Protein AF-A0A497QVV8-F1 (afdb_monomer)

pLDDT: mean 73.93, std 13.98, range [34.16, 93.94]

Mean predicted aligned error: 14.65 Å

Foldseek 3Di:
DPPPQNVLLVVLLVVLLVLCPDPVNCCLLFVVLLVVLLCVLQVVLVVCLPAAQEQEEEELQPAWDWAADPNDTDTDGLSVVLVVVLCVVQVVAPRYDYHYDHDPCVQQPDQWHKYADNCQNVCLLVLNHEIEIEHNDDQQAPSNLSSVVSVVSSVVSSQVVNVRRDPDDPVDRRDHDYHYDDDDDDDDDFLFDPVLLQVLQQLLQLLLVLLLSLLVSCLRSNVQVCLQVVNNLVSLVVDPALLSNLVSSLVSLLVSSVSNSVSNQVSNAVSLVVSCVVNVDDSVRHSSCPRHHDDPVVCPDPLNVLSVVLSSLSSSLLSLQQLLCCLAPNNHSVRRPSSVVSSVLSCLQNVVCVVPVRDDDPSLLPRLNSLSSVLSSCVSRVVDDVVNVVSVVVSVVSSVVSSVSSSVSSVPDDSPDD

Sequence (418 aa):
MMTKKRKQFRAILRKDLKLVFTWKTIILTIVVPFIMMFAIVGIPTLFVSGSNTVITVCNADEGGTVTHVNGSVYFINVGQNVLYNMQYYANQEDNIKIEVVSTRAKALNASNGIYFPTNFTTATFAGESVFEYHKTASDVSLQGYNFDTMLNLIQEVVFSTYLFFRNITEDNIPQVEPIQYIPPATEPSTIWSQETMKLAMPFAYALFILLSLIGNMGRTIGFSKEKEDGTFETMLSITKNRSNLVYSKLIVGTIASTLTILSYFAGSAIAGAISKAVLGQTADDYGATGFLSLPFRDLLSYKGVVLLIGLGLALVLTMLALMTVDTLFTKTVAERIGVPVILMFGLLFMLPVMINPGQSNFILVINPYYWIYHVSMSIADLTFTWIDGLYLVLSLVLLALMVLAARKAIEREKVLFT

Radius of gyration: 29.08 Å; Cα contacts (8 Å, |Δi|>4): 602; chains: 1; bounding box: 71×42×101 Å

Structure (mmCIF, N/CA/C/O backbone):
data_AF-A0A497QVV8-F1
#
_entry.id   AF-A0A497QVV8-F1
#
loop_
_atom_site.group_PDB
_atom_site.id
_atom_site.type_symbol
_atom_site.label_atom_id
_atom_site.label_alt_id
_atom_site.label_comp_id
_atom_site.label_asym_id
_atom_site.label_entity_id
_atom_site.label_seq_id
_atom_site.pdbx_PDB_ins_code
_atom_site.Cartn_x
_atom_site.Cartn_y
_atom_site.Cartn_z
_atom_site.occupancy
_atom_site.B_iso_or_equiv
_atom_site.auth_seq_id
_atom_site.auth_comp_id
_atom_site.auth_asym_id
_atom_site.auth_atom_id
_atom_site.pdbx_PDB_model_num
ATOM 1 N N . MET A 1 1 ? -39.322 13.246 20.136 1.00 47.78 1 MET A N 1
ATOM 2 C CA . MET A 1 1 ? -38.880 12.715 21.450 1.00 47.78 1 MET A CA 1
ATOM 3 C C . MET A 1 1 ? -37.713 11.738 21.237 1.00 47.78 1 MET A C 1
ATOM 5 O O . MET A 1 1 ? -37.926 10.622 20.787 1.00 47.78 1 MET A O 1
ATOM 9 N N . MET A 1 2 ? -36.455 12.149 21.442 1.00 47.03 2 MET A N 1
ATOM 10 C CA . MET A 1 2 ? -35.298 11.249 21.250 1.00 47.03 2 MET A CA 1
ATOM 11 C C . MET A 1 2 ? -35.225 10.256 22.426 1.00 47.03 2 MET A C 1
ATOM 13 O O . MET A 1 2 ? -34.978 10.672 23.559 1.00 47.03 2 MET A O 1
ATOM 17 N N . THR A 1 3 ? -35.453 8.963 22.175 1.00 63.75 3 THR A N 1
ATOM 18 C CA . THR A 1 3 ? -35.400 7.879 23.180 1.00 63.75 3 THR A CA 1
ATOM 19 C C . THR A 1 3 ? -34.105 7.936 24.002 1.00 63.75 3 THR A C 1
ATOM 21 O O . THR A 1 3 ? -33.032 8.083 23.412 1.00 63.75 3 THR A O 1
ATOM 24 N N . LYS A 1 4 ? -34.170 7.775 25.336 1.00 67.38 4 LYS A N 1
ATOM 25 C CA . LYS A 1 4 ? -33.020 7.877 26.273 1.00 67.38 4 LYS A CA 1
ATOM 26 C C . LYS A 1 4 ? -31.757 7.121 25.800 1.00 67.38 4 LYS A C 1
ATOM 28 O O . LYS A 1 4 ? -30.656 7.642 25.946 1.00 67.38 4 LYS A O 1
ATOM 33 N N . LYS A 1 5 ? -31.916 5.965 25.133 1.00 67.19 5 LYS A N 1
ATOM 34 C CA . LYS A 1 5 ? -30.821 5.179 24.521 1.00 67.19 5 LYS A CA 1
ATOM 35 C C . LYS A 1 5 ? -30.009 5.960 23.466 1.00 67.19 5 LYS A C 1
ATOM 37 O O . LYS A 1 5 ? -28.784 5.897 23.480 1.00 67.19 5 LYS A O 1
ATOM 42 N N . ARG A 1 6 ? -30.667 6.739 22.593 1.00 70.88 6 ARG A N 1
ATOM 43 C CA . ARG A 1 6 ? -30.006 7.574 21.564 1.00 70.88 6 ARG A CA 1
ATOM 44 C C . ARG A 1 6 ? -29.223 8.735 22.177 1.00 70.88 6 ARG A C 1
ATOM 46 O O . ARG A 1 6 ? -28.126 9.030 21.716 1.00 70.88 6 ARG A O 1
ATOM 53 N N . LYS A 1 7 ? -29.762 9.377 23.223 1.00 77.00 7 LYS A N 1
ATOM 54 C CA . LYS A 1 7 ? -29.064 10.472 23.925 1.00 77.00 7 LYS A CA 1
ATOM 55 C C . LYS A 1 7 ? -27.769 9.981 24.578 1.00 77.00 7 LYS A C 1
ATOM 57 O O . LYS A 1 7 ? -26.749 10.650 24.470 1.00 77.00 7 LYS A O 1
ATOM 62 N N . GLN A 1 8 ? -27.808 8.797 25.186 1.00 79.50 8 GLN A N 1
ATOM 63 C CA . GLN A 1 8 ? -26.644 8.180 25.814 1.00 79.50 8 GLN A CA 1
ATOM 64 C C . GLN A 1 8 ? -25.561 7.788 24.803 1.00 79.50 8 GLN A C 1
ATOM 66 O O . GLN A 1 8 ? -24.407 8.160 24.984 1.00 79.50 8 GLN A O 1
ATOM 71 N N . PHE A 1 9 ? -25.929 7.101 23.717 1.00 80.50 9 PHE A N 1
ATOM 72 C CA . PHE A 1 9 ? -24.978 6.764 22.653 1.00 80.50 9 PHE A CA 1
ATOM 73 C C . PHE A 1 9 ? -24.312 8.016 22.069 1.00 80.50 9 PHE A C 1
ATOM 75 O O . PHE A 1 9 ? -23.095 8.061 21.941 1.00 80.50 9 PHE A O 1
ATOM 82 N N . ARG A 1 10 ? -25.088 9.076 21.804 1.00 83.31 10 ARG A N 1
ATOM 83 C CA . ARG A 1 10 ? -24.552 10.345 21.293 1.00 83.31 10 ARG A CA 1
ATOM 84 C C . ARG A 1 10 ? -23.561 11.003 22.259 1.00 83.31 10 ARG A C 1
ATOM 86 O O . ARG A 1 10 ? -22.598 11.606 21.801 1.00 83.31 10 ARG A O 1
ATOM 93 N N . ALA A 1 11 ? -23.791 10.913 23.570 1.00 82.94 11 ALA A N 1
ATOM 94 C CA . ALA A 1 11 ? -22.881 11.467 24.571 1.00 82.94 11 ALA A CA 1
ATOM 95 C C . ALA A 1 11 ? -21.544 10.706 24.617 1.00 82.94 11 ALA A C 1
ATOM 97 O O . ALA A 1 11 ? -20.492 11.342 24.605 1.00 82.94 11 ALA A O 1
ATOM 98 N N . ILE A 1 12 ? -21.594 9.368 24.591 1.00 83.25 12 ILE A N 1
ATOM 99 C CA . ILE A 1 12 ? -20.405 8.500 24.532 1.00 83.25 12 ILE A CA 1
ATOM 100 C C . ILE A 1 12 ? -19.631 8.769 23.235 1.00 83.25 12 ILE A C 1
ATOM 102 O O . ILE A 1 12 ? -18.448 9.091 23.281 1.00 83.25 12 ILE A O 1
ATOM 106 N N . LEU A 1 13 ? -20.326 8.774 22.093 1.00 83.56 13 LEU A N 1
ATOM 107 C CA . LEU A 1 13 ? -19.720 9.046 20.791 1.00 83.56 13 LEU A CA 1
ATOM 108 C C . LEU A 1 13 ? -19.067 10.430 20.737 1.00 83.56 13 LEU A C 1
ATOM 110 O O . LEU A 1 13 ? -17.975 10.575 20.204 1.00 83.56 13 LEU A O 1
ATOM 114 N N . ARG A 1 14 ? -19.695 11.460 21.318 1.00 86.19 14 ARG A N 1
ATOM 115 C CA . ARG A 1 14 ? -19.114 12.810 21.376 1.00 86.19 14 ARG A CA 1
ATOM 116 C C . ARG A 1 14 ? -17.846 12.853 22.233 1.00 86.19 14 ARG A C 1
ATOM 118 O O . ARG A 1 14 ? -16.911 13.564 21.870 1.00 86.19 14 ARG A O 1
ATOM 125 N N . LYS A 1 15 ? -17.814 12.122 23.353 1.00 85.25 15 LYS A N 1
ATOM 126 C CA . LYS A 1 15 ? -16.623 11.991 24.205 1.00 85.25 15 LYS A CA 1
ATOM 127 C C . LYS A 1 15 ? -15.487 11.314 23.436 1.00 85.25 15 LYS A C 1
ATOM 129 O O . LYS A 1 15 ? -14.391 11.864 23.386 1.00 85.25 15 LYS A O 1
ATOM 134 N N . ASP A 1 16 ? -15.770 10.184 22.793 1.00 81.62 16 ASP A N 1
ATOM 135 C CA . ASP A 1 16 ? -14.766 9.428 22.042 1.00 81.62 16 ASP A CA 1
ATOM 136 C C . ASP A 1 16 ? -14.275 10.184 20.795 1.00 81.62 16 ASP A C 1
ATOM 138 O O . ASP A 1 16 ? -13.076 10.224 20.534 1.00 81.62 16 ASP A O 1
ATOM 142 N N . LEU A 1 17 ? -15.159 10.879 20.071 1.00 83.81 17 LEU A N 1
ATOM 143 C CA . LEU A 1 17 ? -14.763 11.751 18.958 1.00 83.81 17 LEU A CA 1
ATOM 144 C C . LEU A 1 17 ? -13.853 12.889 19.422 1.00 83.81 17 LEU A C 1
ATOM 146 O O . LEU A 1 17 ? -12.874 13.201 18.752 1.00 83.81 17 LEU A O 1
ATOM 150 N N . LYS A 1 18 ? -14.128 13.492 20.587 1.00 85.38 18 LYS A N 1
ATOM 151 C CA . LYS A 1 18 ? -13.262 14.542 21.138 1.00 85.38 18 LYS A CA 1
ATOM 152 C C . LYS A 1 18 ? -11.839 14.026 21.386 1.00 85.38 18 LYS A C 1
ATOM 154 O O . LYS A 1 18 ? -10.903 14.797 21.209 1.00 85.38 18 LYS A O 1
ATOM 159 N N . LEU A 1 19 ? -11.668 12.746 21.741 1.00 80.12 19 LEU A N 1
ATOM 160 C CA . LEU A 1 19 ? -10.350 12.124 21.930 1.00 80.12 19 LEU A CA 1
ATOM 161 C C . LEU A 1 19 ? -9.558 11.996 20.619 1.00 80.12 19 LEU A C 1
ATOM 163 O O . LEU A 1 19 ? -8.339 12.182 20.646 1.00 80.12 19 LEU A O 1
ATOM 167 N N . VAL A 1 20 ? -10.228 11.756 19.483 1.00 79.50 20 VAL A N 1
ATOM 168 C CA . VAL A 1 20 ? -9.591 11.728 18.146 1.00 79.50 20 VAL A CA 1
ATOM 169 C C . VAL A 1 20 ? -8.965 13.073 17.810 1.00 79.50 20 VAL A C 1
ATOM 171 O O . VAL A 1 20 ? -7.839 13.129 17.331 1.00 79.50 20 VAL A O 1
ATOM 174 N N . PHE A 1 21 ? -9.669 14.159 18.126 1.00 81.06 21 PHE A N 1
ATOM 175 C CA . PHE A 1 21 ? -9.230 15.523 17.832 1.00 81.06 21 PHE A CA 1
ATOM 176 C C . PHE A 1 21 ? -8.371 16.153 18.942 1.00 81.06 21 PHE A C 1
ATOM 178 O O . PHE A 1 21 ? -8.158 17.364 18.947 1.00 81.06 21 PHE A O 1
ATOM 185 N N . THR A 1 22 ? -7.865 15.368 19.900 1.00 83.69 22 THR A N 1
ATOM 186 C CA . THR A 1 22 ? -6.839 15.876 20.824 1.00 83.69 22 THR A CA 1
ATOM 187 C C . THR A 1 22 ? -5.497 15.985 20.113 1.00 83.69 22 THR A C 1
ATOM 189 O O . THR A 1 22 ? -5.173 15.160 19.265 1.00 83.69 22 THR A O 1
ATOM 192 N N . TRP A 1 23 ? -4.677 16.966 20.499 1.00 80.12 23 TRP A N 1
ATOM 193 C CA . TRP A 1 23 ? -3.372 17.211 19.873 1.00 80.12 23 TRP A CA 1
ATOM 194 C C . TRP A 1 23 ? -2.482 15.961 19.823 1.00 80.12 23 TRP A C 1
ATOM 196 O O . TRP A 1 23 ? -1.911 15.645 18.785 1.00 80.12 23 TRP A O 1
ATOM 206 N N . LYS A 1 24 ? -2.438 15.188 20.920 1.00 80.94 24 LYS A N 1
ATOM 207 C CA . LYS A 1 24 ? -1.679 13.927 20.993 1.00 80.94 24 LYS A CA 1
ATOM 208 C C . LYS A 1 24 ? -2.152 12.909 19.952 1.00 80.94 24 LYS A C 1
ATOM 210 O O . LYS A 1 24 ? -1.329 12.273 19.301 1.00 80.94 24 LYS A O 1
ATOM 215 N N . THR A 1 25 ? -3.464 12.765 19.784 1.00 78.56 25 THR A N 1
ATOM 216 C CA . THR A 1 25 ? -4.039 11.833 18.813 1.00 78.56 25 THR A CA 1
ATOM 217 C C . THR A 1 25 ? -3.880 12.344 17.386 1.00 78.56 25 THR A C 1
ATOM 219 O O . THR A 1 25 ? -3.494 11.570 16.522 1.00 78.56 25 THR A O 1
ATOM 222 N N . ILE A 1 26 ? -4.078 13.637 17.126 1.00 82.00 26 ILE A N 1
ATOM 223 C CA . ILE A 1 26 ? -3.838 14.245 15.806 1.00 82.00 26 ILE A CA 1
ATOM 224 C C . ILE A 1 26 ? -2.384 14.038 15.371 1.00 82.00 26 ILE A C 1
ATOM 226 O O . ILE A 1 26 ? -2.141 13.633 14.238 1.00 82.00 26 ILE A O 1
ATOM 230 N N . ILE A 1 27 ? -1.414 14.233 16.272 1.00 84.00 27 ILE A N 1
ATOM 231 C CA . ILE A 1 27 ? -0.007 13.950 15.967 1.00 84.00 27 ILE A CA 1
ATOM 232 C C . ILE A 1 27 ? 0.162 12.491 15.537 1.00 84.00 27 ILE A C 1
ATOM 234 O O . ILE A 1 27 ? 0.757 12.222 14.501 1.00 84.00 27 ILE A O 1
ATOM 238 N N . LEU A 1 28 ? -0.389 11.546 16.295 1.00 80.75 28 LEU A N 1
ATOM 239 C CA . LEU A 1 28 ? -0.179 10.119 16.046 1.00 80.75 28 LEU A CA 1
ATOM 240 C C . LEU A 1 28 ? -0.952 9.599 14.818 1.00 80.75 28 LEU A C 1
ATOM 242 O O . LEU A 1 28 ? -0.491 8.681 14.151 1.00 80.75 28 LEU A O 1
ATOM 246 N N . THR A 1 29 ? -2.107 10.197 14.510 1.00 78.38 29 THR A N 1
ATOM 247 C CA . THR A 1 29 ? -3.000 9.784 13.411 1.00 78.38 29 THR A CA 1
ATOM 248 C C . THR A 1 29 ? -2.749 10.506 12.098 1.00 78.38 29 THR A C 1
ATOM 250 O O . THR A 1 29 ? -3.069 9.946 11.056 1.00 78.38 29 THR A O 1
ATOM 253 N N . ILE A 1 30 ? -2.209 11.727 12.138 1.00 83.94 30 ILE A N 1
ATOM 254 C CA . ILE A 1 30 ? -2.001 12.575 10.960 1.00 83.94 30 ILE A CA 1
ATOM 255 C C . ILE A 1 30 ? -0.527 12.937 10.798 1.00 83.94 30 ILE A C 1
ATOM 257 O O . ILE A 1 30 ? 0.015 12.741 9.722 1.00 83.94 30 ILE A O 1
ATOM 261 N N . VAL A 1 31 ? 0.157 13.436 11.826 1.00 84.50 31 VAL A N 1
ATOM 262 C CA . VAL A 1 31 ? 1.534 13.941 11.652 1.00 84.50 31 VAL A CA 1
ATOM 263 C C . VAL A 1 31 ? 2.550 12.806 11.490 1.00 84.50 31 VAL A C 1
ATOM 265 O O . VAL A 1 31 ? 3.359 12.839 10.572 1.00 84.50 31 VAL A O 1
ATOM 268 N N . VAL A 1 32 ? 2.505 11.782 12.345 1.00 85.06 32 VAL A N 1
ATOM 269 C CA . VAL A 1 32 ? 3.450 10.652 12.309 1.00 85.06 32 VAL A CA 1
ATOM 270 C C . VAL A 1 32 ? 3.353 9.850 11.006 1.00 85.06 32 VAL A C 1
ATOM 272 O O . VAL A 1 32 ? 4.398 9.642 10.396 1.00 85.06 32 VAL A O 1
ATOM 275 N N . PRO A 1 33 ? 2.164 9.431 10.524 1.00 82.69 33 PRO A N 1
ATOM 276 C CA . PRO A 1 33 ? 2.057 8.685 9.269 1.00 82.69 33 PRO A CA 1
ATOM 277 C C . PRO A 1 33 ? 2.538 9.512 8.074 1.00 82.69 33 PRO A C 1
ATOM 279 O O . PRO A 1 33 ? 3.252 8.995 7.217 1.00 82.69 33 PRO A O 1
ATOM 282 N N . PHE A 1 34 ? 2.215 10.810 8.068 1.00 83.50 34 PHE A N 1
ATOM 283 C CA . PHE A 1 34 ? 2.669 11.755 7.055 1.00 83.50 34 PHE A CA 1
ATOM 284 C C . PHE A 1 34 ? 4.196 11.868 7.032 1.00 83.50 34 PHE A C 1
ATOM 286 O O . PHE A 1 34 ? 4.807 11.660 5.988 1.00 83.50 34 PHE A O 1
ATOM 293 N N . ILE A 1 35 ? 4.819 12.158 8.183 1.00 82.75 35 ILE A N 1
ATOM 294 C CA . ILE A 1 35 ? 6.275 12.321 8.294 1.00 82.75 35 ILE A CA 1
ATOM 295 C C . ILE A 1 35 ? 6.991 11.007 8.008 1.00 82.75 35 ILE A C 1
ATOM 297 O O . ILE A 1 35 ? 8.014 11.029 7.340 1.00 82.75 35 ILE A O 1
ATOM 301 N N . MET A 1 36 ? 6.480 9.868 8.482 1.00 78.56 36 MET A N 1
ATOM 302 C CA . MET A 1 36 ? 7.085 8.570 8.189 1.00 78.56 36 MET A CA 1
ATOM 303 C C . MET A 1 36 ? 7.114 8.304 6.691 1.00 78.56 36 MET A C 1
ATOM 305 O O . MET A 1 36 ? 8.165 7.952 6.171 1.00 78.56 36 MET A O 1
ATOM 309 N N . MET A 1 37 ? 5.999 8.513 5.989 1.00 74.38 37 MET A N 1
ATOM 310 C CA . MET A 1 37 ? 5.975 8.317 4.541 1.00 74.38 37 MET A CA 1
ATOM 311 C C . MET A 1 37 ? 6.831 9.331 3.806 1.00 74.38 37 MET A C 1
ATOM 313 O O . MET A 1 37 ? 7.584 8.958 2.912 1.00 74.38 37 MET A O 1
ATOM 317 N N . PHE A 1 38 ? 6.791 10.588 4.235 1.00 70.12 38 PHE A N 1
ATOM 318 C CA . PHE A 1 38 ? 7.676 11.613 3.713 1.00 70.12 38 PHE A CA 1
ATOM 319 C C . PHE A 1 38 ? 9.157 11.258 3.906 1.00 70.12 38 PHE A C 1
ATOM 321 O O . PHE A 1 38 ? 9.953 11.428 2.994 1.00 70.12 38 PHE A O 1
ATOM 328 N N . ALA A 1 39 ? 9.534 10.732 5.069 1.00 72.12 39 ALA A N 1
ATOM 329 C CA . ALA A 1 39 ? 10.905 10.353 5.375 1.00 72.12 39 ALA A CA 1
ATOM 330 C C . ALA A 1 39 ? 11.339 9.107 4.594 1.00 72.12 39 ALA A C 1
ATOM 332 O O . ALA A 1 39 ? 12.424 9.084 4.032 1.00 72.12 39 ALA A O 1
ATOM 333 N N . ILE A 1 40 ? 10.489 8.084 4.534 1.00 66.69 40 ILE A N 1
ATOM 334 C CA . ILE A 1 40 ? 10.783 6.816 3.859 1.00 66.69 40 ILE A CA 1
ATOM 335 C C . ILE A 1 40 ? 10.887 7.003 2.343 1.00 66.69 40 ILE A C 1
ATOM 337 O O . ILE A 1 40 ? 11.743 6.389 1.718 1.00 66.69 40 ILE A O 1
ATOM 341 N N . VAL A 1 41 ? 10.032 7.842 1.756 1.00 61.97 41 VAL A N 1
ATOM 342 C CA . VAL A 1 41 ? 9.983 8.059 0.304 1.00 61.97 41 VAL A CA 1
ATOM 343 C C . VAL A 1 41 ? 10.849 9.249 -0.107 1.00 61.97 41 VAL A C 1
ATOM 345 O O . VAL A 1 41 ? 11.701 9.130 -0.981 1.00 61.97 41 VAL A O 1
ATOM 348 N N . GLY A 1 42 ? 10.667 10.392 0.552 1.00 58.69 42 GLY A N 1
ATOM 349 C CA . GLY A 1 42 ? 11.291 11.661 0.182 1.00 58.69 42 GLY A CA 1
ATOM 350 C C . GLY A 1 42 ? 12.781 11.750 0.511 1.00 58.69 42 GLY A C 1
ATOM 351 O O . GLY A 1 42 ? 13.538 12.338 -0.258 1.00 58.69 42 GLY A O 1
ATOM 352 N N . ILE A 1 43 ? 13.250 11.160 1.617 1.00 63.16 43 ILE A N 1
ATOM 353 C CA . ILE A 1 43 ? 14.673 11.265 1.985 1.00 63.16 43 ILE A CA 1
ATOM 354 C C . ILE A 1 43 ? 15.562 10.477 1.012 1.00 63.16 43 ILE A C 1
ATOM 356 O O . ILE A 1 43 ? 16.508 11.071 0.498 1.00 63.16 43 ILE A O 1
ATOM 360 N N . PRO A 1 44 ? 15.283 9.200 0.678 1.00 56.81 44 PRO A N 1
ATOM 361 C CA . PRO A 1 44 ? 16.075 8.486 -0.320 1.00 56.81 44 PRO A CA 1
ATOM 362 C C . PRO A 1 44 ? 16.095 9.186 -1.679 1.00 56.81 44 PRO A C 1
ATOM 3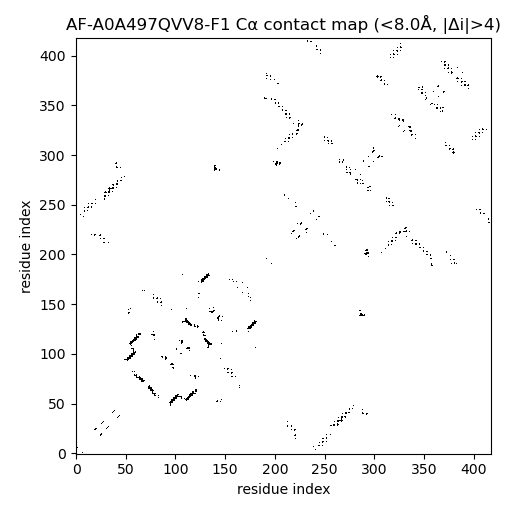64 O O . PRO A 1 44 ? 17.156 9.267 -2.286 1.00 56.81 44 PRO A O 1
ATOM 367 N N . THR A 1 45 ? 14.982 9.777 -2.132 1.00 54.59 45 THR A N 1
ATOM 368 C CA . THR A 1 45 ? 14.961 10.530 -3.401 1.00 54.59 45 THR A CA 1
ATOM 369 C C . THR A 1 45 ? 15.892 11.743 -3.406 1.00 54.59 45 THR A C 1
ATOM 371 O O . THR A 1 45 ? 16.451 12.069 -4.448 1.00 54.59 45 THR A O 1
ATOM 374 N N . LEU A 1 46 ? 16.131 12.368 -2.247 1.00 55.38 46 LEU A N 1
ATOM 375 C CA . LEU A 1 46 ? 17.101 13.462 -2.116 1.00 55.38 46 LEU A CA 1
ATOM 376 C C . LEU A 1 46 ? 18.560 12.980 -2.186 1.00 55.38 46 LEU A C 1
ATOM 378 O O . LEU A 1 46 ? 19.438 13.788 -2.471 1.00 55.38 46 LEU A O 1
ATOM 382 N N . PHE A 1 47 ? 18.819 11.692 -1.932 1.00 51.56 47 PHE A N 1
ATOM 383 C CA . PHE A 1 47 ? 20.155 11.082 -1.977 1.00 51.56 47 PHE A CA 1
ATOM 384 C C . PHE A 1 47 ? 20.428 10.271 -3.258 1.00 51.56 47 PHE A C 1
ATOM 386 O O . PHE A 1 47 ? 21.586 10.033 -3.589 1.00 51.56 47 PHE A O 1
ATOM 393 N N . VAL A 1 48 ? 19.387 9.847 -3.986 1.00 48.94 48 VAL A N 1
ATOM 394 C CA . VAL A 1 48 ? 19.493 9.130 -5.277 1.00 48.94 48 VAL A CA 1
ATOM 395 C C . VAL A 1 48 ? 19.772 10.080 -6.448 1.00 48.94 48 VAL A C 1
ATOM 397 O O . VAL A 1 48 ? 20.237 9.630 -7.490 1.00 48.94 48 VAL A O 1
ATOM 400 N N . SER A 1 49 ? 19.616 11.394 -6.262 1.00 45.16 49 SER A N 1
ATOM 401 C CA . SER A 1 49 ? 19.995 12.446 -7.225 1.00 45.16 49 SER A CA 1
ATOM 402 C C . SER A 1 49 ? 21.481 12.456 -7.641 1.00 45.16 49 SER A C 1
ATOM 404 O O . SER A 1 49 ? 21.893 13.342 -8.381 1.00 45.16 49 SER A O 1
ATOM 406 N N . GLY A 1 50 ? 22.288 11.483 -7.196 1.00 46.69 50 GLY A N 1
ATOM 407 C CA . GLY A 1 50 ? 23.690 11.310 -7.576 1.00 46.69 50 GLY A CA 1
ATOM 408 C C . GLY A 1 50 ? 24.070 9.949 -8.179 1.00 46.69 50 GLY A C 1
ATOM 409 O O . GLY A 1 50 ? 25.267 9.702 -8.314 1.00 46.69 50 GLY A O 1
ATOM 410 N N . SER A 1 51 ? 23.135 9.040 -8.503 1.00 50.41 51 SER A N 1
ATOM 411 C CA . SER A 1 51 ? 23.484 7.762 -9.156 1.00 50.41 51 SER A CA 1
ATOM 412 C C . SER A 1 51 ? 23.152 7.753 -10.653 1.00 50.41 51 SER A C 1
ATOM 414 O O . SER A 1 51 ? 21.994 7.780 -11.064 1.00 50.41 51 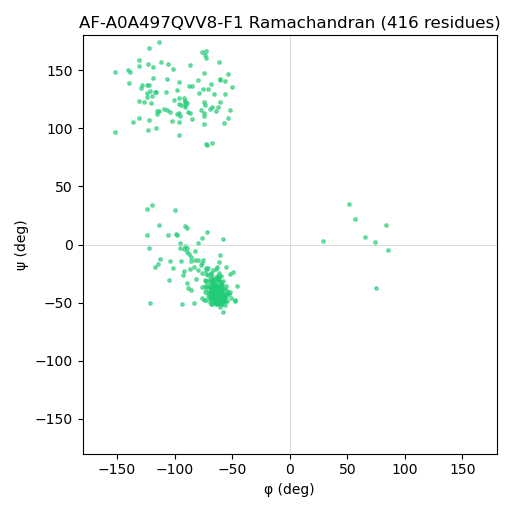SER A O 1
ATOM 416 N N . ASN A 1 52 ? 24.191 7.684 -11.489 1.00 61.88 52 ASN A N 1
ATOM 417 C CA . ASN A 1 52 ? 24.036 7.656 -12.943 1.00 61.88 52 ASN A CA 1
ATOM 418 C C . ASN A 1 52 ? 23.443 6.312 -13.400 1.00 61.88 52 ASN A C 1
ATOM 420 O O . ASN A 1 52 ? 23.905 5.240 -13.002 1.00 61.88 52 ASN A O 1
ATOM 424 N N . THR A 1 53 ? 22.450 6.363 -14.283 1.00 70.00 53 THR A N 1
ATOM 425 C CA . THR A 1 53 ? 21.934 5.210 -15.022 1.00 70.00 53 THR A CA 1
ATOM 426 C C . THR A 1 53 ? 22.935 4.845 -16.105 1.00 70.00 53 THR A C 1
ATOM 428 O O . THR A 1 53 ? 23.099 5.587 -17.069 1.00 70.00 53 THR A O 1
ATOM 431 N N . VAL A 1 54 ? 23.611 3.707 -15.957 1.00 79.38 54 VAL A N 1
ATOM 432 C CA . VAL A 1 54 ? 24.520 3.194 -16.988 1.00 79.38 54 VAL A CA 1
ATOM 433 C C . VAL A 1 54 ? 23.744 2.272 -17.921 1.00 79.38 54 VAL A C 1
ATOM 435 O O . VAL A 1 54 ? 23.154 1.291 -17.467 1.00 79.38 54 VAL A O 1
ATOM 438 N N . ILE A 1 55 ? 23.749 2.594 -19.212 1.00 84.94 55 ILE A N 1
ATOM 439 C CA . ILE A 1 55 ? 23.150 1.789 -20.279 1.00 84.94 55 ILE A CA 1
ATOM 440 C C . ILE A 1 55 ? 24.286 1.288 -21.161 1.00 84.94 55 ILE A C 1
ATOM 442 O O . ILE A 1 55 ? 25.000 2.075 -21.786 1.00 84.94 55 ILE A O 1
ATOM 446 N N . THR A 1 56 ? 24.477 -0.026 -21.182 1.00 87.38 56 THR A N 1
ATOM 447 C CA . THR A 1 56 ? 25.549 -0.675 -21.931 1.00 87.38 56 THR A CA 1
ATOM 448 C C . THR A 1 56 ? 25.058 -1.035 -23.329 1.00 87.38 56 THR A C 1
ATOM 450 O O . THR A 1 56 ? 24.138 -1.832 -23.488 1.00 87.38 56 THR A O 1
ATOM 453 N N . VAL A 1 57 ? 25.680 -0.475 -24.361 1.00 91.81 57 VAL A N 1
ATOM 454 C CA . VAL A 1 57 ? 25.258 -0.644 -25.755 1.00 91.81 57 VAL A CA 1
ATOM 455 C C . VAL A 1 57 ? 26.343 -1.361 -26.546 1.00 91.81 57 VAL A C 1
ATOM 457 O O . VAL A 1 57 ? 27.511 -0.981 -26.509 1.00 91.81 57 VAL A O 1
ATOM 460 N N . CYS A 1 58 ? 25.963 -2.390 -27.296 1.00 92.38 58 CYS A N 1
ATOM 461 C CA . CYS A 1 58 ? 26.812 -2.999 -28.312 1.00 92.38 58 CYS A CA 1
ATOM 462 C C . CYS A 1 58 ? 26.176 -2.781 -29.682 1.00 92.38 58 CYS A C 1
ATOM 464 O O . CYS A 1 58 ? 25.100 -3.306 -29.959 1.00 92.38 58 CYS A O 1
ATOM 466 N N . ASN A 1 59 ? 26.849 -2.007 -30.532 1.00 91.06 59 ASN A N 1
ATOM 467 C CA . ASN A 1 59 ? 26.458 -1.831 -31.921 1.00 91.06 59 ASN A CA 1
ATOM 468 C C . ASN A 1 59 ? 27.370 -2.677 -32.817 1.00 91.06 59 ASN A C 1
ATOM 470 O O . ASN A 1 59 ? 28.538 -2.331 -32.984 1.00 91.06 59 ASN A O 1
ATOM 474 N N . ALA A 1 60 ? 26.848 -3.779 -33.358 1.00 88.12 60 ALA A N 1
ATOM 475 C CA . ALA A 1 60 ? 27.559 -4.601 -34.336 1.00 88.12 60 ALA A CA 1
ATOM 476 C C . ALA A 1 60 ? 27.201 -4.237 -35.789 1.00 88.12 60 ALA A C 1
ATOM 478 O O . ALA A 1 60 ? 27.699 -4.880 -36.707 1.00 88.12 60 ALA A O 1
ATOM 479 N N . ASP A 1 61 ? 26.341 -3.237 -36.008 1.00 86.06 61 ASP A N 1
ATOM 480 C CA . ASP A 1 61 ? 25.903 -2.781 -37.329 1.00 86.06 61 ASP A CA 1
ATOM 481 C C . ASP A 1 61 ? 27.047 -2.038 -38.042 1.00 86.06 61 ASP A C 1
ATOM 483 O O . ASP A 1 61 ? 27.199 -0.817 -37.954 1.00 86.06 61 ASP A O 1
ATOM 487 N N . GLU A 1 62 ? 27.908 -2.800 -38.712 1.00 71.69 62 GLU A N 1
ATOM 488 C CA . GLU A 1 62 ? 29.051 -2.291 -39.482 1.00 71.69 62 GLU A CA 1
ATOM 489 C C . GLU A 1 62 ? 28.658 -1.891 -40.918 1.00 71.69 62 GLU A C 1
ATOM 491 O O . GLU A 1 62 ? 29.411 -1.200 -41.607 1.00 71.69 62 GLU A O 1
ATOM 496 N N . GLY A 1 63 ? 27.473 -2.304 -41.380 1.00 66.19 63 GLY A N 1
ATOM 497 C CA . GLY A 1 63 ? 26.966 -2.034 -42.724 1.00 66.19 63 GLY A CA 1
ATOM 498 C C . GLY A 1 63 ? 26.227 -0.700 -42.840 1.00 66.19 63 GLY A C 1
ATOM 499 O O . GLY A 1 63 ? 25.660 -0.192 -41.880 1.00 66.19 63 GLY A O 1
ATOM 500 N N . GLY A 1 64 ? 26.198 -0.125 -44.041 1.00 68.62 64 GLY A N 1
ATOM 501 C CA . GLY A 1 64 ? 25.320 0.999 -44.356 1.00 68.62 64 GLY A CA 1
ATOM 502 C C . GLY A 1 64 ? 24.745 0.869 -45.758 1.00 68.62 64 GLY A C 1
ATOM 503 O O . GLY A 1 64 ? 25.360 0.270 -46.643 1.00 68.62 64 GLY A O 1
ATOM 504 N N . THR A 1 65 ? 23.551 1.404 -45.965 1.00 69.31 65 THR A N 1
ATOM 505 C CA . THR A 1 65 ? 22.875 1.400 -47.265 1.00 69.31 65 THR A CA 1
ATOM 506 C C . THR A 1 65 ? 23.094 2.729 -47.966 1.00 69.31 65 THR A C 1
ATOM 508 O O . THR A 1 65 ? 22.923 3.802 -47.385 1.00 69.31 65 THR A O 1
ATOM 511 N N . VAL A 1 66 ? 23.453 2.658 -49.248 1.00 74.06 66 VAL A N 1
ATOM 512 C CA . VAL A 1 66 ? 23.527 3.831 -50.119 1.00 74.06 66 VAL A CA 1
ATOM 513 C C . VAL A 1 66 ? 22.145 4.071 -50.714 1.00 74.06 66 VAL A C 1
ATOM 515 O O . VAL A 1 66 ? 21.663 3.266 -51.510 1.00 74.06 66 VAL A O 1
ATOM 518 N N . THR A 1 67 ? 21.513 5.182 -50.343 1.00 67.31 67 THR A N 1
ATOM 519 C CA . THR A 1 67 ? 20.182 5.561 -50.832 1.00 67.31 67 THR A CA 1
ATOM 520 C C . THR A 1 67 ? 20.248 6.882 -51.585 1.00 67.31 67 THR A C 1
ATOM 522 O O . THR A 1 67 ? 21.006 7.780 -51.222 1.00 67.31 67 THR A O 1
ATOM 525 N N . HIS A 1 68 ? 19.455 7.001 -52.648 1.00 69.81 68 HIS A N 1
ATOM 526 C CA . HIS A 1 68 ? 19.379 8.205 -53.469 1.00 69.81 68 HIS A CA 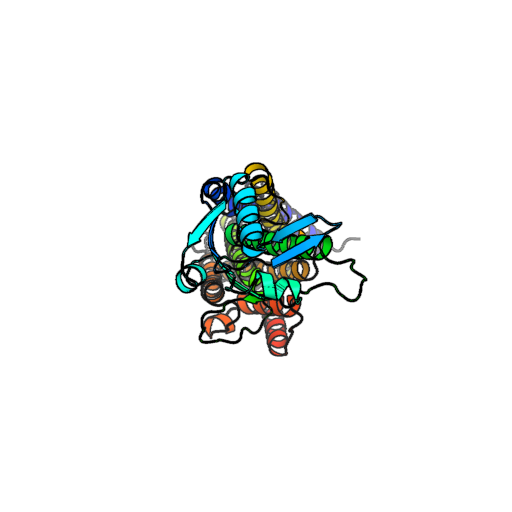1
ATOM 527 C C . HIS A 1 68 ? 18.060 8.925 -53.178 1.00 69.81 68 HIS A C 1
ATOM 529 O O . HIS A 1 68 ? 16.994 8.382 -53.458 1.00 69.81 68 HIS A O 1
ATOM 535 N N . VAL A 1 69 ? 18.126 10.140 -52.633 1.00 63.88 69 VAL A N 1
ATOM 536 C CA . VAL A 1 69 ? 16.948 10.983 -52.362 1.00 63.88 69 VAL A CA 1
ATOM 537 C C . VAL A 1 69 ? 17.099 12.275 -53.143 1.00 63.88 69 VAL A C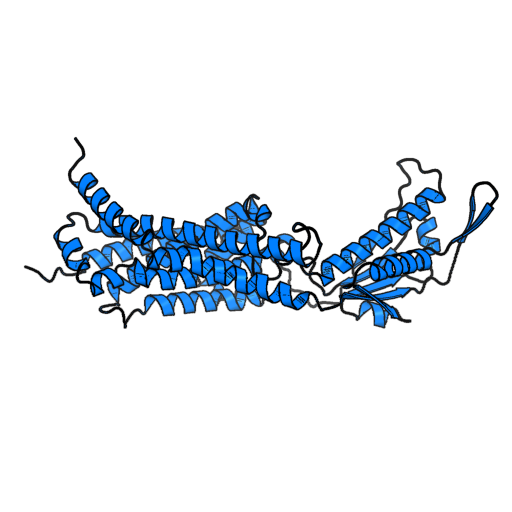 1
ATOM 539 O O . VAL A 1 69 ? 18.091 12.982 -52.984 1.00 63.88 69 VAL A O 1
ATOM 542 N N . ASN A 1 70 ? 16.130 12.582 -54.009 1.00 64.06 70 ASN A N 1
ATOM 543 C CA . ASN A 1 70 ? 16.113 13.800 -54.830 1.00 64.06 70 ASN A CA 1
ATOM 544 C C . ASN A 1 70 ? 17.416 14.051 -55.623 1.00 64.06 70 ASN A C 1
ATOM 546 O O . ASN A 1 70 ? 17.830 15.192 -55.806 1.00 64.06 70 ASN A O 1
ATOM 550 N N . GLY A 1 71 ? 18.076 12.983 -56.088 1.00 66.00 71 GLY A N 1
ATOM 551 C CA . GLY A 1 71 ? 19.328 13.059 -56.854 1.00 66.00 71 GLY A CA 1
ATOM 552 C C . GLY A 1 71 ? 20.610 13.144 -56.014 1.00 66.00 71 GLY A C 1
ATOM 553 O O . GLY A 1 71 ? 21.697 13.069 -56.581 1.00 66.00 71 GLY A O 1
ATOM 554 N N . SER A 1 72 ? 20.503 13.234 -54.685 1.00 70.56 72 SER A N 1
ATOM 555 C CA . SER A 1 72 ? 21.639 13.212 -53.757 1.00 70.56 72 SER A CA 1
ATOM 556 C C . SER A 1 72 ? 21.872 11.812 -53.191 1.00 70.56 72 SER A C 1
ATOM 558 O O . SER A 1 72 ? 20.922 11.102 -52.854 1.00 70.56 72 SER A O 1
ATOM 560 N N . VAL A 1 73 ? 23.144 11.424 -53.075 1.00 74.12 73 VAL A N 1
ATOM 561 C CA . VAL A 1 73 ? 23.573 10.128 -52.531 1.00 74.12 73 VAL A CA 1
ATOM 562 C C . VAL A 1 73 ? 23.801 10.253 -51.026 1.00 74.12 73 VAL A C 1
ATOM 564 O O . VAL A 1 73 ? 24.618 11.061 -50.592 1.00 74.12 73 VAL A O 1
ATOM 567 N N . TYR A 1 74 ? 23.119 9.423 -50.241 1.00 73.12 74 TYR A N 1
ATOM 568 C CA . TYR A 1 74 ? 23.285 9.327 -48.792 1.00 73.12 74 TYR A CA 1
ATOM 569 C C . TYR A 1 74 ? 23.778 7.933 -48.414 1.00 73.12 74 TYR A C 1
ATOM 571 O O . TYR A 1 74 ? 23.210 6.932 -48.850 1.00 73.12 74 TYR A O 1
ATOM 579 N N . PHE A 1 75 ? 24.816 7.865 -47.582 1.00 78.50 75 PHE A N 1
ATOM 580 C CA . PHE A 1 75 ? 25.213 6.638 -46.897 1.00 78.50 75 PHE A CA 1
ATOM 581 C C . PHE A 1 75 ? 24.591 6.642 -45.502 1.00 78.50 75 PHE A C 1
ATOM 583 O O . PHE A 1 75 ? 24.832 7.570 -44.729 1.00 78.50 75 PHE A O 1
ATOM 590 N N . ILE A 1 76 ? 23.770 5.640 -45.195 1.00 77.94 76 ILE A N 1
ATOM 591 C CA . ILE A 1 76 ? 23.005 5.583 -43.946 1.00 77.94 76 ILE A CA 1
ATOM 592 C C . ILE A 1 76 ? 23.406 4.333 -43.181 1.00 77.94 76 ILE A C 1
ATOM 594 O O . ILE A 1 76 ? 23.327 3.232 -43.719 1.00 77.94 76 ILE A O 1
ATOM 598 N N . ASN A 1 77 ? 23.778 4.513 -41.917 1.00 86.19 77 ASN A N 1
ATOM 599 C CA . ASN A 1 77 ? 23.902 3.439 -40.941 1.00 86.19 77 ASN A CA 1
ATOM 600 C C . ASN A 1 77 ? 22.974 3.773 -39.764 1.00 86.19 77 ASN A C 1
ATOM 602 O O . ASN A 1 77 ? 23.214 4.711 -39.001 1.00 86.19 77 ASN A O 1
ATOM 606 N N . VAL A 1 78 ? 21.874 3.032 -39.668 1.00 84.00 78 VAL A N 1
ATOM 607 C CA . VAL A 1 78 ? 20.818 3.226 -38.671 1.00 84.00 78 VAL A CA 1
ATOM 608 C C . VAL A 1 78 ? 21.345 2.930 -37.271 1.00 84.00 78 VAL A C 1
ATOM 610 O O . VAL A 1 78 ? 21.095 3.727 -36.370 1.00 84.00 78 VAL A O 1
ATOM 613 N N . GLY A 1 79 ? 22.124 1.859 -37.075 1.00 85.75 79 GLY A N 1
ATOM 614 C CA . GLY A 1 79 ? 22.698 1.528 -35.768 1.00 85.75 79 GLY A CA 1
ATOM 615 C C . GLY A 1 79 ? 23.608 2.633 -35.218 1.00 85.75 79 GLY A C 1
ATOM 616 O O . GLY A 1 79 ? 23.542 2.970 -34.036 1.00 85.75 79 GLY A O 1
ATOM 617 N N . GLN A 1 80 ? 24.414 3.263 -36.078 1.00 87.56 80 GLN A N 1
ATOM 618 C CA . GLN A 1 80 ? 25.263 4.402 -35.711 1.00 87.56 80 GLN A CA 1
ATOM 619 C C . GLN A 1 80 ? 24.446 5.663 -35.414 1.00 87.56 80 GLN A C 1
ATOM 621 O O . GLN A 1 80 ? 24.728 6.348 -34.433 1.00 87.56 80 GLN A O 1
ATOM 626 N N . ASN A 1 81 ? 23.407 5.951 -36.203 1.00 85.75 81 ASN A N 1
ATOM 627 C CA . ASN A 1 81 ? 22.518 7.092 -35.959 1.00 85.75 81 ASN A CA 1
ATOM 628 C C . ASN A 1 81 ? 21.757 6.957 -34.632 1.00 85.75 81 ASN A C 1
ATOM 630 O O . ASN A 1 81 ? 21.595 7.934 -33.899 1.00 85.75 81 ASN A O 1
ATOM 634 N N . VAL A 1 82 ? 21.306 5.743 -34.312 1.00 88.25 82 VAL A N 1
ATOM 635 C CA . VAL A 1 82 ? 20.661 5.417 -33.039 1.00 88.25 82 VAL A CA 1
ATOM 636 C C . VAL A 1 82 ? 21.637 5.621 -31.880 1.00 88.25 82 VAL A C 1
ATOM 638 O O . VAL A 1 82 ? 21.329 6.357 -30.944 1.00 88.25 82 VAL A O 1
ATOM 641 N N . LEU A 1 83 ? 22.839 5.038 -31.962 1.00 90.38 83 LEU A N 1
ATOM 642 C CA . LEU A 1 83 ? 23.862 5.185 -30.925 1.00 90.38 83 LEU A CA 1
ATOM 643 C C . LEU A 1 83 ? 24.242 6.656 -30.700 1.00 90.38 83 LEU A C 1
ATOM 645 O O . LEU A 1 83 ? 24.365 7.093 -29.555 1.00 90.38 83 LEU A O 1
ATOM 649 N N . TYR A 1 84 ? 24.388 7.424 -31.780 1.00 87.44 84 TYR A N 1
ATOM 650 C CA . TYR A 1 84 ? 24.679 8.852 -31.717 1.00 87.44 84 TYR A CA 1
ATOM 651 C C . TYR A 1 84 ? 23.569 9.634 -31.003 1.00 87.44 84 TYR A C 1
ATOM 653 O O . TYR A 1 84 ? 23.868 10.425 -30.111 1.00 87.44 84 TYR A O 1
ATOM 661 N N . ASN A 1 85 ? 22.295 9.387 -31.329 1.00 86.25 85 ASN A N 1
ATOM 662 C CA . ASN A 1 85 ? 21.171 10.052 -30.661 1.00 86.25 85 ASN A CA 1
ATOM 663 C C . ASN A 1 85 ? 21.072 9.688 -29.177 1.00 86.25 85 ASN A C 1
ATOM 665 O O . ASN A 1 85 ? 20.857 10.569 -28.347 1.00 86.25 85 ASN A O 1
ATOM 669 N N . MET A 1 86 ? 21.302 8.421 -28.823 1.00 88.00 86 MET A N 1
ATOM 670 C CA . MET A 1 86 ? 21.349 7.997 -27.421 1.00 88.00 86 MET A CA 1
ATOM 671 C C . MET A 1 86 ? 22.458 8.719 -26.645 1.00 88.00 86 MET A C 1
ATOM 673 O O . MET A 1 86 ? 22.235 9.187 -25.531 1.00 88.00 86 MET A O 1
ATOM 677 N N . GLN A 1 87 ? 23.655 8.839 -27.230 1.00 89.81 87 GLN A N 1
ATOM 678 C CA . GLN A 1 87 ? 24.769 9.573 -26.624 1.00 89.81 87 GLN A CA 1
ATOM 679 C C . GLN A 1 87 ? 24.487 11.075 -26.535 1.00 89.81 87 GLN A C 1
ATOM 681 O O . GLN A 1 87 ? 24.811 11.697 -25.526 1.00 89.81 87 GLN A O 1
ATOM 686 N N . TYR A 1 88 ? 23.878 11.661 -27.566 1.00 85.50 88 TYR A N 1
ATOM 687 C CA . TYR A 1 88 ? 23.498 13.070 -27.583 1.00 85.50 88 TYR A CA 1
ATOM 688 C C . TYR A 1 88 ? 22.491 13.392 -26.476 1.00 85.50 88 TYR A C 1
ATOM 690 O O . TYR A 1 88 ? 22.711 14.339 -25.726 1.00 85.50 88 TYR A O 1
ATOM 698 N N . TYR A 1 89 ? 21.449 12.571 -26.324 1.00 83.12 89 TYR A N 1
ATOM 699 C CA . TYR A 1 89 ? 20.472 12.708 -25.245 1.00 83.12 89 TYR A CA 1
ATOM 700 C C . TYR A 1 89 ? 21.123 12.522 -23.869 1.00 83.12 89 TYR A C 1
ATOM 702 O O . TYR A 1 89 ? 20.955 13.357 -22.987 1.00 83.12 89 TYR A O 1
ATOM 710 N N . ALA A 1 90 ? 21.938 11.476 -23.694 1.00 84.88 90 ALA A N 1
ATOM 711 C CA . ALA A 1 90 ? 22.627 11.227 -22.429 1.00 84.88 90 ALA A CA 1
ATOM 712 C C . ALA A 1 90 ? 23.601 12.351 -22.033 1.00 84.88 90 ALA A C 1
ATOM 714 O O . ALA A 1 90 ? 23.814 12.577 -20.853 1.00 84.88 90 ALA A O 1
ATOM 715 N N . ASN A 1 91 ? 24.171 13.087 -22.991 1.00 82.19 91 ASN A N 1
ATOM 716 C CA . ASN A 1 91 ? 25.018 14.247 -22.699 1.00 82.19 91 ASN A CA 1
ATOM 717 C C . ASN A 1 91 ? 24.226 15.490 -22.250 1.00 82.19 91 ASN A C 1
ATOM 719 O O . ASN A 1 91 ? 24.839 16.447 -21.781 1.00 82.19 91 ASN A O 1
ATOM 723 N N . GLN A 1 92 ? 22.900 15.508 -22.428 1.00 77.12 92 GLN A N 1
ATOM 724 C CA . GLN A 1 92 ? 22.015 16.573 -21.937 1.00 77.12 92 GLN A CA 1
ATOM 725 C C . GLN A 1 92 ? 21.390 16.250 -20.574 1.00 77.12 92 GLN A C 1
ATOM 727 O O . GLN A 1 92 ? 20.867 17.151 -19.924 1.00 77.12 92 GLN A O 1
ATOM 732 N N . GLU A 1 93 ? 21.471 14.993 -20.136 1.00 71.44 93 GLU A N 1
ATOM 733 C CA . GLU A 1 93 ? 20.897 14.497 -18.886 1.00 71.44 93 GLU A CA 1
ATOM 734 C C . GLU A 1 93 ? 22.014 14.047 -17.932 1.00 71.44 93 GLU A C 1
ATOM 736 O O . GLU A 1 93 ? 22.678 13.035 -18.155 1.00 71.44 93 GLU A O 1
ATOM 741 N N . ASP A 1 94 ? 22.203 14.762 -16.820 1.00 64.06 94 ASP A N 1
ATOM 742 C CA . ASP A 1 94 ? 23.305 14.517 -15.869 1.00 64.06 94 ASP A CA 1
ATOM 743 C C . ASP A 1 94 ? 23.278 13.116 -15.216 1.00 64.06 94 ASP A C 1
ATOM 745 O O . ASP A 1 94 ? 24.263 12.667 -14.626 1.00 64.06 94 ASP A O 1
ATOM 749 N N . ASN A 1 95 ? 22.152 12.407 -15.311 1.00 70.25 95 ASN A N 1
ATOM 750 C CA . ASN A 1 95 ? 21.892 11.129 -14.655 1.00 70.25 95 ASN A CA 1
ATOM 751 C C . ASN A 1 95 ? 21.933 9.916 -15.605 1.00 70.25 95 ASN A C 1
ATOM 753 O O . ASN A 1 95 ? 21.597 8.814 -15.162 1.00 70.25 95 ASN A O 1
ATOM 757 N N . ILE A 1 96 ? 22.349 10.063 -16.870 1.00 78.81 96 ILE A N 1
ATOM 758 C CA . ILE A 1 96 ? 22.456 8.954 -17.835 1.00 78.81 96 ILE A CA 1
ATOM 759 C C . ILE A 1 96 ? 23.884 8.842 -18.376 1.00 78.81 96 ILE A C 1
ATOM 761 O O . ILE A 1 96 ? 24.528 9.821 -18.729 1.00 78.81 96 ILE A O 1
ATOM 765 N N . LYS A 1 97 ? 24.394 7.613 -18.480 1.00 84.69 97 LYS A N 1
ATOM 766 C CA . LYS A 1 97 ? 25.685 7.311 -19.098 1.00 84.69 97 LYS A CA 1
ATOM 767 C C . LYS A 1 97 ? 25.542 6.165 -20.092 1.00 84.69 97 LYS A C 1
ATOM 769 O O . LYS A 1 97 ? 25.156 5.062 -19.715 1.00 84.69 97 LYS A O 1
ATOM 774 N N . ILE A 1 98 ? 25.929 6.407 -21.342 1.00 89.56 98 ILE A N 1
ATOM 775 C CA . ILE A 1 98 ? 26.033 5.358 -22.361 1.00 89.56 98 ILE A CA 1
ATOM 776 C C . ILE A 1 98 ? 27.440 4.756 -22.321 1.00 89.56 98 ILE A C 1
ATOM 778 O O . ILE A 1 98 ? 28.433 5.463 -22.490 1.00 89.56 98 ILE A O 1
ATOM 782 N N . GLU A 1 99 ? 27.532 3.446 -22.106 1.00 90.62 99 GLU A N 1
ATOM 783 C CA . GLU A 1 99 ? 28.785 2.693 -22.167 1.00 90.62 99 GLU A CA 1
ATOM 784 C C . GLU A 1 99 ? 28.792 1.792 -23.400 1.00 90.62 99 GLU A C 1
ATOM 786 O O . GLU A 1 99 ? 27.979 0.878 -23.515 1.00 90.62 99 GLU A O 1
ATOM 791 N N . VAL A 1 100 ? 29.718 2.029 -24.329 1.00 90.75 100 VAL A N 1
ATOM 792 C CA . VAL A 1 100 ? 29.805 1.244 -25.566 1.00 90.75 100 VAL A CA 1
ATOM 793 C C . VAL A 1 100 ? 30.752 0.063 -25.376 1.00 90.75 100 VAL A C 1
ATOM 795 O O . VAL A 1 100 ? 31.908 0.241 -24.995 1.00 90.75 100 VAL A O 1
ATOM 798 N N . VAL A 1 101 ? 30.276 -1.148 -25.671 1.00 91.38 101 VAL A N 1
ATOM 799 C CA . VAL A 1 101 ? 31.049 -2.394 -25.559 1.00 91.38 101 VAL A CA 1
ATOM 800 C C . VAL A 1 101 ? 31.111 -3.146 -26.885 1.00 91.38 101 VAL A C 1
ATOM 802 O O . VAL A 1 101 ? 30.238 -3.035 -27.740 1.00 91.38 101 VAL A O 1
ATOM 805 N N . SER A 1 102 ? 32.148 -3.967 -27.044 1.00 87.44 102 SER A N 1
ATOM 806 C CA . SER A 1 102 ? 32.468 -4.636 -28.311 1.00 87.44 102 SER A CA 1
ATOM 807 C C . SER A 1 102 ? 31.799 -5.997 -28.531 1.00 87.44 102 SER A C 1
ATOM 809 O O . SER A 1 102 ? 32.014 -6.613 -29.568 1.00 87.44 102 SER A O 1
ATOM 811 N N . THR A 1 103 ? 31.028 -6.520 -27.572 1.00 88.00 103 THR A N 1
ATOM 812 C CA . THR A 1 103 ? 30.455 -7.874 -27.686 1.00 88.00 103 THR A CA 1
ATOM 813 C C . THR A 1 103 ? 29.020 -7.936 -27.180 1.00 88.00 103 THR A C 1
ATOM 815 O O . THR A 1 103 ? 28.751 -7.441 -26.081 1.00 88.00 103 THR A O 1
ATOM 818 N N . ARG A 1 104 ? 28.156 -8.670 -27.898 1.00 85.94 104 ARG A N 1
ATOM 819 C CA . ARG A 1 104 ? 26.770 -8.987 -27.501 1.00 85.94 104 ARG A CA 1
ATOM 820 C C . ARG A 1 104 ? 26.669 -9.478 -26.055 1.00 85.94 104 ARG A C 1
ATOM 822 O O . ARG A 1 104 ? 25.864 -8.966 -25.290 1.00 85.94 104 ARG A O 1
ATOM 829 N N . ALA A 1 105 ? 27.525 -10.423 -25.656 1.00 77.56 105 ALA A N 1
ATOM 830 C CA . ALA A 1 105 ? 27.502 -10.996 -24.308 1.00 77.56 105 ALA A CA 1
ATOM 831 C C . ALA A 1 105 ? 27.761 -9.955 -23.203 1.00 77.56 105 ALA A C 1
ATOM 833 O O . ALA A 1 105 ? 27.117 -10.002 -22.163 1.00 77.56 105 ALA A O 1
ATOM 834 N N . LYS A 1 106 ? 28.671 -8.995 -23.419 1.00 74.00 106 LYS A N 1
ATOM 835 C CA . LYS A 1 106 ? 28.919 -7.914 -22.448 1.00 74.00 106 LYS A CA 1
ATOM 836 C C . LYS A 1 106 ? 27.740 -6.949 -22.339 1.00 74.00 106 LYS A C 1
ATOM 838 O O . LYS A 1 106 ? 27.450 -6.512 -21.235 1.00 74.00 106 LYS A O 1
ATOM 843 N N . ALA A 1 107 ? 27.070 -6.644 -23.451 1.00 82.81 107 ALA A N 1
ATOM 844 C CA . ALA A 1 107 ? 25.884 -5.791 -23.430 1.00 82.81 107 ALA A CA 1
ATOM 845 C C . ALA A 1 107 ? 24.708 -6.486 -22.736 1.00 82.81 107 ALA A C 1
ATOM 847 O O . ALA A 1 107 ? 24.153 -5.940 -21.794 1.00 82.81 107 ALA A O 1
ATOM 848 N N . LEU A 1 108 ? 24.375 -7.718 -23.129 1.00 77.00 108 LEU A N 1
ATOM 849 C CA . LEU A 1 108 ? 23.199 -8.422 -22.603 1.00 77.00 108 LEU A CA 1
ATOM 850 C C . LEU A 1 108 ? 23.384 -8.994 -21.188 1.00 77.00 108 LEU A C 1
ATOM 852 O O . LEU A 1 108 ? 22.394 -9.303 -20.541 1.00 77.00 108 LEU A O 1
ATOM 856 N N . ASN A 1 109 ? 24.618 -9.112 -20.682 1.00 71.94 109 ASN A N 1
ATOM 857 C CA . ASN A 1 109 ? 24.875 -9.472 -19.278 1.00 71.94 109 ASN A CA 1
ATOM 858 C C . ASN A 1 109 ? 24.957 -8.251 -18.342 1.00 71.94 109 ASN A C 1
ATOM 860 O O . ASN A 1 109 ? 25.075 -8.429 -17.130 1.00 71.94 109 ASN A O 1
ATOM 864 N N . ALA A 1 110 ? 24.929 -7.023 -18.871 1.00 67.31 110 ALA A N 1
ATOM 865 C CA . ALA A 1 110 ? 24.838 -5.819 -18.052 1.00 67.31 110 ALA A CA 1
ATOM 866 C C . ALA A 1 110 ? 23.426 -5.662 -17.461 1.00 67.31 110 ALA A C 1
ATOM 868 O O . ALA A 1 110 ? 22.462 -6.240 -17.967 1.00 67.31 110 ALA A O 1
ATOM 869 N N . SER A 1 111 ? 23.293 -4.856 -16.401 1.00 64.75 111 SER A N 1
ATOM 870 C CA . SER A 1 111 ? 21.993 -4.578 -15.771 1.00 64.75 111 SER A CA 1
ATOM 871 C C . SER A 1 111 ? 20.991 -3.946 -16.742 1.00 64.75 111 SER A C 1
ATOM 873 O O . SER A 1 111 ? 19.814 -4.277 -16.712 1.00 64.75 111 SER A O 1
ATOM 875 N N . ASN A 1 112 ? 21.465 -3.067 -17.623 1.00 76.00 112 ASN A N 1
ATOM 876 C CA . ASN A 1 112 ? 20.668 -2.420 -18.659 1.00 76.00 112 ASN A CA 1
ATOM 877 C C . ASN A 1 112 ? 21.475 -2.451 -19.958 1.00 76.00 112 ASN A C 1
ATOM 879 O O . ASN A 1 112 ? 22.466 -1.733 -20.091 1.00 76.00 112 ASN A O 1
ATOM 883 N N . GLY A 1 113 ? 21.089 -3.329 -20.878 1.00 84.88 113 GLY A N 1
ATOM 884 C CA . GLY A 1 113 ? 21.867 -3.702 -22.052 1.00 84.88 113 GLY A CA 1
ATOM 885 C C . GLY A 1 113 ? 21.075 -3.600 -23.346 1.00 84.88 113 GLY A C 1
ATOM 886 O O . GLY A 1 113 ? 19.934 -4.051 -23.391 1.00 84.88 113 GLY A O 1
ATOM 887 N N . ILE A 1 114 ? 21.681 -3.068 -24.407 1.00 90.88 114 ILE A N 1
ATOM 888 C CA . ILE A 1 114 ? 21.087 -3.012 -25.753 1.00 90.88 114 ILE A CA 1
ATOM 889 C C . ILE A 1 114 ? 22.083 -3.571 -26.767 1.00 90.88 114 ILE A C 1
ATOM 891 O O . ILE A 1 114 ? 23.272 -3.241 -26.733 1.00 90.88 114 ILE A O 1
ATOM 895 N N . TYR A 1 115 ? 21.604 -4.421 -27.671 1.00 92.69 115 TYR A N 1
ATOM 896 C CA . TYR A 1 115 ? 22.392 -5.009 -28.745 1.00 92.69 115 TYR A CA 1
ATOM 897 C C . TYR A 1 115 ? 21.740 -4.779 -30.112 1.00 92.69 115 TYR A C 1
ATOM 899 O O . TYR A 1 115 ? 20.614 -5.217 -30.356 1.00 92.69 115 TYR A O 1
ATOM 907 N N . PHE A 1 116 ? 22.496 -4.151 -31.016 1.00 91.31 116 PHE A N 1
ATOM 908 C CA . PHE A 1 116 ? 22.148 -4.028 -32.431 1.00 91.31 116 PHE A CA 1
ATOM 909 C C . PHE A 1 116 ? 22.925 -5.068 -33.257 1.00 91.31 116 PHE A C 1
ATOM 911 O O . PHE A 1 116 ? 24.160 -5.095 -33.173 1.00 91.31 116 PHE A O 1
ATOM 918 N N . PRO A 1 117 ? 22.242 -5.924 -34.043 1.00 88.38 117 PRO A N 1
ATOM 919 C CA . PRO A 1 117 ? 22.886 -6.947 -34.866 1.00 88.38 117 PRO A CA 1
ATOM 920 C C . PRO A 1 117 ? 23.603 -6.367 -36.097 1.00 88.38 117 PRO A C 1
ATOM 922 O O . PRO A 1 117 ? 23.388 -5.224 -36.488 1.00 88.38 117 PRO A O 1
ATOM 925 N N . THR A 1 118 ? 24.441 -7.182 -36.746 1.00 87.38 118 THR A N 1
ATOM 926 C CA . THR A 1 118 ? 25.289 -6.785 -37.892 1.00 87.38 118 THR A CA 1
ATOM 927 C C . THR A 1 118 ? 24.537 -6.346 -39.147 1.00 87.38 118 THR A C 1
ATOM 929 O O . THR A 1 118 ? 25.117 -5.698 -40.012 1.00 87.38 118 THR A O 1
ATOM 932 N N . ASN A 1 119 ? 23.265 -6.712 -39.268 1.00 84.44 119 ASN A N 1
ATOM 933 C CA . ASN A 1 119 ? 22.396 -6.418 -40.405 1.00 84.44 119 ASN A CA 1
ATOM 934 C C . ASN A 1 119 ? 21.250 -5.458 -40.038 1.00 84.44 119 ASN A C 1
ATOM 936 O O . ASN A 1 119 ? 20.270 -5.374 -40.786 1.00 84.44 119 ASN A O 1
ATOM 940 N N . PHE A 1 120 ? 21.348 -4.751 -38.907 1.00 85.88 120 PHE A N 1
ATOM 941 C CA . PHE A 1 120 ? 20.273 -3.914 -38.373 1.00 85.88 120 PHE A CA 1
ATOM 942 C C . PHE A 1 120 ? 19.825 -2.832 -39.365 1.00 85.88 120 PHE A C 1
ATOM 944 O O . PHE A 1 120 ? 18.627 -2.686 -39.622 1.00 85.88 120 PHE A O 1
ATOM 951 N N . THR A 1 121 ? 20.768 -2.141 -40.011 1.00 84.50 121 THR A N 1
ATOM 952 C CA . THR A 1 121 ? 20.457 -1.158 -41.059 1.00 84.50 121 THR A CA 1
ATOM 953 C C . THR A 1 121 ? 19.701 -1.791 -42.228 1.00 84.50 121 THR A C 1
ATOM 955 O O . THR A 1 121 ? 18.645 -1.303 -42.628 1.00 84.50 121 THR A O 1
ATOM 958 N N . THR A 1 122 ? 20.193 -2.908 -42.767 1.00 81.25 122 THR A N 1
ATOM 959 C CA . THR A 1 122 ? 19.561 -3.578 -43.915 1.00 81.25 122 THR A CA 1
ATOM 960 C C . THR A 1 122 ? 18.177 -4.142 -43.589 1.00 81.25 122 THR A C 1
ATOM 962 O O . THR A 1 122 ? 17.262 -3.991 -44.396 1.00 81.25 122 THR A O 1
ATOM 965 N N . ALA A 1 123 ? 17.999 -4.721 -42.397 1.00 79.56 123 ALA A N 1
ATOM 966 C CA . ALA A 1 123 ? 16.713 -5.221 -41.916 1.00 79.56 123 ALA A CA 1
ATOM 967 C C . ALA A 1 123 ? 15.700 -4.079 -41.746 1.00 79.56 123 ALA A C 1
ATOM 969 O O . ALA A 1 123 ? 14.530 -4.217 -42.094 1.00 79.56 123 ALA A O 1
ATOM 970 N N . THR A 1 124 ? 16.170 -2.901 -41.327 1.00 77.88 124 THR A N 1
ATOM 971 C CA . THR A 1 124 ? 15.331 -1.704 -41.207 1.00 77.88 124 THR A CA 1
ATOM 972 C C . THR A 1 124 ? 14.748 -1.244 -42.535 1.00 77.88 124 THR A C 1
ATOM 974 O O . THR A 1 124 ? 13.554 -0.960 -42.624 1.00 77.88 124 THR A O 1
ATOM 977 N N . PHE A 1 125 ? 15.540 -1.241 -43.607 1.00 74.81 125 PHE A N 1
ATOM 978 C CA . PHE A 1 125 ? 15.028 -0.908 -44.941 1.00 74.81 125 PHE A CA 1
ATOM 979 C C . PHE A 1 125 ? 14.112 -1.987 -45.538 1.00 74.81 125 PHE A C 1
ATOM 981 O O . PHE A 1 125 ? 13.322 -1.678 -46.438 1.00 74.81 125 PHE A O 1
ATOM 988 N N . ALA A 1 126 ? 14.195 -3.223 -45.039 1.00 73.12 126 ALA A N 1
ATOM 989 C CA . ALA A 1 126 ? 13.274 -4.310 -45.364 1.00 73.12 126 ALA A CA 1
ATOM 990 C C . ALA A 1 126 ? 11.971 -4.269 -44.540 1.00 73.12 126 ALA A C 1
ATOM 992 O O . ALA A 1 126 ? 11.001 -4.906 -44.933 1.00 73.12 126 ALA A O 1
ATOM 993 N N . GLY A 1 127 ? 11.913 -3.471 -43.464 1.00 67.44 127 GLY A N 1
ATOM 994 C CA . GLY A 1 127 ? 10.769 -3.408 -42.547 1.00 67.44 127 GLY A CA 1
ATOM 995 C C . GLY A 1 127 ? 10.775 -4.493 -41.464 1.00 67.44 127 GLY A C 1
ATOM 996 O O . GLY A 1 127 ? 9.745 -4.727 -40.847 1.00 67.44 127 GLY A O 1
ATOM 997 N N . GLU A 1 128 ? 11.921 -5.135 -41.234 1.00 71.75 128 GLU A N 1
ATOM 998 C CA . GLU A 1 128 ? 12.101 -6.289 -40.340 1.00 71.75 128 GLU A CA 1
ATOM 999 C C . GLU A 1 128 ? 13.104 -5.971 -39.209 1.00 71.75 128 GLU A C 1
ATOM 1001 O O . GLU A 1 128 ? 13.907 -6.815 -38.809 1.00 71.75 128 GLU A O 1
ATOM 1006 N N . SER A 1 129 ? 13.146 -4.722 -38.724 1.00 70.12 129 SER A N 1
ATOM 1007 C CA . SER A 1 129 ? 14.098 -4.306 -37.683 1.00 70.12 129 SER A CA 1
ATOM 1008 C C . SER A 1 129 ? 13.885 -5.075 -36.384 1.00 70.12 129 SER A C 1
ATOM 1010 O O . SER A 1 129 ? 12.871 -4.901 -35.709 1.00 70.12 129 SER A O 1
ATOM 1012 N N . VAL A 1 130 ? 14.909 -5.819 -35.975 1.00 77.38 130 VAL A N 1
ATOM 1013 C CA . VAL A 1 130 ? 14.955 -6.501 -34.682 1.00 77.38 130 VAL A CA 1
ATOM 1014 C C . VAL A 1 130 ? 16.205 -6.066 -33.927 1.00 77.38 130 VAL A C 1
ATOM 1016 O O . VAL A 1 130 ? 17.312 -6.098 -34.468 1.00 77.38 130 VAL A O 1
ATOM 1019 N N . PHE A 1 131 ? 16.035 -5.678 -32.665 1.00 84.12 131 PHE A N 1
ATOM 1020 C CA . PHE A 1 131 ? 17.137 -5.475 -31.727 1.00 84.12 131 PHE A CA 1
ATOM 1021 C C . PHE A 1 131 ? 16.842 -6.194 -30.411 1.00 84.12 131 PHE A C 1
ATOM 1023 O O . PHE A 1 131 ? 15.684 -6.421 -30.054 1.00 84.12 131 PHE A O 1
ATOM 1030 N N . GLU A 1 132 ? 17.899 -6.559 -29.692 1.00 85.81 132 GLU A N 1
ATOM 1031 C CA . GLU A 1 132 ? 17.782 -7.280 -28.427 1.00 85.81 132 GLU A CA 1
ATOM 1032 C C . GLU A 1 132 ? 18.093 -6.354 -27.256 1.00 85.81 132 GLU A C 1
ATOM 1034 O O . GLU A 1 132 ? 19.018 -5.538 -27.321 1.00 85.81 132 GLU A O 1
ATOM 1039 N N . TYR A 1 133 ? 17.360 -6.509 -26.157 1.00 86.12 133 TYR A N 1
ATOM 1040 C CA . TYR A 1 133 ? 17.611 -5.737 -24.947 1.00 86.12 133 TYR A CA 1
ATOM 1041 C C . TYR A 1 133 ? 17.499 -6.588 -23.683 1.00 86.12 133 TYR A C 1
ATOM 1043 O O . TYR A 1 133 ? 16.705 -7.522 -23.612 1.00 86.12 133 TYR A O 1
ATOM 1051 N N . HIS A 1 134 ? 18.281 -6.250 -22.662 1.00 77.81 134 HIS A N 1
ATOM 1052 C CA . HIS A 1 134 ? 18.192 -6.833 -21.327 1.00 77.81 134 HIS A CA 1
ATOM 1053 C C . HIS A 1 134 ? 17.990 -5.717 -20.308 1.00 77.81 134 HIS A C 1
ATOM 1055 O O . HIS A 1 134 ? 18.756 -4.755 -20.270 1.00 77.81 134 HIS A O 1
ATOM 1061 N N . LYS A 1 135 ? 16.954 -5.848 -19.483 1.00 73.94 135 LYS A N 1
ATOM 1062 C CA . LYS A 1 135 ? 16.580 -4.863 -18.471 1.00 73.94 135 LYS 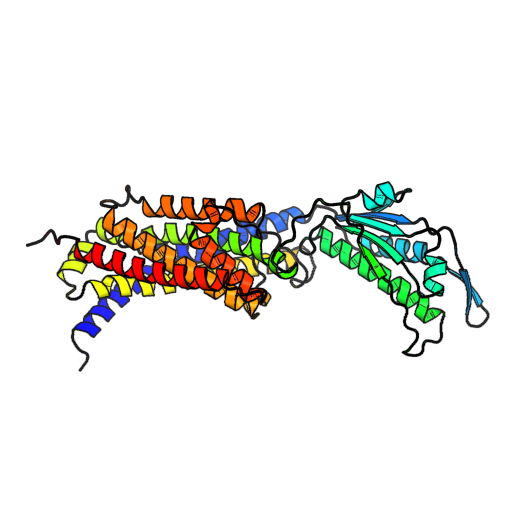A CA 1
ATOM 1063 C C . LYS A 1 135 ? 16.365 -5.584 -17.147 1.00 73.94 135 LYS A C 1
ATOM 1065 O O . LYS A 1 135 ? 15.391 -6.317 -16.995 1.00 73.94 135 LYS A O 1
ATOM 1070 N N . THR A 1 136 ? 17.279 -5.395 -16.199 1.00 60.00 136 THR A N 1
ATOM 1071 C CA . THR A 1 136 ? 17.108 -5.847 -14.808 1.00 60.00 136 THR A CA 1
ATOM 1072 C C . THR A 1 136 ? 16.484 -4.766 -13.938 1.00 60.00 136 THR A C 1
ATOM 1074 O O . THR A 1 136 ? 15.888 -5.070 -12.903 1.00 60.00 136 THR A O 1
ATOM 1077 N N . ALA A 1 137 ? 16.606 -3.503 -14.354 1.00 53.97 137 ALA A N 1
ATOM 1078 C CA . ALA A 1 137 ? 15.966 -2.390 -13.684 1.00 53.97 137 ALA A CA 1
ATOM 1079 C C . ALA A 1 137 ? 14.441 -2.506 -13.811 1.00 53.97 137 ALA A C 1
ATOM 1081 O O . ALA A 1 137 ? 13.896 -2.674 -14.897 1.00 53.97 137 ALA A O 1
ATOM 1082 N N . SER A 1 138 ? 13.740 -2.391 -12.686 1.00 47.72 138 SER A N 1
ATOM 1083 C CA . SER A 1 138 ? 12.278 -2.374 -12.684 1.00 47.72 138 SER A CA 1
ATOM 1084 C C . SER A 1 138 ? 11.753 -1.193 -13.503 1.00 47.72 138 SER A C 1
ATOM 1086 O O . SER A 1 138 ? 12.314 -0.100 -13.403 1.00 47.72 138 SER A O 1
ATOM 1088 N N . ASP A 1 139 ? 10.651 -1.375 -14.237 1.00 48.44 139 ASP A N 1
ATOM 1089 C CA . ASP A 1 139 ? 9.965 -0.311 -14.998 1.00 48.44 139 ASP A CA 1
ATOM 1090 C C . ASP A 1 139 ? 9.576 0.896 -14.135 1.00 48.44 139 ASP A C 1
ATOM 1092 O O . ASP A 1 139 ? 9.331 1.978 -14.646 1.00 48.44 139 ASP A O 1
ATOM 1096 N N . VAL A 1 140 ? 9.518 0.718 -12.813 1.00 42.31 140 VAL A N 1
ATOM 1097 C CA . VAL A 1 140 ? 9.197 1.785 -11.855 1.00 42.31 140 VAL A CA 1
ATOM 1098 C C . VAL A 1 140 ? 10.435 2.414 -11.208 1.00 42.31 140 VAL A C 1
ATOM 1100 O O . VAL A 1 140 ? 10.311 3.167 -10.249 1.00 42.31 140 VAL A O 1
ATOM 1103 N N . SER A 1 141 ? 11.642 2.081 -11.668 1.00 46.91 141 SER A N 1
ATOM 1104 C CA . SER A 1 141 ? 12.897 2.677 -11.193 1.00 46.91 141 SER A CA 1
ATOM 1105 C C . SER A 1 141 ? 13.415 3.721 -12.182 1.00 46.91 141 SER A C 1
ATOM 1107 O O . SER A 1 141 ? 13.220 3.565 -13.383 1.00 46.91 141 SER A O 1
ATOM 1109 N N . LEU A 1 142 ? 14.143 4.738 -11.699 1.00 54.53 142 LEU A N 1
ATOM 1110 C CA . LEU A 1 142 ? 14.787 5.747 -12.560 1.00 54.53 142 LEU A CA 1
ATOM 1111 C C . LEU A 1 142 ? 15.641 5.100 -13.660 1.00 54.53 142 LEU A C 1
ATOM 1113 O O . LEU A 1 142 ? 15.602 5.506 -14.816 1.00 54.53 142 LEU A O 1
ATOM 1117 N N . GLN A 1 143 ? 16.371 4.043 -13.307 1.00 59.84 143 GLN A N 1
ATOM 1118 C CA . GLN A 1 143 ? 17.176 3.303 -14.272 1.00 59.84 143 GLN A CA 1
ATOM 1119 C C . GLN A 1 143 ? 16.318 2.610 -15.335 1.00 59.84 143 GLN A C 1
ATOM 1121 O O . GLN A 1 143 ? 16.710 2.577 -16.495 1.00 59.84 143 GLN A O 1
ATOM 1126 N N . GLY A 1 144 ? 15.154 2.082 -14.949 1.00 57.38 144 GLY A N 1
ATOM 1127 C CA . GLY A 1 144 ? 14.221 1.444 -15.870 1.00 57.38 144 GLY A CA 1
ATOM 1128 C C . GLY A 1 144 ? 13.532 2.443 -16.796 1.00 57.38 144 GLY A C 1
ATOM 1129 O O . GLY A 1 144 ? 13.455 2.173 -17.987 1.00 57.38 144 GLY A O 1
ATOM 1130 N N . TYR A 1 145 ? 13.119 3.604 -16.281 1.00 60.84 145 TYR A N 1
ATOM 1131 C CA . TYR A 1 145 ? 12.536 4.685 -17.082 1.00 60.84 145 TYR A CA 1
ATOM 1132 C C . TYR A 1 145 ? 13.539 5.264 -18.082 1.00 60.84 145 TYR A C 1
ATOM 1134 O O . TYR A 1 145 ? 13.255 5.339 -19.270 1.00 60.84 145 TYR A O 1
ATOM 1142 N N . ASN A 1 146 ? 14.746 5.617 -17.629 1.00 72.06 146 ASN A N 1
ATOM 1143 C CA . ASN A 1 146 ? 15.801 6.119 -18.513 1.00 72.06 146 ASN A CA 1
ATOM 1144 C C . ASN A 1 146 ? 16.150 5.098 -19.604 1.00 72.06 146 ASN A C 1
ATOM 1146 O O . ASN A 1 146 ? 16.445 5.471 -20.737 1.00 72.06 146 ASN A O 1
ATOM 1150 N N . PHE A 1 147 ? 16.087 3.807 -19.272 1.00 77.50 147 PHE A N 1
ATOM 1151 C CA . PHE A 1 147 ? 16.236 2.741 -20.249 1.00 77.50 147 PHE A CA 1
ATOM 1152 C C . PHE A 1 147 ? 15.072 2.698 -21.249 1.00 77.50 147 PHE A C 1
ATOM 1154 O O . PHE A 1 147 ? 15.327 2.640 -22.447 1.00 77.50 147 PHE A O 1
ATOM 1161 N N . ASP A 1 148 ? 13.819 2.801 -20.801 1.00 74.75 148 ASP A N 1
ATOM 1162 C CA . ASP A 1 148 ? 12.643 2.833 -21.686 1.00 74.75 148 ASP A CA 1
ATOM 1163 C C . ASP A 1 148 ? 12.631 4.071 -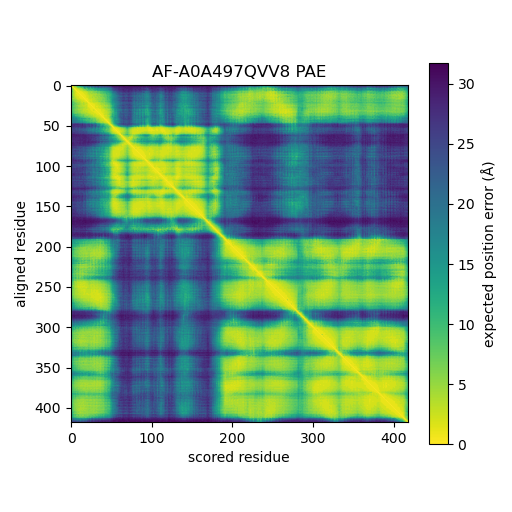22.593 1.00 74.75 148 ASP A C 1
ATOM 1165 O O . ASP A 1 148 ? 12.326 3.972 -23.779 1.00 74.75 148 ASP A O 1
ATOM 1169 N N . THR A 1 149 ? 13.048 5.228 -22.078 1.00 80.00 149 THR A N 1
ATOM 1170 C CA . THR A 1 149 ? 13.254 6.445 -22.873 1.00 80.00 149 THR A CA 1
ATOM 1171 C C . THR A 1 149 ? 14.278 6.207 -23.978 1.00 80.00 149 THR A C 1
ATOM 1173 O O . THR A 1 149 ? 14.048 6.599 -25.121 1.00 80.00 149 THR A O 1
ATOM 1176 N N . MET A 1 150 ? 15.372 5.495 -23.687 1.00 85.56 150 MET A N 1
ATOM 1177 C CA . MET A 1 150 ? 16.323 5.096 -24.727 1.00 85.56 150 MET A CA 1
ATOM 1178 C C . MET A 1 150 ? 15.706 4.140 -25.745 1.00 85.56 150 MET A C 1
ATOM 1180 O O . MET A 1 150 ? 15.964 4.301 -26.934 1.00 85.56 150 MET A O 1
ATOM 1184 N N . LEU A 1 151 ? 14.864 3.190 -25.326 1.00 83.94 151 LEU A N 1
ATOM 1185 C CA . LEU A 1 151 ? 14.140 2.320 -26.259 1.00 83.94 151 LEU A CA 1
ATOM 1186 C C . LEU A 1 151 ? 13.219 3.119 -27.193 1.00 83.94 151 LEU A C 1
ATOM 1188 O O . LEU A 1 151 ? 13.183 2.852 -28.395 1.00 83.94 151 LEU A O 1
ATOM 1192 N N . ASN A 1 152 ? 12.534 4.138 -26.674 1.00 80.50 152 ASN A N 1
ATOM 1193 C CA . ASN A 1 152 ? 11.687 5.023 -27.476 1.00 80.50 152 ASN A CA 1
ATOM 1194 C C . ASN A 1 152 ? 12.508 5.857 -28.472 1.00 80.50 152 ASN A C 1
ATOM 1196 O O . ASN A 1 152 ? 12.114 5.983 -29.630 1.00 80.50 152 ASN A O 1
ATOM 1200 N N . LEU A 1 153 ? 13.682 6.358 -28.069 1.00 84.12 153 LEU A N 1
ATOM 1201 C CA . LEU A 1 153 ? 14.597 7.063 -28.976 1.00 84.12 153 LEU A CA 1
ATOM 1202 C C . LEU A 1 153 ? 15.076 6.160 -30.122 1.00 84.12 153 LEU A C 1
ATOM 1204 O O . LEU A 1 153 ? 15.189 6.616 -31.258 1.00 84.12 153 LEU A O 1
ATOM 1208 N N . ILE A 1 154 ? 15.313 4.868 -29.859 1.00 85.75 154 ILE A N 1
ATOM 1209 C CA . ILE A 1 154 ? 15.631 3.893 -30.916 1.00 85.75 154 ILE A CA 1
ATOM 1210 C C . ILE A 1 154 ? 14.484 3.831 -31.931 1.00 85.75 154 ILE A C 1
ATOM 1212 O O . ILE A 1 154 ? 14.725 3.923 -33.136 1.00 85.75 154 ILE A O 1
ATOM 1216 N N . GLN A 1 155 ? 13.241 3.708 -31.457 1.00 80.88 155 GLN A N 1
ATOM 1217 C CA . GLN A 1 155 ? 12.062 3.650 -32.325 1.00 80.88 155 GLN A CA 1
ATOM 1218 C C . GLN A 1 155 ? 11.885 4.934 -33.141 1.00 80.88 155 GLN A C 1
ATOM 1220 O O . GLN A 1 155 ? 11.636 4.859 -34.343 1.00 80.88 155 GLN A O 1
ATOM 1225 N N . GLU A 1 156 ? 12.068 6.102 -32.527 1.00 80.81 156 GLU A N 1
ATOM 1226 C CA . GLU A 1 156 ? 11.962 7.398 -33.200 1.00 80.81 156 GLU A CA 1
ATOM 1227 C C . GLU A 1 156 ? 12.991 7.543 -34.330 1.00 80.81 156 GLU A C 1
ATOM 1229 O O . GLU A 1 156 ? 12.651 7.952 -35.444 1.00 80.81 156 GLU A O 1
ATOM 1234 N N . VAL A 1 157 ? 14.247 7.153 -34.090 1.00 82.12 157 VAL A N 1
ATOM 1235 C CA . VAL A 1 157 ? 15.308 7.209 -35.108 1.00 82.12 157 VAL A CA 1
ATOM 1236 C C . VAL A 1 157 ? 15.047 6.221 -36.244 1.00 82.12 157 VAL A C 1
ATOM 1238 O O . VAL A 1 157 ? 15.231 6.563 -37.414 1.00 82.12 157 VAL A O 1
ATOM 1241 N N . VAL A 1 158 ? 14.585 5.008 -35.935 1.00 80.31 158 VAL A N 1
ATOM 1242 C CA . VAL A 1 158 ? 14.238 4.012 -36.960 1.00 80.31 158 VAL A CA 1
ATOM 1243 C C . VAL A 1 158 ? 13.059 4.494 -37.811 1.00 80.31 158 VAL A C 1
ATOM 1245 O O . VAL A 1 158 ? 13.129 4.465 -39.042 1.00 80.31 158 VAL A O 1
ATOM 1248 N N . PHE A 1 159 ? 12.006 5.006 -37.172 1.00 76.25 159 PHE A N 1
ATOM 1249 C CA . PHE A 1 159 ? 10.804 5.491 -37.846 1.00 76.25 159 PHE A CA 1
ATOM 1250 C C . PHE A 1 159 ? 11.077 6.737 -38.699 1.00 76.25 159 PHE A C 1
ATOM 1252 O O . PHE A 1 159 ? 10.681 6.789 -39.864 1.00 76.25 159 PHE A O 1
ATOM 1259 N N . SER A 1 160 ? 11.811 7.716 -38.162 1.00 73.12 160 SER A N 1
ATOM 1260 C CA . SER A 1 160 ? 12.211 8.926 -38.898 1.00 73.12 160 SER A CA 1
ATOM 1261 C C . SER A 1 160 ? 13.115 8.608 -40.089 1.00 73.12 160 SER A C 1
ATOM 1263 O O . SER A 1 160 ? 12.920 9.169 -41.169 1.00 73.12 160 SER A O 1
ATOM 1265 N N . THR A 1 161 ? 14.047 7.660 -39.940 1.00 72.81 161 THR A N 1
ATOM 1266 C CA . THR A 1 161 ? 14.872 7.183 -41.057 1.00 72.81 161 THR A CA 1
ATOM 1267 C C . THR A 1 161 ? 13.988 6.570 -42.141 1.00 72.81 161 THR A C 1
ATOM 1269 O O . THR A 1 161 ? 14.106 6.923 -43.311 1.00 72.81 161 THR A O 1
ATOM 1272 N N . TYR A 1 162 ? 13.044 5.707 -41.776 1.00 68.75 162 TYR A N 1
ATOM 1273 C CA . TYR A 1 162 ? 12.156 5.078 -42.750 1.00 68.75 162 TYR A CA 1
ATOM 1274 C C . TYR A 1 162 ? 11.250 6.096 -43.480 1.00 68.75 162 TYR A C 1
ATOM 1276 O O . TYR A 1 162 ? 11.138 6.043 -44.708 1.00 68.75 162 TYR A O 1
ATOM 1284 N N . LEU A 1 163 ? 10.679 7.070 -42.756 1.00 68.75 163 LEU A N 1
ATOM 1285 C CA . LEU A 1 163 ? 9.875 8.175 -43.309 1.00 68.75 163 LEU A CA 1
ATOM 1286 C C . LEU A 1 163 ? 10.645 9.068 -44.283 1.00 68.75 163 LEU A C 1
ATOM 1288 O O . LEU A 1 163 ? 10.086 9.517 -45.279 1.00 68.75 163 LEU A O 1
ATOM 1292 N N . PHE A 1 164 ? 11.918 9.338 -44.007 1.00 67.44 164 PHE A N 1
ATOM 1293 C CA . PHE A 1 164 ? 12.738 10.187 -44.866 1.00 67.44 164 PHE A CA 1
ATOM 1294 C C . PHE A 1 164 ? 13.047 9.528 -46.224 1.00 67.44 164 PHE A C 1
ATOM 1296 O O . PHE A 1 164 ? 13.202 10.225 -47.227 1.00 67.44 164 PHE A O 1
ATOM 1303 N N . PHE A 1 165 ? 13.127 8.192 -46.276 1.00 63.94 165 PHE A N 1
ATOM 1304 C CA . PHE A 1 165 ? 13.587 7.456 -47.462 1.00 63.94 165 PHE A CA 1
ATOM 1305 C C . PHE A 1 165 ? 12.478 6.783 -48.285 1.00 63.94 165 PHE A C 1
ATOM 1307 O O . PHE A 1 165 ? 12.735 6.395 -49.427 1.00 63.94 165 PHE A O 1
ATOM 1314 N N . ARG A 1 166 ? 11.250 6.651 -47.768 1.00 60.22 166 ARG A N 1
ATOM 1315 C CA . ARG A 1 166 ? 10.110 6.097 -48.518 1.00 60.22 166 ARG A CA 1
ATOM 1316 C C . ARG A 1 166 ? 8.939 7.079 -48.550 1.00 60.22 166 ARG A C 1
ATOM 1318 O O . ARG A 1 166 ? 8.577 7.661 -47.540 1.00 60.22 166 ARG A O 1
ATOM 1325 N N . ASN A 1 167 ? 8.304 7.221 -49.714 1.00 50.97 167 ASN A N 1
ATOM 1326 C CA . ASN A 1 167 ? 7.022 7.918 -49.857 1.00 50.97 167 ASN A CA 1
ATOM 1327 C C . ASN A 1 167 ? 5.926 7.017 -49.246 1.00 50.97 167 ASN A C 1
ATOM 1329 O O . ASN A 1 167 ? 5.380 6.151 -49.932 1.00 50.97 167 ASN A O 1
ATOM 1333 N N . ILE A 1 168 ? 5.695 7.122 -47.935 1.00 54.34 168 ILE A N 1
ATOM 1334 C CA . ILE A 1 168 ? 4.829 6.190 -47.195 1.00 54.34 168 ILE A CA 1
ATOM 1335 C C . ILE A 1 168 ? 3.345 6.464 -47.477 1.00 54.34 168 ILE A C 1
ATOM 1337 O O . ILE A 1 168 ? 2.880 7.599 -47.415 1.00 54.34 168 ILE A O 1
ATOM 1341 N N . THR A 1 169 ? 2.604 5.388 -47.738 1.00 52.06 169 THR A N 1
ATOM 1342 C CA . THR A 1 169 ? 1.142 5.283 -47.585 1.00 52.06 169 THR A CA 1
ATOM 1343 C C . THR A 1 169 ? 0.848 4.429 -46.345 1.00 52.06 169 THR A C 1
ATOM 1345 O O . THR A 1 169 ? 1.700 3.638 -45.941 1.00 52.06 169 THR A O 1
ATOM 1348 N N . GLU A 1 170 ? -0.323 4.613 -45.727 1.00 47.81 170 GLU A N 1
ATOM 1349 C CA . GLU A 1 170 ? -0.728 4.071 -44.408 1.00 47.81 170 GLU A CA 1
ATOM 1350 C C . GLU A 1 170 ? -0.477 2.554 -44.225 1.00 47.81 170 GLU A C 1
ATOM 1352 O O . GLU A 1 170 ? -0.246 2.097 -43.109 1.00 47.81 170 GLU A O 1
ATOM 1357 N N . ASP A 1 171 ? -0.406 1.793 -45.322 1.00 49.31 171 ASP A N 1
ATOM 1358 C CA . ASP A 1 171 ? -0.246 0.333 -45.347 1.00 49.31 171 ASP A CA 1
ATOM 1359 C C . ASP A 1 171 ? 1.206 -0.188 -45.192 1.00 49.31 171 ASP A C 1
ATOM 1361 O O . ASP A 1 171 ? 1.409 -1.397 -45.112 1.00 49.31 171 ASP A O 1
ATOM 1365 N N . ASN A 1 172 ? 2.231 0.681 -45.165 1.00 54.00 172 ASN A N 1
ATOM 1366 C CA . ASN A 1 172 ? 3.659 0.292 -45.189 1.00 54.00 172 ASN A CA 1
ATOM 1367 C C . ASN A 1 172 ? 4.490 0.837 -44.007 1.00 54.00 172 ASN A C 1
ATOM 1369 O O . ASN A 1 172 ? 5.685 1.110 -44.149 1.00 54.00 172 ASN A O 1
ATOM 1373 N N . ILE A 1 173 ? 3.878 1.029 -42.838 1.00 56.12 173 ILE A N 1
ATOM 1374 C CA . ILE A 1 173 ? 4.585 1.475 -41.628 1.00 56.12 173 ILE A CA 1
ATOM 1375 C C . ILE A 1 173 ? 5.413 0.306 -41.052 1.00 56.12 173 ILE A C 1
ATOM 1377 O O . ILE A 1 173 ? 4.834 -0.736 -40.742 1.00 56.12 173 ILE A O 1
ATOM 1381 N N . PRO A 1 174 ? 6.744 0.438 -40.890 1.00 51.50 174 PRO A N 1
ATOM 1382 C CA . PRO A 1 174 ? 7.574 -0.626 -40.339 1.00 51.50 174 PRO A CA 1
ATOM 1383 C C . PRO A 1 174 ? 7.245 -0.826 -38.860 1.00 51.50 174 PRO A C 1
ATOM 1385 O O . PRO A 1 174 ? 7.099 0.139 -38.107 1.00 51.50 174 PRO A O 1
ATOM 1388 N N . GLN A 1 175 ? 7.172 -2.084 -38.439 1.00 55.16 175 GLN A N 1
ATOM 1389 C CA . GLN A 1 175 ? 7.107 -2.436 -37.028 1.00 55.16 175 GLN A CA 1
ATOM 1390 C C . GLN A 1 175 ? 8.527 -2.728 -36.549 1.00 55.16 175 GLN A C 1
ATOM 1392 O O . GLN A 1 175 ? 9.212 -3.590 -37.092 1.00 55.16 175 GLN A O 1
ATOM 1397 N N . VAL A 1 176 ? 8.994 -1.968 -35.560 1.00 56.59 176 VAL A N 1
ATOM 1398 C CA . VAL A 1 176 ? 10.230 -2.294 -34.846 1.00 56.59 176 VAL A CA 1
ATOM 1399 C C . VAL A 1 176 ? 9.836 -3.211 -33.705 1.00 56.59 176 VAL A C 1
ATOM 1401 O O . VAL A 1 176 ? 9.130 -2.773 -32.797 1.00 56.59 176 VAL A O 1
ATOM 1404 N N . GLU A 1 177 ? 10.277 -4.464 -33.748 1.00 61.38 177 GLU A N 1
ATOM 1405 C CA . GLU A 1 177 ? 9.999 -5.423 -32.682 1.00 61.38 177 GLU A CA 1
ATOM 1406 C C . GLU A 1 177 ? 11.185 -5.473 -31.706 1.00 61.38 177 GLU A C 1
ATOM 1408 O O . GLU A 1 177 ? 12.245 -6.019 -32.034 1.00 61.38 177 GLU A O 1
ATOM 1413 N N . PRO A 1 178 ? 11.056 -4.885 -30.501 1.00 66.75 178 PRO A N 1
ATOM 1414 C CA . PRO A 1 178 ? 12.063 -5.041 -29.466 1.00 66.75 178 PRO A CA 1
ATOM 1415 C C . PRO A 1 178 ? 11.968 -6.461 -28.889 1.00 66.75 178 PRO A C 1
ATOM 1417 O O . PRO A 1 178 ? 10.939 -6.844 -28.333 1.00 66.75 178 PRO A O 1
ATOM 1420 N N . ILE A 1 179 ? 13.042 -7.249 -28.981 1.00 72.12 179 ILE A N 1
ATOM 1421 C CA . ILE A 1 179 ? 13.079 -8.589 -28.381 1.00 72.12 179 ILE A CA 1
ATOM 1422 C C . ILE A 1 179 ? 13.743 -8.503 -27.010 1.00 72.12 179 ILE A C 1
ATOM 1424 O O . ILE A 1 179 ? 14.945 -8.247 -26.887 1.00 72.12 179 ILE A O 1
ATOM 1428 N N . GLN A 1 180 ? 12.957 -8.752 -25.962 1.00 68.00 180 GLN A N 1
ATOM 1429 C CA . GLN A 1 180 ? 13.493 -8.864 -24.613 1.00 68.00 180 GLN A CA 1
ATOM 1430 C C . GLN A 1 180 ? 14.323 -10.145 -24.496 1.00 68.00 180 GLN A C 1
ATOM 1432 O O . GLN A 1 180 ? 13.806 -11.258 -24.591 1.00 68.00 180 GLN A O 1
ATOM 1437 N N . TYR A 1 181 ? 15.616 -9.995 -24.235 1.00 52.03 181 TYR A N 1
ATOM 1438 C CA . TYR A 1 181 ? 16.466 -11.097 -23.823 1.00 52.03 181 TYR A CA 1
ATOM 1439 C C . TYR A 1 181 ? 16.148 -11.441 -22.367 1.00 52.03 181 TYR A C 1
ATOM 1441 O O . TYR A 1 181 ? 16.535 -10.731 -21.437 1.00 52.03 181 TYR A O 1
ATOM 1449 N N . ILE A 1 182 ? 15.420 -12.538 -22.177 1.00 55.06 182 ILE A N 1
ATOM 1450 C CA . ILE A 1 182 ? 15.164 -13.121 -20.864 1.00 55.06 182 ILE A CA 1
ATOM 1451 C C . ILE A 1 182 ? 16.225 -14.212 -20.663 1.00 55.06 182 ILE A C 1
ATOM 1453 O O . ILE A 1 182 ? 16.186 -15.220 -21.377 1.00 55.06 182 ILE A O 1
ATOM 1457 N N . PRO A 1 183 ? 17.200 -14.053 -19.745 1.00 43.94 183 PRO A N 1
ATOM 1458 C CA . PRO A 1 183 ? 18.074 -15.166 -19.390 1.00 43.94 183 PRO A CA 1
ATOM 1459 C C . PRO A 1 183 ? 17.198 -16.337 -18.920 1.00 43.94 183 PRO A C 1
ATOM 1461 O O . PRO A 1 183 ? 16.195 -16.089 -18.250 1.00 43.94 183 PRO A O 1
ATOM 1464 N N . PRO A 1 184 ? 17.523 -17.597 -19.263 1.00 34.91 184 PRO A N 1
ATOM 1465 C CA . PRO A 1 184 ? 16.669 -18.734 -18.943 1.00 34.91 184 PRO A CA 1
ATOM 1466 C C . PRO A 1 184 ? 16.434 -18.802 -17.430 1.00 34.91 184 PRO A C 1
ATOM 1468 O O . PRO A 1 184 ? 17.323 -19.169 -16.663 1.00 34.91 184 PRO A O 1
ATOM 1471 N N . ALA A 1 185 ? 15.234 -18.408 -17.009 1.00 40.44 185 ALA A N 1
ATOM 1472 C CA . ALA A 1 185 ? 14.791 -18.469 -15.632 1.00 40.44 185 ALA A CA 1
ATOM 1473 C C . ALA A 1 185 ? 13.984 -19.752 -15.445 1.00 40.44 185 ALA A C 1
ATOM 1475 O O . ALA A 1 185 ? 13.024 -20.020 -16.164 1.00 40.44 185 ALA A O 1
ATOM 1476 N N . THR A 1 186 ? 14.381 -20.544 -14.454 1.00 35.84 186 THR A N 1
ATOM 1477 C CA . THR A 1 186 ? 13.528 -21.547 -13.820 1.00 35.84 186 THR A CA 1
ATOM 1478 C C . THR A 1 186 ? 12.241 -20.866 -13.360 1.00 35.84 186 THR A C 1
ATOM 1480 O O . THR A 1 186 ? 12.277 -20.056 -12.432 1.00 35.84 186 THR A O 1
ATOM 1483 N N . GLU A 1 187 ? 11.130 -21.155 -14.036 1.00 34.16 187 GLU A N 1
ATOM 1484 C CA . GLU A 1 187 ? 9.809 -20.624 -13.701 1.00 34.16 187 GLU A CA 1
ATOM 1485 C C . GLU A 1 187 ? 9.450 -20.888 -12.232 1.00 34.16 187 GLU A C 1
ATOM 1487 O O . GLU A 1 187 ? 9.734 -21.951 -11.669 1.00 34.16 187 GLU A O 1
ATOM 1492 N N . PRO A 1 188 ? 8.709 -19.951 -11.636 1.00 40.34 188 PRO A N 1
ATOM 1493 C CA . PRO A 1 188 ? 7.355 -20.328 -11.273 1.00 40.34 188 PRO A CA 1
ATOM 1494 C C . PRO A 1 188 ? 6.350 -19.395 -11.948 1.00 40.34 188 PRO A C 1
ATOM 1496 O O . PRO A 1 188 ? 6.463 -18.173 -11.872 1.00 40.34 188 PRO A O 1
ATOM 1499 N N . SER A 1 189 ? 5.331 -19.987 -12.568 1.00 44.44 189 SER A N 1
ATOM 1500 C CA . SER A 1 189 ? 4.145 -19.292 -13.062 1.00 44.44 189 SER A CA 1
ATOM 1501 C C . SER A 1 189 ? 3.535 -18.427 -11.951 1.00 44.44 189 SER A C 1
ATOM 1503 O O . SER A 1 189 ? 3.084 -18.952 -10.927 1.00 44.44 189 SER A O 1
ATOM 1505 N N . THR A 1 190 ? 3.522 -17.107 -12.122 1.00 50.34 190 THR A N 1
ATOM 1506 C CA . THR A 1 190 ? 2.816 -16.193 -11.216 1.00 50.34 190 THR A CA 1
ATOM 1507 C C . THR A 1 190 ? 1.322 -16.184 -11.535 1.00 50.34 190 THR A C 1
ATOM 1509 O O . THR A 1 190 ? 0.934 -16.227 -12.697 1.00 50.34 190 THR A O 1
ATOM 1512 N N . ILE A 1 191 ? 0.482 -16.122 -10.497 1.00 61.12 191 ILE A N 1
ATOM 1513 C CA . ILE A 1 191 ? -0.988 -16.210 -10.604 1.00 61.12 191 ILE A CA 1
ATOM 1514 C C . ILE A 1 191 ? -1.616 -14.894 -11.115 1.00 61.12 191 ILE A C 1
ATOM 1516 O O . ILE A 1 191 ? -2.695 -14.921 -11.701 1.00 61.12 191 ILE A O 1
ATOM 1520 N N . TRP A 1 192 ? -0.942 -13.754 -10.922 1.00 65.44 192 TRP A N 1
ATOM 1521 C CA . TRP A 1 192 ? -1.440 -12.413 -11.262 1.00 65.44 192 TRP A CA 1
ATOM 1522 C C . TRP A 1 192 ? -0.669 -11.762 -12.412 1.00 65.44 192 TRP A C 1
ATOM 1524 O O . TRP A 1 192 ? 0.498 -12.092 -12.651 1.00 65.44 192 TRP A O 1
ATOM 1534 N N . SER A 1 193 ? -1.301 -10.797 -13.088 1.00 63.69 193 SER A N 1
ATOM 1535 C CA . SER A 1 193 ? -0.654 -10.020 -14.154 1.00 63.69 193 SER A CA 1
ATOM 1536 C C . SER A 1 193 ? 0.558 -9.219 -13.654 1.00 63.69 193 SER A C 1
ATOM 1538 O O . SER A 1 193 ? 0.661 -8.863 -12.475 1.00 63.69 193 SER A O 1
ATOM 1540 N N . GLN A 1 194 ? 1.477 -8.873 -14.564 1.00 62.09 194 GLN A N 1
ATOM 1541 C CA . GLN A 1 194 ? 2.662 -8.071 -14.229 1.00 62.09 194 GLN A CA 1
ATOM 1542 C C . GLN A 1 194 ? 2.309 -6.692 -13.643 1.00 62.09 194 GLN A C 1
ATOM 1544 O O . GLN A 1 194 ? 2.993 -6.225 -12.734 1.00 62.09 194 GLN A O 1
ATOM 1549 N N . GLU A 1 195 ? 1.229 -6.050 -14.098 1.00 61.25 195 GLU A N 1
ATOM 1550 C CA . GLU A 1 195 ? 0.763 -4.775 -13.529 1.00 61.25 195 GLU A CA 1
ATOM 1551 C C . GLU A 1 195 ? 0.324 -4.923 -12.071 1.00 61.25 195 GLU A C 1
ATOM 1553 O O . GLU A 1 195 ? 0.659 -4.107 -11.216 1.00 61.25 195 GLU A O 1
ATOM 1558 N N . THR A 1 196 ? -0.410 -5.990 -11.771 1.00 63.22 196 THR A N 1
ATOM 1559 C CA . THR A 1 196 ? -0.880 -6.289 -10.418 1.00 63.22 196 THR A CA 1
ATOM 1560 C C . THR A 1 196 ? 0.290 -6.670 -9.512 1.00 63.22 196 THR A C 1
ATOM 1562 O O . THR A 1 196 ? 0.356 -6.221 -8.368 1.00 63.22 196 THR A O 1
ATOM 1565 N N . MET A 1 197 ? 1.281 -7.397 -10.035 1.00 65.25 197 MET A N 1
ATOM 1566 C CA . MET A 1 197 ? 2.526 -7.708 -9.323 1.00 65.25 197 MET A CA 1
ATOM 1567 C C . MET A 1 197 ? 3.306 -6.447 -8.914 1.00 65.25 197 MET A C 1
ATOM 1569 O O . MET A 1 197 ? 3.878 -6.422 -7.822 1.00 65.25 197 MET A O 1
ATOM 1573 N N . LYS A 1 198 ? 3.264 -5.371 -9.718 1.00 62.41 198 LYS A N 1
ATOM 1574 C CA . LYS A 1 198 ? 3.867 -4.066 -9.373 1.00 62.41 198 LYS A CA 1
ATOM 1575 C C . LYS A 1 198 ? 3.177 -3.389 -8.179 1.00 62.41 198 LYS A C 1
ATOM 1577 O O . LYS A 1 198 ? 3.838 -2.699 -7.408 1.00 62.41 198 LYS A O 1
ATOM 1582 N N . LEU A 1 199 ? 1.876 -3.620 -7.983 1.00 69.88 199 LEU A N 1
ATOM 1583 C CA . LEU A 1 199 ? 1.089 -3.070 -6.866 1.00 69.88 199 LEU A CA 1
ATOM 1584 C C . LEU A 1 199 ? 1.151 -3.937 -5.597 1.00 69.88 199 LEU A C 1
ATOM 1586 O O . LEU A 1 199 ? 0.913 -3.449 -4.490 1.00 69.88 199 LEU A O 1
ATOM 1590 N N . ALA A 1 200 ? 1.498 -5.214 -5.749 1.00 70.44 200 ALA A N 1
ATOM 1591 C CA . ALA A 1 200 ? 1.405 -6.226 -4.708 1.00 70.44 200 ALA A CA 1
ATOM 1592 C C . ALA A 1 200 ? 2.341 -5.952 -3.514 1.00 70.44 200 ALA A C 1
ATOM 1594 O O . ALA A 1 200 ? 1.914 -6.034 -2.361 1.00 70.44 200 ALA A O 1
ATOM 1595 N N . MET A 1 201 ? 3.605 -5.592 -3.763 1.00 68.62 201 MET A N 1
ATOM 1596 C CA . MET A 1 201 ? 4.557 -5.285 -2.684 1.00 68.62 201 MET A CA 1
ATOM 1597 C C . MET A 1 201 ? 4.272 -3.937 -1.995 1.00 68.62 201 MET A C 1
ATOM 1599 O O . MET A 1 201 ? 4.187 -3.931 -0.762 1.00 68.62 201 MET A O 1
ATOM 1603 N N . PRO A 1 202 ? 4.039 -2.819 -2.724 1.00 72.44 202 PRO A N 1
ATOM 1604 C CA . PRO A 1 202 ? 3.665 -1.546 -2.103 1.00 72.44 202 PRO A CA 1
ATOM 1605 C C . PRO A 1 202 ? 2.416 -1.655 -1.232 1.00 72.44 202 PRO A C 1
ATOM 1607 O O . PRO A 1 202 ? 2.355 -1.076 -0.148 1.00 72.44 202 PRO A O 1
ATOM 1610 N N . PHE A 1 203 ? 1.429 -2.440 -1.668 1.00 75.62 203 PHE A N 1
ATOM 1611 C CA . PHE A 1 203 ? 0.210 -2.652 -0.904 1.00 75.62 203 PHE A CA 1
ATOM 1612 C C . PHE A 1 203 ? 0.454 -3.422 0.399 1.00 75.62 203 PHE A C 1
ATOM 1614 O O . PHE A 1 203 ? -0.013 -3.000 1.459 1.00 75.62 203 PHE A O 1
ATOM 1621 N N . ALA A 1 204 ? 1.224 -4.512 0.354 1.00 78.75 204 ALA A N 1
ATOM 1622 C CA . ALA A 1 204 ? 1.581 -5.273 1.550 1.00 78.75 204 ALA A CA 1
ATOM 1623 C C . ALA A 1 204 ? 2.385 -4.431 2.554 1.00 78.75 204 ALA A C 1
ATOM 1625 O O . ALA A 1 204 ? 2.154 -4.503 3.765 1.00 78.75 204 ALA A O 1
ATOM 1626 N N . TYR A 1 205 ? 3.284 -3.582 2.050 1.00 76.12 205 TYR A N 1
ATOM 1627 C CA . TYR A 1 205 ? 4.056 -2.650 2.862 1.00 76.12 205 TYR A CA 1
ATOM 1628 C C . TYR A 1 205 ? 3.177 -1.571 3.513 1.00 76.12 205 TYR A C 1
ATOM 1630 O O . TYR A 1 205 ? 3.260 -1.349 4.725 1.00 76.12 205 TYR A O 1
ATOM 1638 N N . ALA A 1 206 ? 2.283 -0.948 2.736 1.00 77.25 206 ALA A N 1
ATOM 1639 C CA . ALA A 1 206 ? 1.319 0.030 3.237 1.00 77.25 206 ALA A CA 1
ATOM 1640 C C . ALA A 1 206 ? 0.438 -0.573 4.337 1.00 77.25 206 ALA A C 1
ATOM 1642 O O . ALA A 1 206 ? 0.259 0.030 5.398 1.00 77.25 206 ALA A O 1
ATOM 1643 N N . LEU A 1 207 ? -0.052 -1.795 4.116 1.00 83.50 207 LEU A N 1
ATOM 1644 C CA . LEU A 1 207 ? -0.845 -2.535 5.086 1.00 83.50 207 LEU A CA 1
ATOM 1645 C C . LEU A 1 207 ? -0.044 -2.730 6.383 1.00 83.50 207 LEU A C 1
ATOM 1647 O O . LEU A 1 207 ? -0.511 -2.328 7.443 1.00 83.50 207 LEU A O 1
ATOM 1651 N N . PHE A 1 208 ? 1.199 -3.214 6.320 1.00 84.56 208 PHE A N 1
ATOM 1652 C CA . PHE A 1 208 ? 2.049 -3.390 7.505 1.00 84.56 208 PHE A CA 1
ATOM 1653 C C . PHE A 1 208 ? 2.305 -2.093 8.301 1.00 84.56 208 PHE A C 1
ATOM 1655 O O . PHE A 1 208 ? 2.178 -2.083 9.534 1.00 84.56 208 PHE A O 1
ATOM 1662 N N . ILE A 1 209 ? 2.638 -0.985 7.627 1.00 81.44 209 ILE A N 1
ATOM 1663 C CA . ILE A 1 209 ? 2.860 0.306 8.301 1.00 81.44 209 ILE A CA 1
ATOM 1664 C C . ILE A 1 209 ? 1.579 0.779 8.985 1.00 81.44 209 ILE A C 1
ATOM 1666 O O . ILE A 1 209 ? 1.604 1.155 10.160 1.00 81.44 209 ILE A O 1
ATOM 1670 N N . LEU A 1 210 ? 0.455 0.752 8.269 1.00 83.38 210 LEU A N 1
ATOM 1671 C CA . LEU A 1 210 ? -0.822 1.229 8.790 1.00 83.38 210 LEU A CA 1
ATOM 1672 C C . LEU A 1 210 ? -1.291 0.379 9.979 1.00 83.38 210 LEU A C 1
ATOM 1674 O O . LEU A 1 210 ? -1.735 0.934 10.985 1.00 83.38 210 LEU A O 1
ATOM 1678 N N . LEU A 1 211 ? -1.096 -0.943 9.928 1.00 84.19 211 LEU A N 1
ATOM 1679 C CA . LEU A 1 211 ? -1.318 -1.837 11.069 1.00 84.19 211 LEU A CA 1
ATOM 1680 C C . LEU A 1 211 ? -0.485 -1.430 12.291 1.00 84.19 211 LEU A C 1
ATOM 1682 O O . LEU A 1 211 ? -1.004 -1.368 13.408 1.00 84.19 211 LEU A O 1
ATOM 1686 N N . SER A 1 212 ? 0.795 -1.118 12.083 1.00 80.69 212 SER A N 1
ATOM 1687 C CA . SER A 1 212 ? 1.722 -0.720 13.149 1.00 80.69 212 SER A CA 1
ATOM 1688 C C . SER A 1 212 ? 1.331 0.618 13.787 1.00 80.69 212 SER A C 1
ATOM 1690 O O . SER A 1 212 ? 1.379 0.780 15.012 1.00 80.69 212 SER A O 1
ATOM 1692 N N . LEU A 1 213 ? 0.894 1.576 12.967 1.00 81.38 213 LEU A N 1
ATOM 1693 C CA . LEU A 1 213 ? 0.423 2.884 13.419 1.00 81.38 213 LEU A CA 1
ATOM 1694 C C . LEU A 1 213 ? -0.875 2.765 14.221 1.00 81.38 213 LEU A C 1
ATOM 1696 O O . LEU A 1 213 ? -0.962 3.310 15.322 1.00 81.38 213 LEU A O 1
ATOM 1700 N N . ILE A 1 214 ? -1.849 1.988 13.740 1.00 78.69 214 ILE A N 1
ATOM 1701 C CA . ILE A 1 214 ? -3.110 1.763 14.460 1.00 78.69 214 ILE A CA 1
ATOM 1702 C C . ILE A 1 214 ? -2.905 0.971 15.747 1.00 78.69 214 ILE A C 1
ATOM 1704 O O . ILE A 1 214 ? -3.508 1.312 16.768 1.00 78.69 214 ILE A O 1
ATOM 1708 N N . GLY A 1 215 ? -2.008 -0.019 15.740 1.00 74.81 215 GLY A N 1
ATOM 1709 C CA . GLY A 1 215 ? -1.533 -0.684 16.953 1.00 74.81 215 GLY A CA 1
ATOM 1710 C C . GLY A 1 215 ? -1.147 0.331 18.031 1.00 74.81 215 GLY A C 1
ATOM 1711 O O . GLY A 1 215 ? -1.625 0.278 19.166 1.00 74.81 215 GLY A O 1
ATOM 1712 N N . ASN A 1 216 ? -0.357 1.335 17.650 1.00 72.56 216 ASN A N 1
ATOM 1713 C CA . ASN A 1 216 ? 0.044 2.406 18.554 1.00 72.56 216 ASN A CA 1
ATOM 1714 C C . ASN A 1 216 ? -1.085 3.401 18.882 1.00 72.56 216 ASN A C 1
ATOM 1716 O O . ASN A 1 216 ? -1.130 3.889 20.008 1.00 72.56 216 ASN A O 1
ATOM 1720 N N . MET A 1 217 ? -2.039 3.660 17.985 1.00 71.31 217 MET A N 1
ATOM 1721 C CA . MET A 1 217 ? -3.226 4.488 18.276 1.00 71.31 217 MET A CA 1
ATOM 1722 C C . MET A 1 217 ? -4.176 3.853 19.293 1.00 71.31 217 MET A C 1
ATOM 1724 O O . MET A 1 217 ? -4.816 4.564 20.074 1.00 71.31 217 MET A O 1
ATOM 1728 N N . GLY A 1 218 ? -4.232 2.519 19.358 1.00 66.44 218 GLY A N 1
ATOM 1729 C CA . GLY A 1 218 ? -4.949 1.808 20.421 1.00 66.44 218 GLY A CA 1
ATOM 1730 C C . GLY A 1 218 ? -4.532 2.284 21.820 1.00 66.44 218 GLY A C 1
ATOM 1731 O O . GLY A 1 218 ? -5.336 2.275 22.753 1.00 66.44 218 GLY A O 1
ATOM 1732 N N . ARG A 1 219 ? -3.311 2.827 21.953 1.00 64.69 219 ARG A N 1
ATOM 1733 C CA . ARG A 1 219 ? -2.781 3.361 23.209 1.00 64.69 219 ARG A CA 1
ATOM 1734 C C . ARG A 1 219 ? -3.425 4.660 23.680 1.00 64.69 219 ARG A C 1
ATOM 1736 O O . ARG A 1 219 ? -3.381 4.918 24.883 1.00 64.69 219 ARG A O 1
ATOM 1743 N N . THR A 1 220 ? -3.971 5.465 22.771 1.00 64.94 220 THR A N 1
ATOM 1744 C CA . THR A 1 220 ? -4.550 6.785 23.069 1.00 64.94 220 THR A CA 1
ATOM 1745 C C . THR A 1 220 ? -6.074 6.780 23.058 1.00 64.94 220 THR A C 1
ATOM 1747 O O . THR A 1 220 ? -6.677 7.543 23.807 1.00 64.94 220 THR A O 1
ATOM 1750 N N . ILE A 1 221 ? -6.702 5.923 22.246 1.00 70.12 221 ILE A N 1
ATOM 1751 C CA . ILE A 1 221 ? -8.164 5.928 22.039 1.00 70.12 221 ILE A CA 1
ATOM 1752 C C . ILE A 1 221 ? -8.843 4.644 22.561 1.00 70.12 221 ILE A C 1
ATOM 1754 O O . ILE A 1 221 ? -10.063 4.620 22.761 1.00 70.12 221 ILE A O 1
ATOM 1758 N N . GLY A 1 222 ? -8.070 3.580 22.804 1.00 71.62 222 GLY A N 1
ATOM 1759 C CA . GLY A 1 222 ? -8.574 2.270 23.217 1.00 71.62 222 GLY A CA 1
ATOM 1760 C C . GLY A 1 222 ? -9.006 2.188 24.684 1.00 71.62 222 GLY A C 1
ATOM 1761 O O . GLY A 1 222 ? -8.658 3.029 25.516 1.00 71.62 222 GLY A O 1
ATOM 1762 N N . PHE A 1 223 ? -9.742 1.122 25.012 1.00 73.12 223 PHE A N 1
ATOM 1763 C CA . PHE A 1 223 ? -10.247 0.867 26.367 1.00 73.12 223 PHE A CA 1
ATOM 1764 C C . PHE A 1 223 ? -9.135 0.776 27.411 1.00 73.12 223 PHE A C 1
ATOM 1766 O O . PHE A 1 223 ? -9.325 1.214 28.540 1.00 73.12 223 PHE A O 1
ATOM 1773 N N . SER A 1 224 ? -7.946 0.307 27.029 1.00 71.00 224 SER A N 1
ATOM 1774 C CA . SER A 1 224 ? -6.782 0.283 27.915 1.00 71.00 224 SER A CA 1
ATOM 1775 C C . SER A 1 224 ? -6.433 1.646 28.504 1.00 71.00 224 SER A C 1
ATOM 1777 O O . SER A 1 224 ? -5.964 1.711 29.635 1.00 71.00 224 SER A O 1
ATOM 1779 N N . LYS A 1 225 ? -6.606 2.740 27.749 1.00 74.06 225 LYS A N 1
ATOM 1780 C CA . LYS A 1 225 ? -6.330 4.085 28.270 1.00 74.06 225 LYS A CA 1
ATOM 1781 C C . LYS A 1 225 ? -7.403 4.518 29.263 1.00 74.06 225 LYS A C 1
ATOM 1783 O O . LYS A 1 225 ? -7.114 5.090 30.301 1.00 74.06 225 LYS A O 1
ATOM 1788 N N . GLU A 1 226 ? -8.649 4.172 28.979 1.00 75.56 226 GLU A N 1
ATOM 1789 C CA . GLU A 1 226 ? -9.768 4.500 29.858 1.00 75.56 226 GLU A CA 1
ATOM 1790 C C . GLU A 1 226 ? -9.728 3.716 31.171 1.00 75.56 226 GLU A C 1
ATOM 1792 O O . GLU A 1 226 ? -10.170 4.242 32.193 1.00 75.56 226 GLU A O 1
ATOM 1797 N N . LYS A 1 227 ? -9.194 2.487 31.146 1.00 74.25 227 LYS A N 1
ATOM 1798 C CA . LYS A 1 227 ? -8.893 1.693 32.344 1.00 74.25 227 LYS A CA 1
ATOM 1799 C C . LYS A 1 227 ? -7.791 2.345 33.179 1.00 74.25 227 LYS A C 1
ATOM 1801 O O . LYS A 1 227 ? -7.957 2.470 34.384 1.00 74.25 227 LYS A O 1
ATOM 1806 N N . GLU A 1 228 ? -6.718 2.813 32.538 1.00 73.81 228 GLU A N 1
ATOM 1807 C CA . GLU A 1 228 ? -5.632 3.558 33.201 1.00 73.81 228 GLU A CA 1
ATOM 1808 C C . GLU A 1 228 ? -6.146 4.807 33.917 1.00 73.81 228 GLU A C 1
ATOM 1810 O O . GLU A 1 228 ? -5.806 5.063 35.065 1.00 73.81 228 GLU A O 1
ATOM 1815 N N . ASP A 1 229 ? -7.001 5.565 33.231 1.00 75.31 229 ASP A N 1
ATOM 1816 C CA . ASP A 1 229 ? -7.519 6.834 33.730 1.00 75.31 229 ASP A CA 1
ATOM 1817 C C . ASP A 1 229 ? -8.670 6.640 34.744 1.00 75.31 229 ASP A C 1
ATOM 1819 O O . ASP A 1 229 ? -9.284 7.617 35.167 1.00 75.31 229 ASP A O 1
ATOM 1823 N N . GLY A 1 230 ? -9.042 5.394 35.080 1.00 73.31 230 GLY A N 1
ATOM 1824 C CA . GLY A 1 230 ? -10.178 5.068 35.960 1.00 73.31 230 GLY A CA 1
ATOM 1825 C C . GLY A 1 230 ? -11.555 5.459 35.396 1.00 73.31 230 GLY A C 1
ATOM 1826 O O . GLY A 1 230 ? -12.585 5.341 36.060 1.00 73.31 230 GLY A O 1
ATOM 1827 N N . THR A 1 231 ? -11.614 5.923 34.146 1.00 77.06 231 THR A N 1
ATOM 1828 C CA . THR A 1 231 ? -12.856 6.400 33.515 1.00 77.06 231 THR A CA 1
ATOM 1829 C C . THR A 1 231 ? -13.698 5.267 32.935 1.00 77.06 231 THR A C 1
ATOM 1831 O O . THR A 1 231 ? -14.898 5.445 32.711 1.00 77.06 231 THR A O 1
ATOM 1834 N N . PHE A 1 232 ? -13.097 4.098 32.703 1.00 76.88 232 PHE A N 1
ATOM 1835 C CA . PHE A 1 232 ? -13.764 2.940 32.113 1.00 76.88 232 PHE A CA 1
ATOM 1836 C C . PHE A 1 232 ? -14.876 2.372 33.006 1.00 76.88 232 PHE A C 1
ATOM 1838 O O . PHE A 1 232 ? -15.999 2.180 32.541 1.00 76.88 232 PHE A O 1
ATOM 1845 N N . GLU A 1 233 ? -14.618 2.209 34.303 1.00 73.75 233 GLU A N 1
ATOM 1846 C CA . GLU A 1 233 ? -15.609 1.724 35.276 1.00 73.75 233 GLU A CA 1
ATOM 1847 C C . GLU A 1 233 ? -16.784 2.699 35.425 1.00 73.75 233 GLU A C 1
ATOM 1849 O O . GLU A 1 233 ? -17.944 2.289 35.470 1.00 73.75 233 GLU A O 1
ATOM 1854 N N . THR A 1 234 ? -16.493 4.002 35.384 1.00 74.69 234 THR A N 1
ATOM 1855 C CA . THR A 1 234 ? -17.510 5.063 35.377 1.00 74.69 234 THR A CA 1
ATOM 1856 C C . THR A 1 234 ? -18.368 5.012 34.107 1.00 74.69 234 THR A C 1
ATOM 1858 O O . THR A 1 234 ? -19.584 5.200 34.147 1.00 74.69 234 THR A O 1
ATOM 1861 N N . MET A 1 235 ? -17.778 4.716 32.947 1.00 76.19 235 MET A N 1
ATOM 1862 C CA . MET A 1 235 ? -18.561 4.526 31.724 1.00 76.19 235 MET A CA 1
ATOM 1863 C C . MET A 1 235 ? -19.408 3.260 31.770 1.00 76.19 235 MET A C 1
ATOM 1865 O O . MET A 1 235 ? -20.542 3.288 31.289 1.00 76.19 235 MET A O 1
ATOM 1869 N N . LEU A 1 236 ? -18.905 2.175 32.357 1.00 75.81 236 LEU A N 1
ATOM 1870 C CA . LEU A 1 236 ? -19.675 0.947 32.539 1.00 75.81 236 LEU A CA 1
ATOM 1871 C C . LEU A 1 236 ? -20.859 1.140 33.492 1.00 75.81 236 LEU A C 1
ATOM 1873 O O . LEU A 1 236 ? -21.940 0.630 33.201 1.00 75.81 236 LEU A O 1
ATOM 1877 N N . SER A 1 237 ? -20.689 1.896 34.581 1.00 72.50 237 SER A N 1
ATOM 1878 C CA . SER A 1 237 ? -21.756 2.149 35.560 1.00 72.50 237 SER A CA 1
ATOM 1879 C C . SER A 1 237 ? -22.864 3.047 35.001 1.00 72.50 237 SER A C 1
ATOM 1881 O O . SER A 1 237 ? -24.046 2.836 35.277 1.00 72.50 237 SER A O 1
ATOM 1883 N N . ILE A 1 238 ? -22.512 4.009 34.143 1.00 73.31 238 ILE A N 1
ATOM 1884 C CA . ILE A 1 238 ? -23.482 4.918 33.522 1.00 73.31 238 ILE A CA 1
ATOM 1885 C C . ILE A 1 238 ? -24.165 4.254 32.311 1.00 73.31 238 ILE A C 1
ATOM 1887 O O . ILE A 1 238 ? -25.324 4.562 32.008 1.00 73.31 238 ILE A O 1
ATOM 1891 N N . THR A 1 239 ? -23.496 3.334 31.604 1.00 72.25 239 THR A N 1
ATOM 1892 C CA . THR A 1 239 ? -23.968 2.780 30.322 1.00 72.25 239 THR A CA 1
ATOM 1893 C C . THR A 1 239 ? -24.936 1.606 30.466 1.00 72.25 239 THR A C 1
ATOM 1895 O O . THR A 1 239 ? -24.536 0.475 30.712 1.00 72.25 239 THR A O 1
ATOM 1898 N N . LYS A 1 240 ? -26.227 1.835 30.165 1.00 69.12 240 LYS A N 1
ATOM 1899 C CA . LYS A 1 240 ? -27.255 0.772 30.188 1.00 69.12 240 LYS A CA 1
ATOM 1900 C C . LYS A 1 240 ? -27.099 -0.285 29.091 1.00 69.12 240 LYS A C 1
ATOM 1902 O O . LYS A 1 240 ? -27.598 -1.392 29.248 1.00 69.12 240 LYS A O 1
ATOM 1907 N N . ASN A 1 241 ? -26.473 0.054 27.963 1.00 77.44 241 ASN A N 1
ATOM 1908 C CA . ASN A 1 241 ? -26.218 -0.884 26.869 1.00 77.44 241 ASN A CA 1
ATOM 1909 C C . ASN A 1 241 ? -24.721 -0.940 26.563 1.00 77.44 241 ASN A C 1
ATOM 1911 O O . ASN A 1 241 ? -24.220 -0.080 25.841 1.00 77.44 241 ASN A O 1
ATOM 1915 N N . ARG A 1 242 ? -24.017 -1.947 27.089 1.00 75.25 242 ARG A N 1
ATOM 1916 C CA . ARG A 1 242 ? -22.560 -2.094 26.932 1.00 75.25 242 ARG A CA 1
ATOM 1917 C C . ARG A 1 242 ? -22.123 -2.203 25.467 1.00 75.25 242 ARG A C 1
ATOM 1919 O O . ARG A 1 242 ? -21.046 -1.731 25.122 1.00 75.25 242 ARG A O 1
ATOM 1926 N N . SER A 1 243 ? -22.988 -2.690 24.573 1.00 78.50 243 SER A N 1
ATOM 1927 C CA . SER A 1 243 ? -22.715 -2.701 23.127 1.00 78.50 243 SER A CA 1
ATOM 1928 C C . SER A 1 243 ? -22.530 -1.297 22.539 1.00 78.50 243 SER A C 1
ATOM 1930 O O . SER A 1 243 ? -21.805 -1.137 21.565 1.00 78.50 243 SER A O 1
ATOM 1932 N N . ASN A 1 244 ? -23.129 -0.262 23.143 1.00 82.44 244 ASN A N 1
ATOM 1933 C CA . ASN A 1 244 ? -22.939 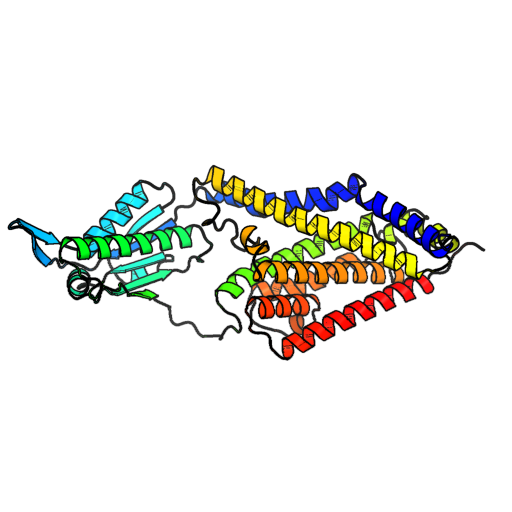1.120 22.698 1.00 82.44 244 ASN A CA 1
ATOM 1934 C C . ASN A 1 244 ? -21.484 1.590 22.861 1.00 82.44 244 ASN A C 1
ATOM 1936 O O . ASN A 1 244 ? -21.057 2.443 22.088 1.00 82.44 244 ASN A O 1
ATOM 1940 N N . LEU A 1 245 ? -20.737 1.048 23.832 1.00 81.06 245 LEU A N 1
ATOM 1941 C CA . LEU A 1 245 ? -19.315 1.360 24.023 1.00 81.06 245 LEU A CA 1
ATOM 1942 C C . LEU A 1 245 ? -18.483 0.771 22.880 1.00 81.06 245 LEU A C 1
ATOM 1944 O O . LEU A 1 245 ? -17.691 1.489 22.279 1.00 81.06 245 LEU A O 1
ATOM 1948 N N . VAL A 1 246 ? -18.732 -0.495 22.516 1.00 81.56 246 VAL A N 1
ATOM 1949 C CA . VAL A 1 246 ? -18.069 -1.157 21.375 1.00 81.56 246 VAL A CA 1
ATOM 1950 C C . VAL A 1 246 ? -18.330 -0.387 20.084 1.00 81.56 246 VAL A C 1
ATOM 1952 O O . VAL A 1 246 ? -17.390 -0.024 19.385 1.00 81.56 246 VAL A O 1
ATOM 1955 N N . TYR A 1 247 ? -19.596 -0.086 19.778 1.00 84.06 247 TYR A N 1
ATOM 1956 C CA . TYR A 1 247 ? -19.948 0.611 18.539 1.00 84.06 247 TYR A CA 1
ATOM 1957 C C . TYR A 1 247 ? -19.392 2.035 18.483 1.00 84.06 247 TYR A C 1
ATOM 1959 O O . TYR A 1 247 ? -18.969 2.476 17.418 1.00 84.06 247 TYR A O 1
ATOM 1967 N N . SER A 1 248 ? -19.356 2.745 19.616 1.00 84.75 248 SER A N 1
ATOM 1968 C CA . SER A 1 248 ? -18.734 4.070 19.695 1.00 84.75 248 SER A CA 1
ATOM 1969 C C . SER A 1 248 ? -17.247 3.998 19.350 1.00 84.75 248 SER A C 1
ATOM 1971 O O . SER A 1 248 ? -16.791 4.698 18.446 1.00 84.75 248 SER A O 1
ATOM 1973 N N . LYS A 1 249 ? -16.503 3.084 19.989 1.00 84.25 249 LYS A N 1
ATOM 1974 C CA . LYS A 1 249 ? -15.078 2.884 19.706 1.00 84.25 249 LYS A CA 1
ATOM 1975 C C . LYS A 1 249 ? -14.820 2.405 18.285 1.00 84.25 249 LYS A C 1
ATOM 1977 O O . LYS A 1 249 ? -13.818 2.803 17.706 1.00 84.25 249 LYS A O 1
ATOM 1982 N N . LEU A 1 250 ? -15.704 1.584 17.721 1.00 84.88 250 LEU A N 1
ATOM 1983 C CA . LEU A 1 250 ? -15.582 1.107 16.346 1.00 84.88 250 LEU A CA 1
ATOM 1984 C C . LEU A 1 250 ? -15.694 2.278 15.367 1.00 84.88 250 LEU A C 1
ATOM 1986 O O . LEU A 1 250 ? -14.783 2.473 14.577 1.00 84.88 250 LEU A O 1
ATOM 1990 N N . ILE A 1 251 ? -16.735 3.112 15.482 1.00 86.31 251 ILE A N 1
ATOM 1991 C CA . ILE A 1 251 ? -16.916 4.298 14.623 1.00 86.31 251 ILE A CA 1
ATOM 1992 C C . ILE A 1 251 ? -15.715 5.240 14.732 1.00 86.31 251 ILE A C 1
ATOM 1994 O O . ILE A 1 251 ? -15.193 5.726 13.731 1.00 86.31 251 ILE A O 1
ATOM 1998 N N . VAL A 1 252 ? -15.265 5.493 15.957 1.00 84.62 252 VAL A N 1
ATOM 1999 C CA . VAL A 1 252 ? -14.141 6.387 16.236 1.00 84.62 252 VAL A CA 1
ATOM 2000 C C . VAL A 1 252 ? -12.827 5.810 15.710 1.00 84.62 252 VAL A C 1
ATOM 2002 O O . VAL A 1 252 ? -12.044 6.537 15.103 1.00 84.62 252 VAL A O 1
ATOM 2005 N N . GLY A 1 253 ? -12.625 4.502 15.858 1.00 81.50 253 GLY A N 1
ATOM 2006 C CA . GLY A 1 253 ? -11.520 3.766 15.258 1.00 81.50 253 GLY A CA 1
ATOM 2007 C C . GLY A 1 253 ? -11.540 3.846 13.734 1.00 81.50 253 GLY A C 1
ATOM 2008 O O . GLY A 1 253 ? -10.508 4.141 13.144 1.00 81.50 253 GLY A O 1
ATOM 2009 N N . THR A 1 254 ? -12.698 3.682 13.088 1.00 84.38 254 THR A N 1
ATOM 2010 C CA . THR A 1 254 ? -12.845 3.818 11.629 1.00 84.38 254 THR A CA 1
ATOM 2011 C C . THR A 1 254 ? -12.506 5.229 11.151 1.00 84.38 254 THR A C 1
ATOM 2013 O O . THR A 1 254 ? -11.761 5.376 10.185 1.00 84.38 254 THR A O 1
ATOM 2016 N N . ILE A 1 255 ? -12.984 6.274 11.837 1.00 86.00 255 ILE A N 1
ATOM 2017 C CA . ILE A 1 255 ? -12.660 7.671 11.496 1.00 86.00 255 ILE A CA 1
ATOM 2018 C C . ILE A 1 255 ? -11.157 7.918 11.632 1.00 86.00 255 ILE A C 1
ATOM 2020 O O . ILE A 1 255 ? -10.538 8.454 10.717 1.00 86.00 255 ILE A O 1
ATOM 2024 N N . ALA A 1 256 ? -10.559 7.490 12.744 1.00 83.44 256 ALA A N 1
ATOM 2025 C CA . ALA A 1 256 ? -9.133 7.662 12.982 1.00 83.44 256 ALA A CA 1
ATOM 2026 C C . ALA A 1 256 ? -8.292 6.879 11.953 1.00 83.44 256 ALA A C 1
ATOM 2028 O O . ALA A 1 256 ? -7.350 7.431 11.399 1.00 83.44 256 ALA A O 1
ATOM 2029 N N . SER A 1 257 ? -8.695 5.648 11.617 1.00 83.50 257 SER A N 1
ATOM 2030 C CA . SER A 1 257 ? -8.069 4.826 10.568 1.00 83.50 257 SER A CA 1
ATOM 2031 C C . SER A 1 257 ? -8.137 5.503 9.203 1.00 83.50 257 SER A C 1
ATOM 2033 O O . SER A 1 257 ? -7.150 5.536 8.479 1.00 83.50 257 SER A O 1
ATOM 2035 N N . THR A 1 258 ? -9.291 6.085 8.868 1.00 84.94 258 THR A N 1
ATOM 2036 C CA . THR A 1 258 ? -9.487 6.822 7.612 1.00 84.94 258 THR A CA 1
ATOM 2037 C C . THR A 1 258 ? -8.566 8.038 7.550 1.00 84.94 258 THR A C 1
ATOM 2039 O O . THR A 1 258 ? -7.915 8.257 6.535 1.00 84.94 258 THR A O 1
ATOM 2042 N N . LEU A 1 259 ? -8.447 8.801 8.644 1.00 85.62 259 LEU A N 1
ATOM 2043 C CA . LEU A 1 259 ? -7.511 9.928 8.725 1.00 85.62 259 LEU A CA 1
ATOM 2044 C C . LEU A 1 259 ? -6.052 9.478 8.572 1.00 85.62 259 LEU A C 1
ATOM 2046 O O . LEU A 1 259 ? -5.284 10.150 7.890 1.00 85.62 259 LEU A O 1
ATOM 2050 N N . THR A 1 260 ? -5.682 8.337 9.154 1.00 85.94 260 THR A N 1
ATOM 2051 C CA . THR A 1 260 ? -4.340 7.751 9.024 1.00 85.94 260 THR A CA 1
ATOM 2052 C C . THR A 1 260 ? -4.049 7.285 7.604 1.00 85.94 260 THR A C 1
ATOM 2054 O O . THR A 1 260 ? -2.970 7.577 7.098 1.00 85.94 260 THR A O 1
ATOM 2057 N N . ILE A 1 261 ? -5.010 6.647 6.929 1.00 83.38 261 ILE A N 1
ATOM 2058 C CA . ILE A 1 261 ? -4.902 6.295 5.508 1.00 83.38 261 ILE A CA 1
ATOM 2059 C C . ILE A 1 261 ? -4.701 7.557 4.659 1.00 83.38 261 ILE A C 1
ATOM 2061 O O . ILE A 1 261 ? -3.771 7.631 3.859 1.00 83.38 261 ILE A O 1
ATOM 2065 N N . LEU A 1 262 ? -5.551 8.570 4.847 1.00 84.12 262 LEU A N 1
ATOM 2066 C CA . LEU A 1 262 ? -5.472 9.816 4.081 1.00 84.12 262 LEU A CA 1
ATOM 2067 C C . LEU A 1 262 ? -4.150 10.548 4.326 1.00 84.12 262 LEU A C 1
ATOM 2069 O O . LEU A 1 262 ? -3.546 11.045 3.382 1.00 84.12 262 LEU A O 1
ATOM 2073 N N . SER A 1 263 ? -3.680 10.583 5.573 1.00 84.62 263 SER A N 1
ATOM 2074 C CA . SER A 1 263 ? -2.388 11.166 5.934 1.00 84.62 263 SER A CA 1
ATOM 2075 C C . SER A 1 263 ? -1.215 10.411 5.300 1.00 84.62 263 SER A C 1
ATOM 2077 O O . SER A 1 263 ? -0.328 11.038 4.721 1.00 84.62 263 SER A O 1
ATOM 2079 N N . TYR A 1 264 ? -1.232 9.077 5.364 1.00 81.31 264 TYR A N 1
ATOM 2080 C CA . TYR A 1 264 ? -0.231 8.215 4.740 1.00 81.31 264 TYR A CA 1
ATOM 2081 C C . TYR A 1 264 ? -0.103 8.525 3.241 1.00 81.31 264 TYR A C 1
ATOM 2083 O O . TYR A 1 264 ? 0.996 8.781 2.744 1.00 81.31 264 TYR A O 1
ATOM 2091 N N . PHE A 1 265 ? -1.234 8.599 2.532 1.00 76.62 265 PHE A N 1
ATOM 2092 C CA . PHE A 1 265 ? -1.234 8.907 1.103 1.00 76.62 265 PHE A CA 1
ATOM 2093 C C . PHE A 1 265 ? -0.891 10.365 0.799 1.00 76.62 265 PHE A C 1
ATOM 2095 O O . PHE A 1 265 ? -0.177 10.620 -0.166 1.00 76.62 265 PHE A O 1
ATOM 2102 N N . ALA A 1 266 ? -1.316 11.320 1.630 1.00 76.50 266 ALA A N 1
ATOM 2103 C CA . ALA A 1 266 ? -0.918 12.718 1.486 1.00 76.50 266 ALA A CA 1
ATOM 2104 C C . ALA A 1 266 ? 0.603 12.898 1.648 1.00 76.50 266 ALA A C 1
ATOM 2106 O O . ALA A 1 266 ? 1.217 13.628 0.872 1.00 76.50 266 ALA A O 1
ATOM 2107 N N . GLY A 1 267 ? 1.219 12.202 2.610 1.00 73.38 267 GLY A N 1
ATOM 2108 C CA . GLY A 1 267 ? 2.672 12.200 2.812 1.00 73.38 267 GLY A CA 1
ATOM 2109 C C . GLY A 1 267 ? 3.416 11.635 1.610 1.00 73.38 267 GLY A C 1
ATOM 2110 O O . GLY A 1 267 ? 4.364 12.250 1.125 1.00 73.38 267 GLY A O 1
ATOM 2111 N N . SER A 1 268 ? 2.929 10.516 1.071 1.00 72.12 268 SER A N 1
ATOM 2112 C CA . SER A 1 268 ? 3.468 9.938 -0.161 1.00 72.12 268 SER A CA 1
ATOM 2113 C C . SER A 1 268 ? 3.324 10.872 -1.368 1.00 72.12 268 SER A C 1
ATOM 2115 O O . SER A 1 268 ? 4.261 11.018 -2.148 1.00 72.12 268 SER A O 1
ATOM 2117 N N . ALA A 1 269 ? 2.167 11.518 -1.533 1.00 71.12 269 ALA A N 1
ATOM 2118 C CA . ALA A 1 269 ? 1.917 12.419 -2.655 1.00 71.12 269 ALA A CA 1
ATOM 2119 C C . ALA A 1 269 ? 2.834 13.651 -2.611 1.00 71.12 269 ALA A C 1
ATOM 2121 O O . ALA A 1 269 ? 3.397 14.042 -3.632 1.00 71.12 269 ALA A O 1
ATOM 2122 N N . ILE A 1 270 ? 3.033 14.236 -1.425 1.00 71.31 270 ILE A N 1
ATOM 2123 C CA . ILE A 1 270 ? 3.944 15.373 -1.247 1.00 71.31 270 ILE A CA 1
ATOM 2124 C C . ILE A 1 270 ? 5.401 14.950 -1.460 1.00 71.31 270 ILE A C 1
ATOM 2126 O O . ILE A 1 270 ? 6.143 15.681 -2.111 1.00 71.31 270 ILE A O 1
ATOM 2130 N N . ALA A 1 271 ? 5.807 13.769 -0.986 1.00 69.00 271 ALA A N 1
ATOM 2131 C CA . ALA A 1 271 ? 7.139 13.234 -1.268 1.00 69.00 271 ALA A CA 1
ATOM 2132 C C . ALA A 1 271 ? 7.382 13.082 -2.781 1.00 69.00 271 ALA A C 1
ATOM 2134 O O . ALA A 1 271 ? 8.403 13.549 -3.285 1.00 69.00 271 ALA A O 1
ATOM 2135 N N . GLY A 1 272 ? 6.409 12.535 -3.518 1.00 62.41 272 GLY A N 1
ATOM 2136 C CA . GLY A 1 272 ? 6.464 12.455 -4.981 1.00 62.41 272 GLY A CA 1
ATOM 2137 C C . GLY A 1 272 ? 6.543 13.831 -5.657 1.00 62.41 272 GLY A C 1
ATOM 2138 O O . GLY A 1 272 ? 7.334 14.028 -6.577 1.00 62.41 272 GLY A O 1
ATOM 2139 N N . ALA A 1 273 ? 5.790 14.820 -5.166 1.00 64.75 273 ALA A N 1
ATOM 2140 C CA . ALA A 1 273 ? 5.827 16.183 -5.699 1.00 64.75 273 ALA A CA 1
ATOM 2141 C C . ALA A 1 273 ? 7.183 16.882 -5.480 1.00 64.75 273 ALA A C 1
ATOM 2143 O O . ALA A 1 273 ? 7.659 17.586 -6.370 1.00 64.75 273 ALA A O 1
ATOM 2144 N N . ILE A 1 274 ? 7.828 16.680 -4.326 1.00 64.50 274 ILE A N 1
ATOM 2145 C CA . ILE A 1 274 ? 9.181 17.201 -4.077 1.00 64.50 274 ILE A CA 1
ATOM 2146 C C . ILE A 1 274 ? 10.206 16.472 -4.943 1.00 64.50 274 ILE A C 1
ATOM 2148 O O . ILE A 1 274 ? 11.073 17.123 -5.520 1.00 64.50 274 ILE A O 1
ATOM 2152 N N . SER A 1 275 ? 10.072 15.152 -5.100 1.00 57.59 275 SER A N 1
ATOM 2153 C CA . SER A 1 275 ? 10.913 14.383 -6.020 1.00 57.59 275 SER A CA 1
ATOM 2154 C C . SER A 1 275 ? 10.855 14.961 -7.440 1.00 57.59 275 SER A C 1
ATOM 2156 O O . SER A 1 275 ? 11.900 15.159 -8.049 1.00 57.59 275 SER A O 1
ATOM 2158 N N . LYS A 1 276 ? 9.664 15.337 -7.935 1.00 56.47 276 LYS A N 1
ATOM 2159 C CA . LYS A 1 276 ? 9.494 16.053 -9.215 1.00 56.47 276 LYS A CA 1
ATOM 2160 C C . LYS A 1 276 ? 10.235 17.392 -9.246 1.00 56.47 276 LYS A C 1
ATOM 2162 O O . LYS A 1 276 ? 10.895 17.708 -10.229 1.00 56.47 276 LYS A O 1
ATOM 2167 N N . ALA A 1 277 ? 10.112 18.193 -8.190 1.00 59.38 277 ALA A N 1
ATOM 2168 C CA . ALA A 1 277 ? 10.725 19.519 -8.138 1.00 59.38 277 ALA A CA 1
ATOM 2169 C C . ALA A 1 277 ? 12.264 19.472 -8.090 1.00 59.38 277 ALA A C 1
ATOM 2171 O O . ALA A 1 277 ? 12.908 20.383 -8.600 1.00 59.38 277 ALA A O 1
ATOM 2172 N N . VAL A 1 278 ? 12.843 18.432 -7.483 1.00 56.88 278 VAL A N 1
ATOM 2173 C CA . VAL A 1 278 ? 14.300 18.276 -7.332 1.00 56.88 278 VAL A CA 1
ATOM 2174 C C . VAL A 1 278 ? 14.930 17.554 -8.524 1.00 56.88 278 VAL A C 1
ATOM 2176 O O . VAL A 1 278 ? 16.032 17.911 -8.922 1.00 56.88 278 VAL A O 1
ATOM 2179 N N . LEU A 1 279 ? 14.248 16.558 -9.096 1.00 53.00 279 LEU A N 1
ATOM 2180 C CA . LEU A 1 279 ? 14.786 15.730 -10.183 1.00 53.00 279 LEU A CA 1
ATOM 2181 C C . LEU A 1 279 ? 14.384 16.219 -11.585 1.00 53.00 279 LEU A C 1
ATOM 2183 O O . LEU A 1 279 ? 14.821 15.632 -12.563 1.00 53.00 279 LEU A O 1
ATOM 2187 N N . GLY A 1 280 ? 13.566 17.273 -11.703 1.00 46.28 280 GLY A N 1
ATOM 2188 C CA . GLY A 1 280 ? 13.250 17.928 -12.982 1.00 46.28 280 GLY A CA 1
ATOM 2189 C C . GLY A 1 280 ? 12.303 17.163 -13.915 1.00 46.28 280 GLY A C 1
ATOM 2190 O O . GLY A 1 280 ? 11.995 17.653 -14.996 1.00 46.28 280 GLY A O 1
ATOM 2191 N N . GLN A 1 281 ? 11.795 16.002 -13.505 1.00 45.91 281 GLN A N 1
ATOM 2192 C CA . GLN A 1 281 ? 11.039 15.095 -14.371 1.00 45.91 281 GLN A CA 1
ATOM 2193 C C . GLN A 1 281 ? 9.595 14.875 -13.871 1.00 45.91 281 GLN A C 1
ATOM 2195 O O . GLN A 1 281 ? 9.280 15.053 -12.690 1.00 45.91 281 GLN A O 1
ATOM 2200 N N . THR A 1 282 ? 8.672 14.568 -14.789 1.00 38.19 282 THR A N 1
ATOM 2201 C CA . THR A 1 282 ? 7.222 14.461 -14.556 1.00 38.19 282 THR A CA 1
ATOM 2202 C C . THR A 1 282 ? 6.885 13.457 -13.449 1.00 38.19 282 THR A C 1
ATOM 2204 O O . THR A 1 282 ? 7.311 12.309 -13.461 1.00 38.19 282 THR A O 1
ATOM 2207 N N . ALA A 1 283 ? 6.055 13.881 -12.487 1.00 38.19 283 ALA A N 1
ATOM 2208 C CA . ALA A 1 283 ? 5.532 13.027 -11.409 1.00 38.19 283 ALA A CA 1
ATOM 2209 C C . ALA A 1 283 ? 4.698 11.833 -11.914 1.00 38.19 283 ALA A C 1
ATOM 2211 O O . ALA A 1 283 ? 4.340 10.977 -11.110 1.00 38.19 283 ALA A O 1
ATOM 2212 N N . ASP A 1 284 ? 4.382 11.794 -13.209 1.00 37.97 284 ASP A N 1
ATOM 2213 C CA . ASP A 1 284 ? 3.717 10.664 -13.850 1.00 37.97 284 ASP A CA 1
ATOM 2214 C C . ASP A 1 284 ? 4.695 9.513 -14.170 1.00 37.97 284 ASP A C 1
ATOM 2216 O O . ASP A 1 284 ? 4.258 8.367 -14.208 1.00 37.97 284 ASP A O 1
ATOM 2220 N N . ASP A 1 285 ? 6.004 9.787 -14.281 1.00 37.94 285 ASP A N 1
ATOM 2221 C CA . ASP A 1 285 ? 7.020 8.820 -14.734 1.00 37.94 285 ASP A CA 1
ATOM 2222 C C . ASP A 1 285 ? 8.025 8.407 -13.638 1.00 37.94 285 ASP A C 1
ATOM 2224 O O . ASP A 1 285 ? 8.721 7.398 -13.754 1.00 37.94 285 ASP A O 1
ATOM 2228 N N . TYR A 1 286 ? 8.053 9.119 -12.504 1.00 37.06 286 TYR A N 1
ATOM 2229 C CA . TYR A 1 286 ? 8.824 8.725 -11.319 1.00 37.06 286 TYR A CA 1
ATOM 2230 C C . TYR A 1 286 ? 7.957 7.982 -10.312 1.00 37.06 286 TYR A C 1
ATOM 2232 O O . TYR A 1 286 ? 7.394 8.557 -9.381 1.00 37.06 286 TYR A O 1
ATOM 2240 N N . GLY A 1 287 ? 7.975 6.660 -10.401 1.00 37.75 287 GLY A N 1
ATOM 2241 C CA . GLY A 1 287 ? 9.020 5.835 -9.772 1.00 37.75 287 GLY A CA 1
ATOM 2242 C C . GLY A 1 287 ? 9.767 6.277 -8.496 1.00 37.75 287 GLY A C 1
ATOM 2243 O O . GLY A 1 287 ? 10.586 5.510 -8.000 1.00 37.75 287 GLY A O 1
ATOM 2244 N N . ALA A 1 288 ? 9.457 7.410 -7.857 1.00 36.94 288 ALA A N 1
ATOM 2245 C CA . ALA A 1 288 ? 9.633 7.537 -6.402 1.00 36.94 288 ALA A CA 1
ATOM 2246 C C . ALA A 1 288 ? 8.578 6.693 -5.640 1.00 36.94 288 ALA A C 1
ATOM 2248 O O . ALA A 1 288 ? 8.403 6.812 -4.433 1.00 36.94 288 ALA A O 1
ATOM 2249 N N . THR A 1 289 ? 7.865 5.838 -6.373 1.00 42.47 289 THR A N 1
ATOM 2250 C CA . THR A 1 289 ? 6.905 4.809 -5.970 1.00 42.47 289 THR A CA 1
ATOM 2251 C C . THR A 1 289 ? 7.532 3.406 -5.939 1.00 42.47 289 THR A C 1
ATOM 2253 O O . THR A 1 289 ? 6.836 2.409 -5.753 1.00 42.47 289 THR A O 1
ATOM 2256 N N . GLY A 1 290 ? 8.857 3.291 -6.081 1.00 39.28 290 GLY A N 1
ATOM 2257 C CA . GLY A 1 290 ? 9.565 2.018 -5.971 1.00 39.28 290 GLY A CA 1
ATOM 2258 C C . GLY A 1 290 ? 9.453 1.420 -4.563 1.00 39.28 290 GLY A C 1
ATOM 2259 O O . GLY A 1 290 ? 9.967 1.976 -3.596 1.00 39.28 290 GLY A O 1
ATOM 2260 N N . PHE A 1 291 ? 8.795 0.265 -4.458 1.00 39.38 291 PHE A N 1
ATOM 2261 C CA . PHE A 1 291 ? 8.604 -0.581 -3.267 1.00 39.38 291 PHE A CA 1
ATOM 2262 C C . PHE A 1 291 ? 7.602 -0.137 -2.188 1.00 39.38 291 PHE A C 1
ATOM 2264 O O . PHE A 1 291 ? 6.966 -1.017 -1.609 1.00 39.38 291 PHE A O 1
ATOM 2271 N N . LEU A 1 292 ? 7.460 1.156 -1.870 1.00 46.22 292 LEU A N 1
ATOM 2272 C CA . LEU A 1 292 ? 6.897 1.559 -0.563 1.00 46.22 292 LEU A CA 1
ATOM 2273 C C . LEU A 1 292 ? 5.640 2.442 -0.609 1.00 46.22 292 LEU A C 1
ATOM 2275 O O . LEU A 1 292 ? 5.091 2.732 0.457 1.00 46.22 292 LEU A O 1
ATOM 2279 N N . SER A 1 293 ? 5.157 2.856 -1.786 1.00 49.25 293 SER A N 1
ATOM 2280 C CA . SER A 1 293 ? 3.959 3.702 -1.883 1.00 49.25 293 SER A CA 1
ATOM 2281 C C . SER A 1 293 ? 3.150 3.538 -3.176 1.00 49.25 293 SER A C 1
ATOM 2283 O O . SER A 1 293 ? 3.692 3.258 -4.240 1.00 49.25 293 SER A O 1
ATOM 2285 N N . LEU A 1 294 ? 1.825 3.717 -3.072 1.00 56.44 294 LEU A N 1
ATOM 2286 C CA . LEU A 1 294 ? 0.896 3.707 -4.211 1.00 56.44 294 LEU A CA 1
ATOM 2287 C C . LEU A 1 294 ? 0.783 5.118 -4.825 1.00 56.44 294 LEU A C 1
ATOM 2289 O O . LEU A 1 294 ? 0.625 6.083 -4.064 1.00 56.44 294 LEU A O 1
ATOM 2293 N N . PRO A 1 295 ? 0.795 5.266 -6.165 1.00 55.03 295 PRO A N 1
ATOM 2294 C CA . PRO A 1 295 ? 0.566 6.553 -6.821 1.00 55.03 295 PRO A CA 1
ATOM 2295 C C . PRO A 1 295 ? -0.822 7.119 -6.489 1.00 55.03 295 PRO A C 1
ATOM 2297 O O . PRO A 1 295 ? -1.816 6.394 -6.458 1.00 55.03 295 PRO A O 1
ATOM 2300 N N . PHE A 1 296 ? -0.933 8.438 -6.293 1.00 57.47 296 PHE A N 1
ATOM 2301 C CA . PHE A 1 296 ? -2.220 9.067 -5.957 1.00 57.47 296 PHE A CA 1
ATOM 2302 C C . PHE A 1 296 ? -3.265 8.935 -7.080 1.00 57.47 296 PHE A C 1
ATOM 2304 O O . PHE A 1 296 ? -4.451 8.770 -6.806 1.00 57.47 296 PHE A O 1
ATOM 2311 N N . ARG A 1 297 ? -2.836 8.958 -8.349 1.00 57.41 297 ARG A N 1
ATOM 2312 C CA . ARG A 1 297 ? -3.712 8.716 -9.508 1.00 57.41 297 ARG A CA 1
ATOM 2313 C C . ARG A 1 297 ? -4.288 7.300 -9.489 1.00 57.41 297 ARG A C 1
ATOM 2315 O O . ARG A 1 297 ? -5.479 7.124 -9.744 1.00 57.41 297 ARG A O 1
ATOM 2322 N N . ASP A 1 298 ? -3.478 6.321 -9.096 1.00 60.44 298 ASP A N 1
ATOM 2323 C CA . ASP A 1 298 ? -3.909 4.930 -9.003 1.00 60.44 298 ASP A CA 1
ATOM 2324 C C . ASP A 1 298 ? -4.928 4.728 -7.888 1.00 60.44 298 ASP A C 1
ATOM 2326 O O . ASP A 1 298 ? -5.808 3.892 -8.059 1.00 60.44 298 ASP A O 1
ATOM 2330 N N . LEU A 1 299 ? -4.910 5.534 -6.816 1.00 62.34 299 LEU A N 1
ATOM 2331 C CA . LEU A 1 299 ? -5.937 5.509 -5.759 1.00 62.34 299 LEU A CA 1
ATOM 2332 C C . LEU A 1 299 ? -7.339 5.870 -6.261 1.00 62.34 299 LEU A C 1
ATOM 2334 O O . LEU A 1 299 ? -8.322 5.378 -5.710 1.00 62.34 299 LEU A O 1
ATOM 2338 N N . LEU A 1 300 ? -7.436 6.721 -7.287 1.00 67.12 300 LEU A N 1
ATOM 2339 C CA . LEU A 1 300 ? -8.708 7.105 -7.908 1.00 67.12 300 LEU A CA 1
ATOM 2340 C C . LEU A 1 300 ? -9.150 6.123 -9.004 1.00 67.12 300 LEU A C 1
ATOM 2342 O O . LEU A 1 300 ? -10.289 6.193 -9.464 1.00 67.12 300 LEU A O 1
ATOM 2346 N N . SER A 1 301 ? -8.272 5.205 -9.417 1.00 74.31 301 SER A N 1
ATOM 2347 C CA . SER A 1 301 ? -8.623 4.120 -10.333 1.00 74.31 301 SER A CA 1
ATOM 2348 C C . SER A 1 301 ? -9.467 3.050 -9.633 1.00 74.31 301 SER A C 1
ATOM 2350 O O . SER A 1 301 ? -9.469 2.934 -8.406 1.00 74.31 301 SER A O 1
ATOM 2352 N N . TYR A 1 302 ? -10.135 2.200 -10.419 1.00 79.12 302 TYR A N 1
ATOM 2353 C CA . TYR A 1 302 ? -10.833 1.022 -9.892 1.00 79.12 302 TYR A CA 1
ATOM 2354 C C . TYR A 1 302 ? -9.925 0.165 -8.992 1.00 79.12 302 TYR A C 1
ATOM 2356 O O . TYR A 1 302 ? -10.321 -0.181 -7.878 1.00 79.12 302 TYR A O 1
ATOM 2364 N N . LYS A 1 303 ? -8.685 -0.104 -9.437 1.00 75.56 303 LYS A N 1
ATOM 2365 C CA . LYS A 1 303 ? -7.693 -0.886 -8.683 1.00 75.56 303 LYS A CA 1
ATOM 2366 C C . LYS A 1 303 ? -7.407 -0.226 -7.328 1.00 75.56 303 LYS A C 1
ATOM 2368 O O . LYS A 1 303 ? -7.482 -0.882 -6.294 1.00 75.56 303 LYS A O 1
ATOM 2373 N N . GLY A 1 304 ? -7.178 1.085 -7.301 1.00 74.94 304 GLY A N 1
ATOM 2374 C CA . GLY A 1 304 ? -6.918 1.820 -6.060 1.00 74.94 304 GLY A CA 1
ATOM 2375 C C . GLY A 1 304 ? -8.085 1.855 -5.085 1.00 74.94 304 GLY A C 1
ATOM 2376 O O . GLY A 1 304 ? -7.872 1.698 -3.885 1.00 74.94 304 GLY A O 1
ATOM 2377 N N . VAL A 1 305 ? -9.320 1.995 -5.574 1.00 81.38 305 VAL A N 1
ATOM 2378 C CA . VAL A 1 305 ? -10.516 1.954 -4.717 1.00 81.38 305 VAL A CA 1
ATOM 2379 C C . VAL A 1 305 ? -10.646 0.594 -4.029 1.00 81.38 305 VAL A C 1
ATOM 2381 O O . VAL A 1 305 ? -10.928 0.537 -2.831 1.00 81.38 305 VAL A O 1
ATOM 2384 N N . VAL A 1 306 ? -10.389 -0.500 -4.749 1.00 86.00 306 VAL A N 1
ATOM 2385 C CA . VAL A 1 306 ? -10.386 -1.858 -4.184 1.00 86.00 306 VAL A CA 1
ATOM 2386 C C . VAL A 1 306 ? -9.318 -1.994 -3.095 1.00 86.00 306 VAL A C 1
ATOM 2388 O O . VAL A 1 306 ? -9.624 -2.451 -1.992 1.00 86.00 306 VAL A O 1
ATOM 2391 N N . LEU A 1 307 ? -8.093 -1.526 -3.355 1.00 84.44 307 LEU A N 1
ATOM 2392 C CA . LEU A 1 307 ? -7.007 -1.543 -2.370 1.00 84.44 307 LEU A CA 1
ATOM 2393 C C . LEU A 1 307 ? -7.344 -0.696 -1.128 1.00 84.44 307 LEU A C 1
ATOM 2395 O O . LEU A 1 307 ? -7.099 -1.123 0.001 1.00 84.44 307 LEU A O 1
ATOM 2399 N N . LEU A 1 308 ? -7.969 0.474 -1.301 1.00 83.50 308 LEU A N 1
ATOM 2400 C CA . LEU A 1 308 ? -8.425 1.331 -0.198 1.00 83.50 308 LEU A CA 1
ATOM 2401 C C . LEU A 1 308 ? -9.482 0.648 0.675 1.00 83.50 308 LEU A C 1
ATOM 2403 O O . LEU A 1 308 ? -9.426 0.750 1.904 1.00 83.50 308 LEU A O 1
ATOM 2407 N N . ILE A 1 309 ? -10.426 -0.070 0.061 1.00 86.19 309 ILE A N 1
ATOM 2408 C CA . ILE A 1 309 ? -11.423 -0.865 0.788 1.00 86.19 309 ILE A CA 1
ATOM 2409 C C . ILE A 1 309 ? -10.730 -1.986 1.572 1.00 86.19 309 ILE A C 1
ATOM 2411 O O . ILE A 1 309 ? -11.030 -2.173 2.754 1.00 86.19 309 ILE A O 1
ATOM 2415 N N . GLY A 1 310 ? -9.766 -2.677 0.955 1.00 86.88 310 GLY A N 1
ATOM 2416 C CA . GLY A 1 310 ? -8.933 -3.686 1.612 1.00 86.88 310 GLY A CA 1
ATOM 2417 C C . GLY A 1 310 ? -8.204 -3.137 2.843 1.00 86.88 310 GLY A C 1
ATOM 2418 O O . GLY A 1 310 ? -8.309 -3.709 3.930 1.00 86.88 310 GLY A O 1
ATOM 2419 N N . LEU A 1 311 ? -7.547 -1.976 2.725 1.00 87.62 311 LEU A N 1
ATOM 2420 C CA . LEU A 1 311 ? -6.920 -1.294 3.867 1.00 87.62 311 LEU A CA 1
ATOM 2421 C C . LEU A 1 311 ? -7.941 -0.963 4.953 1.00 87.62 311 LEU A C 1
ATOM 2423 O O . LEU A 1 311 ? -7.712 -1.266 6.121 1.00 87.62 311 LEU A O 1
ATOM 2427 N N . GLY A 1 312 ? -9.087 -0.388 4.586 1.00 86.06 312 GLY A N 1
ATOM 2428 C CA . GLY A 1 312 ? -10.152 -0.077 5.537 1.00 86.06 312 GLY A CA 1
ATOM 2429 C C . GLY A 1 312 ? -10.604 -1.308 6.331 1.00 86.06 312 GLY A C 1
ATOM 2430 O O . GLY A 1 312 ? -10.709 -1.246 7.558 1.00 86.06 312 GLY A O 1
ATOM 2431 N N . LEU A 1 313 ? -10.805 -2.442 5.654 1.00 87.75 313 LEU A N 1
ATOM 2432 C CA . LEU A 1 313 ? -11.171 -3.712 6.287 1.00 87.75 313 LEU A CA 1
ATOM 2433 C C . LEU A 1 313 ? -10.076 -4.231 7.226 1.00 87.75 313 LEU A C 1
ATOM 2435 O O . LEU A 1 313 ? -10.386 -4.616 8.357 1.00 87.75 313 LEU A O 1
ATOM 2439 N N . ALA A 1 314 ? -8.810 -4.201 6.797 1.00 89.19 314 ALA A N 1
ATOM 2440 C CA . ALA A 1 314 ? -7.682 -4.639 7.616 1.00 89.19 314 ALA A CA 1
ATOM 2441 C C . ALA A 1 314 ? -7.574 -3.815 8.905 1.00 89.19 314 ALA A C 1
ATOM 2443 O O . ALA A 1 314 ? -7.459 -4.374 9.991 1.00 89.19 314 ALA A O 1
ATOM 2444 N N . LEU A 1 315 ? -7.706 -2.492 8.809 1.00 87.19 315 LEU A N 1
ATOM 2445 C CA . LEU A 1 315 ? -7.600 -1.590 9.955 1.00 87.19 315 LEU A CA 1
ATOM 2446 C C . LEU A 1 315 ? -8.769 -1.740 10.938 1.00 87.19 315 LEU A C 1
ATOM 2448 O O . LEU A 1 315 ? -8.560 -1.724 12.154 1.00 87.19 315 LEU A O 1
ATOM 2452 N N . VAL A 1 316 ? -9.993 -1.946 10.439 1.00 86.19 316 VAL A N 1
ATOM 2453 C CA . VAL A 1 316 ? -11.154 -2.256 11.292 1.00 86.19 316 VAL A CA 1
ATOM 2454 C C . VAL A 1 316 ? -10.938 -3.572 12.038 1.00 86.19 316 VAL A C 1
ATOM 2456 O O . VAL A 1 316 ? -11.188 -3.638 13.245 1.00 86.19 316 VAL A O 1
ATOM 2459 N N . LEU A 1 317 ? -10.434 -4.600 11.349 1.00 88.38 317 LEU A N 1
ATOM 2460 C CA . LEU A 1 317 ? -10.108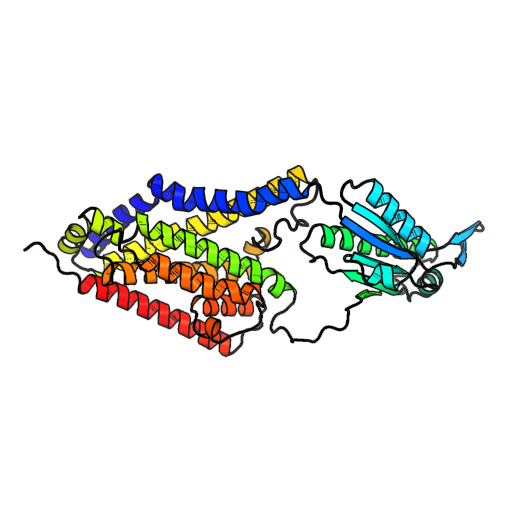 -5.884 11.961 1.00 88.38 317 LEU A CA 1
ATOM 2461 C C . LEU A 1 317 ? -9.060 -5.724 13.072 1.00 88.38 317 LEU A C 1
ATOM 2463 O O . LEU A 1 317 ? -9.247 -6.236 14.175 1.00 88.38 317 LEU A O 1
ATOM 2467 N N . THR A 1 318 ? -7.997 -4.966 12.819 1.00 87.31 318 THR A N 1
ATOM 2468 C CA . THR A 1 318 ? -6.936 -4.691 13.797 1.00 87.31 318 THR A CA 1
ATOM 2469 C C . THR A 1 318 ? -7.452 -3.946 15.011 1.00 87.31 318 THR A C 1
ATOM 2471 O O . THR A 1 318 ? -7.115 -4.302 16.138 1.00 87.31 318 THR A O 1
ATOM 2474 N N . MET A 1 319 ? -8.309 -2.946 14.813 1.00 84.06 319 MET A N 1
ATOM 2475 C CA . MET A 1 319 ? -8.879 -2.201 15.928 1.00 84.06 319 MET A CA 1
ATOM 2476 C C . MET A 1 319 ? -9.786 -3.087 16.791 1.00 84.06 319 MET A C 1
ATOM 2478 O O . MET A 1 319 ? -9.733 -3.019 18.019 1.00 84.06 319 MET A O 1
ATOM 2482 N N . LEU A 1 320 ? -10.584 -3.961 16.175 1.00 84.62 320 LEU A N 1
ATOM 2483 C CA . LEU A 1 320 ? -11.391 -4.945 16.899 1.00 84.62 320 LEU A CA 1
ATOM 2484 C C . LEU A 1 320 ? -10.531 -5.968 17.652 1.00 84.62 320 LEU A C 1
ATOM 2486 O O . LEU A 1 320 ? -10.848 -6.306 18.797 1.00 84.62 320 LEU A O 1
ATOM 2490 N N . ALA A 1 321 ? -9.432 -6.424 17.048 1.00 84.19 321 ALA A N 1
ATOM 2491 C CA . ALA A 1 321 ? -8.473 -7.310 17.695 1.00 84.19 321 ALA A CA 1
ATOM 2492 C C . ALA A 1 321 ? -7.823 -6.631 18.912 1.00 84.19 321 ALA A C 1
ATOM 2494 O O . ALA A 1 321 ? -7.834 -7.210 19.998 1.00 84.19 321 ALA A O 1
ATOM 2495 N N . LEU A 1 322 ? -7.360 -5.380 18.774 1.00 82.06 322 LEU A N 1
ATOM 2496 C CA . LEU A 1 322 ? -6.838 -4.578 19.888 1.00 82.06 322 LEU A CA 1
ATOM 2497 C C . LEU A 1 322 ? -7.863 -4.460 21.006 1.00 82.06 322 LEU A C 1
ATOM 2499 O O . LEU A 1 322 ? -7.550 -4.782 22.145 1.00 82.06 322 LEU A O 1
ATOM 2503 N N . MET A 1 323 ? -9.094 -4.046 20.690 1.00 78.69 323 MET A N 1
ATOM 2504 C CA . MET A 1 323 ? -10.149 -3.898 21.693 1.00 78.69 323 MET A CA 1
ATOM 2505 C C . MET A 1 323 ? -10.423 -5.207 22.433 1.00 78.69 323 MET A C 1
ATOM 2507 O O . MET A 1 323 ? -10.593 -5.194 23.650 1.00 78.69 323 MET A O 1
ATOM 2511 N N . THR A 1 324 ? -10.469 -6.329 21.717 1.00 79.00 324 THR A N 1
ATOM 2512 C CA . THR A 1 324 ? -10.752 -7.644 22.304 1.00 79.00 324 THR A CA 1
ATOM 2513 C C . THR A 1 324 ? -9.614 -8.103 23.211 1.00 79.00 324 THR A C 1
ATOM 2515 O O . THR A 1 324 ? -9.859 -8.525 24.339 1.00 79.00 324 THR A O 1
ATOM 2518 N N . VAL A 1 325 ? -8.363 -7.982 22.759 1.00 78.25 325 VAL A N 1
ATOM 2519 C CA . VAL A 1 325 ? -7.195 -8.376 23.558 1.00 78.25 325 VAL A CA 1
ATOM 2520 C C . VAL A 1 325 ? -7.049 -7.474 24.784 1.00 78.25 325 VAL A C 1
ATOM 2522 O O . VAL A 1 325 ? -6.876 -7.970 25.895 1.00 78.25 325 VAL A O 1
ATOM 2525 N N . ASP A 1 326 ? -7.213 -6.164 24.612 1.00 72.88 326 ASP A N 1
ATOM 2526 C CA . ASP A 1 326 ? -7.091 -5.183 25.690 1.00 72.88 326 ASP A CA 1
ATOM 2527 C C . ASP A 1 326 ? -8.186 -5.306 26.755 1.00 72.88 326 ASP A C 1
ATOM 2529 O O . ASP A 1 326 ? -7.965 -5.038 27.937 1.00 72.88 326 ASP A O 1
ATOM 2533 N N . THR A 1 327 ? -9.390 -5.716 26.359 1.00 71.19 327 THR A N 1
ATOM 2534 C CA . THR A 1 327 ? -10.477 -5.938 27.319 1.00 71.19 327 THR A CA 1
ATOM 2535 C C . THR A 1 327 ? -10.306 -7.244 28.088 1.00 71.19 327 THR A C 1
ATOM 2537 O O . THR A 1 327 ? -10.595 -7.264 29.282 1.00 71.19 327 THR A O 1
ATOM 2540 N N . LEU A 1 328 ? -9.800 -8.305 27.448 1.00 71.81 328 LEU A N 1
ATOM 2541 C CA . LEU A 1 328 ? -9.675 -9.636 28.055 1.00 71.81 328 LEU A CA 1
ATOM 2542 C C . LEU A 1 328 ? -8.394 -9.849 28.870 1.00 71.81 328 LEU A C 1
ATOM 2544 O O . LEU A 1 328 ? -8.450 -10.518 29.901 1.00 71.81 328 LEU A O 1
ATOM 2548 N N . PHE A 1 329 ? -7.255 -9.334 28.406 1.00 68.06 329 PHE A N 1
ATOM 2549 C CA . PHE A 1 329 ? -5.937 -9.721 28.926 1.00 68.06 329 PHE A CA 1
ATOM 2550 C C . PHE A 1 329 ? -5.169 -8.578 29.587 1.00 68.06 329 PHE A C 1
ATOM 2552 O O . PHE A 1 329 ? -4.273 -8.837 30.385 1.00 68.06 329 PHE A O 1
ATOM 2559 N N . THR A 1 330 ? -5.529 -7.329 29.302 1.00 64.56 330 THR A N 1
ATOM 2560 C CA . THR A 1 330 ? -4.789 -6.164 29.789 1.00 64.56 330 THR A CA 1
ATOM 2561 C C . THR A 1 330 ? -5.471 -5.586 31.034 1.00 64.56 330 THR A C 1
ATOM 2563 O O . THR A 1 330 ? -6.573 -5.030 30.943 1.00 64.56 330 THR A O 1
ATOM 2566 N N . LYS A 1 331 ? -4.822 -5.689 32.207 1.00 61.94 331 LYS A N 1
ATOM 2567 C CA . LYS A 1 331 ? -5.262 -4.982 33.428 1.00 61.94 331 LYS A CA 1
ATOM 2568 C C . LYS A 1 331 ? -4.634 -3.596 33.530 1.00 61.94 331 LYS A C 1
ATOM 2570 O O . LYS A 1 331 ? -5.285 -2.670 34.005 1.00 61.94 331 LYS A O 1
ATOM 2575 N N . THR A 1 332 ? -3.401 -3.436 33.050 1.00 58.75 332 THR A N 1
ATOM 2576 C CA . THR A 1 332 ? -2.674 -2.157 33.058 1.00 58.75 332 THR A CA 1
ATOM 2577 C C . THR A 1 332 ? -2.068 -1.825 31.695 1.00 58.75 332 THR A C 1
ATOM 2579 O O . THR A 1 332 ? -1.821 -2.694 30.868 1.00 58.75 332 THR A O 1
ATOM 2582 N N . VAL A 1 333 ? -1.778 -0.548 31.442 1.00 55.28 333 VAL A N 1
ATOM 2583 C CA . VAL A 1 333 ? -1.202 -0.075 30.166 1.00 55.28 333 VAL A CA 1
ATOM 2584 C C . VAL A 1 333 ? 0.170 -0.668 29.846 1.00 55.28 333 VAL A C 1
ATOM 2586 O O . VAL A 1 333 ? 0.523 -0.780 28.671 1.00 55.28 333 VAL A O 1
ATOM 2589 N N . ALA A 1 334 ? 0.909 -1.097 30.867 1.00 56.69 334 ALA A N 1
ATOM 2590 C CA . ALA A 1 334 ? 2.190 -1.775 30.711 1.00 56.69 334 ALA A CA 1
ATOM 2591 C C . ALA A 1 334 ? 2.050 -3.223 30.193 1.00 56.69 334 ALA A C 1
ATOM 2593 O O . ALA A 1 334 ? 2.954 -3.717 29.530 1.00 56.69 334 ALA A O 1
ATOM 2594 N N . GLU A 1 335 ? 0.906 -3.880 30.414 1.00 62.62 335 GLU A N 1
ATOM 2595 C CA . GLU A 1 335 ? 0.644 -5.287 30.050 1.00 62.62 335 GLU A CA 1
ATOM 2596 C C . GLU A 1 335 ? 0.021 -5.454 28.651 1.00 62.62 335 GLU A C 1
ATOM 2598 O O . GLU A 1 335 ? -0.543 -6.498 28.332 1.00 62.62 335 GLU A O 1
ATOM 2603 N N . ARG A 1 336 ? 0.072 -4.422 27.799 1.00 67.94 336 ARG A N 1
ATOM 2604 C CA . ARG A 1 336 ? -0.605 -4.403 26.488 1.00 67.94 336 ARG A CA 1
ATOM 2605 C C . ARG A 1 336 ? 0.005 -5.408 25.503 1.00 67.94 336 ARG A C 1
ATOM 2607 O O . ARG A 1 336 ? 0.840 -5.051 24.673 1.00 67.94 336 ARG A O 1
ATOM 2614 N N . ILE A 1 337 ? -0.480 -6.646 25.549 1.00 74.00 337 ILE A N 1
ATOM 2615 C CA . ILE A 1 337 ? -0.086 -7.745 24.652 1.00 74.00 337 ILE A CA 1
ATOM 2616 C C . ILE A 1 337 ? -0.659 -7.561 23.232 1.00 74.00 337 ILE A C 1
ATOM 2618 O O . ILE A 1 337 ? -0.093 -8.069 22.266 1.00 74.00 337 ILE A O 1
ATOM 2622 N N . GLY A 1 338 ? -1.735 -6.781 23.067 1.00 74.88 338 GLY A N 1
ATOM 2623 C CA . GLY A 1 338 ? -2.403 -6.597 21.771 1.00 74.88 338 GLY A CA 1
ATOM 2624 C C . GLY A 1 338 ? -1.501 -6.027 20.672 1.00 74.88 338 GLY A C 1
ATOM 2625 O O . GLY A 1 338 ? -1.520 -6.521 19.546 1.00 74.88 338 GLY A O 1
ATOM 2626 N N . VAL A 1 339 ? -0.668 -5.031 20.995 1.00 79.00 339 VAL A N 1
ATOM 2627 C CA . VAL A 1 339 ? 0.221 -4.386 20.011 1.00 79.00 339 VAL A CA 1
ATOM 2628 C C . VAL A 1 339 ? 1.321 -5.342 19.522 1.00 79.00 339 VAL A C 1
ATOM 2630 O O . VAL A 1 339 ? 1.424 -5.517 18.308 1.00 79.00 339 VAL A O 1
ATOM 2633 N N . PRO A 1 340 ? 2.094 -6.019 20.401 1.00 81.19 340 PRO A N 1
ATOM 2634 C CA . PRO A 1 340 ? 3.043 -7.049 19.974 1.00 81.19 340 PRO A CA 1
ATOM 2635 C C . PRO A 1 340 ? 2.420 -8.150 19.109 1.00 81.19 340 PRO A C 1
ATOM 2637 O O . PRO A 1 340 ? 3.013 -8.534 18.106 1.00 81.19 340 PRO A O 1
ATOM 2640 N N . VAL A 1 341 ? 1.216 -8.628 19.452 1.00 82.31 341 VAL A N 1
ATOM 2641 C CA . VAL A 1 341 ? 0.528 -9.675 18.678 1.00 82.31 341 VAL A CA 1
ATOM 2642 C C . VAL A 1 341 ? 0.221 -9.192 17.262 1.00 82.31 341 VAL A C 1
ATOM 2644 O O . VAL A 1 341 ? 0.527 -9.888 16.297 1.00 82.31 341 VAL A O 1
ATOM 2647 N N . ILE A 1 342 ? -0.327 -7.986 17.109 1.00 84.62 342 ILE A N 1
ATOM 2648 C CA . ILE A 1 342 ? -0.631 -7.423 15.786 1.00 84.62 342 ILE A CA 1
ATOM 2649 C C . ILE A 1 342 ? 0.629 -7.205 14.959 1.00 84.62 342 ILE A C 1
ATOM 2651 O O . ILE A 1 342 ? 0.624 -7.527 13.774 1.00 84.62 342 ILE A O 1
ATOM 2655 N N . LEU A 1 343 ? 1.706 -6.708 15.571 1.00 84.94 343 LEU A N 1
ATOM 2656 C CA . LEU A 1 343 ? 2.986 -6.536 14.885 1.00 84.94 343 LEU A CA 1
ATOM 2657 C C . LEU A 1 343 ? 3.570 -7.878 14.440 1.00 84.94 343 LEU A C 1
ATOM 2659 O O . LEU A 1 343 ? 4.053 -7.980 13.319 1.00 84.94 343 LEU A O 1
ATOM 2663 N N . MET A 1 344 ? 3.472 -8.918 15.272 1.00 86.69 344 MET A N 1
ATOM 2664 C CA . MET A 1 344 ? 3.917 -10.266 14.921 1.00 86.69 344 MET A CA 1
ATOM 2665 C C . MET A 1 344 ? 3.133 -10.820 13.724 1.00 86.69 344 MET A C 1
ATOM 2667 O O . MET A 1 344 ? 3.741 -11.261 12.754 1.00 86.69 344 MET A O 1
ATOM 2671 N N . PHE A 1 345 ? 1.797 -10.750 13.743 1.00 86.56 345 PHE A N 1
ATOM 2672 C CA . PHE A 1 345 ? 0.976 -11.171 12.601 1.00 86.56 345 PHE A CA 1
ATOM 2673 C C . PHE A 1 345 ? 1.225 -10.311 11.353 1.00 86.56 345 PHE A C 1
ATOM 2675 O O . PHE A 1 345 ? 1.227 -10.841 10.245 1.00 86.56 345 PHE A O 1
ATOM 2682 N N . GLY A 1 346 ? 1.473 -9.010 11.518 1.00 87.25 346 GLY A N 1
ATOM 2683 C CA . GLY A 1 346 ? 1.846 -8.111 10.427 1.00 87.25 346 GLY A CA 1
ATOM 2684 C C . GLY A 1 346 ? 3.190 -8.483 9.795 1.00 87.25 346 GLY A C 1
ATOM 2685 O O . GLY A 1 346 ? 3.283 -8.554 8.575 1.00 87.25 346 GLY A O 1
ATOM 2686 N N . LEU A 1 347 ? 4.209 -8.791 10.604 1.00 85.69 347 LEU A N 1
ATOM 2687 C CA . LEU A 1 347 ? 5.529 -9.231 10.133 1.00 85.69 347 LEU A CA 1
ATOM 2688 C C . LEU A 1 347 ? 5.472 -10.598 9.444 1.00 85.69 347 LEU A C 1
ATOM 2690 O O . LEU A 1 347 ? 6.052 -10.769 8.375 1.00 85.69 347 LEU A O 1
ATOM 2694 N N . LEU A 1 348 ? 4.739 -11.555 10.025 1.00 88.06 348 LEU A N 1
ATOM 2695 C CA . LEU A 1 348 ? 4.530 -12.887 9.441 1.00 88.06 348 LEU A CA 1
ATOM 2696 C C . LEU A 1 348 ? 3.751 -12.843 8.119 1.00 88.06 348 LEU A C 1
ATOM 2698 O O . LEU A 1 348 ? 3.833 -13.785 7.337 1.00 88.06 348 LEU A O 1
ATOM 2702 N N . PHE A 1 349 ? 3.001 -11.770 7.870 1.00 89.06 349 PHE A N 1
ATOM 2703 C CA . PHE A 1 349 ? 2.382 -11.484 6.577 1.00 89.06 349 PHE A CA 1
ATOM 2704 C C . PHE A 1 349 ? 3.364 -10.802 5.613 1.00 89.06 349 PHE A C 1
ATOM 2706 O O . PHE A 1 349 ? 3.520 -11.237 4.476 1.00 89.06 349 PHE A O 1
ATOM 2713 N N . MET A 1 350 ? 4.035 -9.745 6.067 1.00 84.62 350 MET A N 1
ATOM 2714 C CA . MET A 1 350 ? 4.844 -8.876 5.215 1.00 84.62 350 MET A CA 1
ATOM 2715 C C . MET A 1 350 ? 6.095 -9.578 4.675 1.00 84.62 350 MET A C 1
ATOM 2717 O O . MET A 1 350 ? 6.371 -9.477 3.482 1.00 84.62 350 MET A O 1
ATOM 2721 N N . LEU A 1 351 ? 6.809 -10.345 5.508 1.00 79.31 351 LEU A N 1
ATOM 2722 C CA . LEU A 1 351 ? 8.061 -10.992 5.100 1.00 79.31 351 LEU A CA 1
ATOM 2723 C C . LEU A 1 351 ? 7.876 -11.992 3.942 1.00 79.31 351 LEU A C 1
ATOM 2725 O O . LEU A 1 351 ? 8.597 -11.871 2.953 1.00 79.31 351 LEU A O 1
ATOM 2729 N N . PRO A 1 352 ? 6.920 -12.944 3.984 1.00 76.06 352 PRO A N 1
ATOM 2730 C CA . PRO A 1 352 ? 6.708 -13.843 2.853 1.00 76.06 352 PRO A CA 1
ATOM 2731 C C . PRO A 1 352 ? 6.244 -13.133 1.578 1.00 76.06 352 PRO A C 1
ATOM 2733 O O . PRO A 1 352 ? 6.708 -13.476 0.494 1.00 76.06 352 PRO A O 1
ATOM 2736 N N . VAL A 1 353 ? 5.371 -12.126 1.704 1.00 77.56 353 VAL A N 1
ATOM 2737 C CA . VAL A 1 353 ? 4.846 -11.378 0.551 1.00 77.56 353 VAL A CA 1
ATOM 2738 C C . VAL A 1 353 ? 5.938 -10.545 -0.126 1.00 77.56 353 VAL A C 1
ATOM 2740 O O . VAL A 1 353 ? 5.929 -10.411 -1.345 1.00 77.56 353 VAL A O 1
ATOM 2743 N N . MET A 1 354 ? 6.918 -10.035 0.628 1.00 69.00 354 MET A N 1
ATOM 2744 C CA . MET A 1 354 ? 8.085 -9.362 0.045 1.00 69.00 354 MET A CA 1
ATOM 2745 C C . MET A 1 354 ? 8.977 -10.298 -0.773 1.00 69.00 354 MET A C 1
ATOM 2747 O O . MET A 1 354 ? 9.575 -9.859 -1.750 1.00 69.00 354 MET A O 1
ATOM 2751 N N . ILE A 1 355 ? 9.098 -11.564 -0.365 1.00 67.62 355 ILE A N 1
ATOM 2752 C CA . ILE A 1 355 ? 9.945 -12.544 -1.058 1.00 67.62 355 ILE A CA 1
ATOM 2753 C C . ILE A 1 355 ? 9.252 -13.025 -2.333 1.00 67.62 355 ILE A C 1
ATOM 2755 O O . ILE A 1 355 ? 9.883 -13.099 -3.385 1.00 67.62 355 ILE A O 1
ATOM 2759 N N . ASN A 1 356 ? 7.962 -13.360 -2.245 1.00 68.25 356 ASN A N 1
ATOM 2760 C CA . ASN A 1 356 ? 7.182 -13.791 -3.397 1.00 68.25 356 ASN A CA 1
ATOM 2761 C C . ASN A 1 356 ? 5.690 -13.445 -3.213 1.00 68.25 356 ASN A C 1
ATOM 2763 O O . ASN A 1 356 ? 4.960 -14.208 -2.575 1.00 68.25 356 ASN A O 1
ATOM 2767 N N . PRO A 1 357 ? 5.208 -12.317 -3.766 1.00 67.06 357 PRO A N 1
ATOM 2768 C CA . PRO A 1 357 ? 3.859 -11.823 -3.486 1.00 67.06 357 PRO A CA 1
ATOM 2769 C C . PRO A 1 357 ? 2.749 -12.708 -4.069 1.00 67.06 357 PRO A C 1
ATOM 2771 O O . PRO A 1 357 ? 1.643 -12.723 -3.533 1.00 67.06 357 PRO A O 1
ATOM 2774 N N . GLY A 1 358 ? 3.045 -13.474 -5.124 1.00 65.12 358 GLY A N 1
ATOM 2775 C CA . GLY A 1 358 ? 2.088 -14.357 -5.797 1.00 65.12 358 GLY A CA 1
ATOM 2776 C C . GLY A 1 358 ? 2.038 -15.788 -5.252 1.00 65.12 358 GLY A C 1
ATOM 2777 O O . GLY A 1 358 ? 1.258 -16.592 -5.758 1.00 65.12 358 GLY A O 1
ATOM 2778 N N . GLN A 1 359 ? 2.858 -16.140 -4.255 1.00 70.12 359 GLN A N 1
ATOM 2779 C CA . GLN A 1 359 ? 2.877 -17.490 -3.686 1.00 70.12 359 GLN A CA 1
ATOM 2780 C C . GLN A 1 359 ? 2.245 -17.539 -2.296 1.00 70.12 359 GLN A C 1
ATOM 2782 O O . GLN A 1 359 ? 2.590 -16.782 -1.390 1.00 70.12 359 GLN A O 1
ATOM 2787 N N . SER A 1 360 ? 1.344 -18.501 -2.104 1.00 71.38 360 SER A N 1
ATOM 2788 C CA . SER A 1 360 ? 0.817 -18.839 -0.786 1.00 71.38 360 SER A CA 1
ATOM 2789 C C . SER A 1 360 ? 1.751 -19.816 -0.074 1.00 71.38 360 SER A C 1
ATOM 2791 O O . SER A 1 360 ? 2.163 -20.820 -0.653 1.00 71.38 360 SER A O 1
ATOM 2793 N N . ASN A 1 361 ? 2.005 -19.592 1.211 1.00 78.56 361 ASN A N 1
ATOM 2794 C CA . ASN A 1 361 ? 2.574 -20.601 2.100 1.00 78.56 361 ASN A CA 1
ATOM 2795 C C . ASN A 1 361 ? 1.635 -20.831 3.293 1.00 78.56 361 ASN A C 1
ATOM 2797 O O . ASN A 1 361 ? 0.693 -20.069 3.506 1.00 78.56 361 ASN A O 1
ATOM 2801 N N . PHE A 1 362 ? 1.889 -21.869 4.091 1.00 82.88 362 PHE A N 1
ATOM 2802 C CA . PHE A 1 362 ? 1.036 -22.198 5.238 1.00 82.88 362 PHE A CA 1
ATOM 2803 C C . PHE A 1 362 ? 0.848 -21.017 6.209 1.00 82.88 362 PHE A C 1
ATOM 2805 O O . PHE A 1 362 ? -0.265 -20.777 6.670 1.00 82.88 362 PHE A O 1
ATOM 2812 N N . ILE A 1 363 ? 1.913 -20.247 6.472 1.00 83.06 363 ILE A N 1
ATOM 2813 C CA . ILE A 1 363 ? 1.888 -19.081 7.372 1.00 83.06 363 ILE A CA 1
ATOM 2814 C C . ILE A 1 363 ? 0.970 -17.981 6.822 1.00 83.06 363 ILE A C 1
ATOM 2816 O O . ILE A 1 363 ? 0.227 -17.368 7.585 1.00 83.06 363 ILE A O 1
ATOM 2820 N N . LEU A 1 364 ? 0.986 -17.749 5.509 1.00 83.81 364 LEU A N 1
ATOM 2821 C CA . LEU A 1 364 ? 0.116 -16.792 4.833 1.00 83.81 364 LEU A CA 1
ATOM 2822 C C . LEU A 1 364 ? -1.339 -17.264 4.827 1.00 83.81 364 LEU A C 1
ATOM 2824 O O . LEU A 1 364 ? -2.226 -16.491 5.169 1.00 83.81 364 LEU A O 1
ATOM 2828 N N . VAL A 1 365 ? -1.596 -18.540 4.535 1.00 86.75 365 VAL A N 1
ATOM 2829 C CA . VAL A 1 365 ? -2.962 -19.091 4.464 1.00 86.75 365 VAL A CA 1
ATOM 2830 C C . VAL A 1 365 ? -3.704 -18.984 5.800 1.00 86.75 365 VAL A C 1
ATOM 2832 O O . VAL A 1 365 ? -4.920 -18.816 5.804 1.00 86.75 365 VAL A O 1
ATOM 2835 N N . ILE A 1 366 ? -3.009 -19.028 6.940 1.00 89.00 366 ILE A N 1
ATOM 2836 C CA . ILE A 1 366 ? -3.633 -18.839 8.263 1.00 89.00 366 ILE A CA 1
ATOM 2837 C C . ILE A 1 366 ? -3.708 -17.368 8.704 1.00 89.00 366 ILE A C 1
ATOM 2839 O O . ILE A 1 366 ? -4.311 -17.069 9.736 1.00 89.00 366 ILE A O 1
ATOM 2843 N N . ASN A 1 367 ? -3.081 -16.447 7.969 1.00 90.44 367 ASN A N 1
ATOM 2844 C CA . ASN A 1 367 ? -2.971 -15.050 8.363 1.00 90.44 367 ASN A CA 1
ATOM 2845 C C . ASN A 1 367 ? -4.149 -14.224 7.814 1.00 90.44 367 ASN A C 1
ATOM 2847 O O . ASN A 1 367 ? -4.293 -14.090 6.599 1.00 90.44 367 ASN A O 1
ATOM 2851 N N . PRO A 1 368 ? -4.962 -13.584 8.670 1.00 90.94 368 PRO A N 1
ATOM 2852 C CA . PRO A 1 368 ? -6.134 -12.846 8.208 1.00 90.94 368 PRO A CA 1
ATOM 2853 C C . PRO A 1 368 ? -5.797 -11.600 7.378 1.00 90.94 368 PRO A C 1
ATOM 2855 O O . PRO A 1 368 ? -6.630 -11.148 6.593 1.00 90.94 368 PRO A O 1
ATOM 2858 N N . TYR A 1 369 ? -4.584 -11.051 7.509 1.00 92.00 369 TYR A N 1
ATOM 2859 C CA . TYR A 1 369 ? -4.124 -9.953 6.657 1.00 92.00 369 TYR A CA 1
ATOM 2860 C C . TYR A 1 369 ? -3.815 -10.424 5.236 1.00 92.00 369 TYR A C 1
ATOM 2862 O O . TYR A 1 369 ? -4.067 -9.684 4.288 1.00 92.00 369 TYR A O 1
ATOM 2870 N N . TYR A 1 370 ? -3.360 -11.671 5.077 1.00 91.06 370 TYR A N 1
ATOM 2871 C CA . TYR A 1 370 ? -3.160 -12.273 3.762 1.00 91.06 370 TYR A CA 1
ATOM 2872 C C . TYR A 1 370 ? -4.485 -12.498 3.032 1.00 91.06 370 TYR A C 1
ATOM 2874 O O . TYR A 1 370 ? -4.550 -12.273 1.832 1.00 91.06 370 TYR A O 1
ATOM 2882 N N . TRP A 1 371 ? -5.559 -12.869 3.736 1.00 93.00 371 TRP A N 1
ATOM 2883 C CA . TRP A 1 371 ? -6.886 -13.030 3.121 1.00 93.00 371 TRP A CA 1
ATOM 2884 C C . TRP A 1 371 ? -7.370 -11.729 2.484 1.00 93.00 371 TRP A C 1
ATOM 2886 O O . TRP A 1 371 ? -7.759 -11.707 1.321 1.00 93.00 371 TRP A O 1
ATOM 2896 N N . ILE A 1 372 ? -7.286 -10.628 3.238 1.00 93.00 372 ILE A N 1
ATOM 2897 C CA . ILE A 1 372 ? -7.673 -9.294 2.763 1.00 93.00 372 ILE A CA 1
ATOM 2898 C C . ILE A 1 372 ? -6.765 -8.861 1.611 1.00 93.00 372 ILE A C 1
ATOM 2900 O O . ILE A 1 372 ? -7.251 -8.337 0.609 1.00 93.00 372 ILE A O 1
ATOM 2904 N N . TYR A 1 373 ? -5.461 -9.107 1.744 1.00 91.50 373 TYR A N 1
ATOM 2905 C CA . TYR A 1 373 ? -4.472 -8.829 0.713 1.00 91.50 373 TYR A CA 1
ATOM 2906 C C . TYR A 1 373 ? -4.788 -9.554 -0.599 1.00 91.50 373 TYR A C 1
ATOM 2908 O O . TYR A 1 373 ? -5.012 -8.903 -1.615 1.00 91.50 373 TYR A O 1
ATOM 2916 N N . HIS A 1 374 ? -4.879 -10.882 -0.555 1.00 89.44 374 HIS A N 1
ATOM 2917 C CA . HIS A 1 374 ? -5.079 -11.743 -1.714 1.00 89.44 374 HIS A CA 1
ATOM 2918 C C . HIS A 1 374 ? -6.383 -11.404 -2.436 1.00 89.44 374 HIS A C 1
ATOM 2920 O O . HIS A 1 374 ? -6.374 -11.176 -3.639 1.00 89.44 374 HIS A O 1
ATOM 2926 N N . VAL A 1 375 ? -7.485 -11.253 -1.691 1.00 91.88 375 VAL A N 1
ATOM 2927 C CA . VAL A 1 375 ? -8.781 -10.857 -2.262 1.00 91.88 375 VAL A CA 1
ATOM 2928 C C . VAL A 1 375 ? -8.694 -9.491 -2.944 1.00 91.88 375 VAL A C 1
ATOM 2930 O O . VAL A 1 375 ? -9.217 -9.325 -4.042 1.00 91.88 375 VAL A O 1
ATOM 2933 N N . SER A 1 376 ? -8.023 -8.512 -2.329 1.00 90.56 376 SER A N 1
ATOM 2934 C CA . SER A 1 376 ? -7.886 -7.173 -2.919 1.00 90.56 376 SER A CA 1
ATOM 2935 C C . SER A 1 376 ? -7.075 -7.205 -4.218 1.00 90.56 376 SER A C 1
ATOM 2937 O O . SER A 1 376 ? -7.459 -6.547 -5.183 1.00 90.56 376 SER A O 1
ATOM 2939 N N . MET A 1 377 ? -5.998 -7.998 -4.267 1.00 85.81 377 MET A N 1
ATOM 2940 C CA . MET A 1 377 ? -5.175 -8.157 -5.470 1.00 85.81 377 MET A CA 1
ATOM 2941 C C . MET A 1 377 ? -5.931 -8.894 -6.584 1.00 85.81 377 MET A C 1
ATOM 2943 O O . MET A 1 377 ? -5.975 -8.396 -7.705 1.00 85.81 377 MET A O 1
ATOM 2947 N N . SER A 1 378 ? -6.601 -10.010 -6.281 1.00 87.25 378 SER A N 1
ATOM 2948 C CA . SER A 1 378 ? -7.385 -10.770 -7.268 1.00 87.25 378 SER A CA 1
ATOM 2949 C C . SER A 1 378 ? -8.566 -9.967 -7.828 1.00 87.25 378 SER A C 1
ATOM 2951 O O . SER A 1 378 ? -8.885 -10.077 -9.009 1.00 87.25 378 SER A O 1
ATOM 2953 N N . ILE A 1 379 ? -9.218 -9.125 -7.012 1.00 87.25 379 ILE A N 1
ATOM 2954 C CA . ILE A 1 379 ? -10.268 -8.212 -7.497 1.00 87.25 379 ILE A CA 1
ATOM 2955 C C . ILE A 1 379 ? -9.660 -7.128 -8.398 1.00 87.25 379 ILE A C 1
ATOM 2957 O O . ILE A 1 379 ? -10.213 -6.844 -9.458 1.00 87.25 379 ILE A O 1
ATOM 2961 N N . ALA A 1 380 ? -8.527 -6.534 -8.006 1.00 83.69 380 ALA A N 1
ATOM 2962 C CA . ALA A 1 380 ? -7.848 -5.515 -8.809 1.00 83.69 380 ALA A CA 1
ATOM 2963 C C . ALA A 1 380 ? -7.369 -6.056 -10.171 1.00 83.69 380 ALA A C 1
ATOM 2965 O O . ALA A 1 380 ? -7.341 -5.310 -11.150 1.00 83.69 380 ALA A O 1
ATOM 2966 N N . ASP A 1 381 ? -7.033 -7.344 -10.233 1.00 78.50 381 ASP A N 1
ATOM 2967 C CA . ASP A 1 381 ? -6.583 -8.046 -11.438 1.00 78.50 381 ASP A CA 1
ATOM 2968 C C . ASP A 1 381 ? -7.720 -8.708 -12.233 1.00 78.50 381 ASP A C 1
ATOM 2970 O O . ASP A 1 381 ? -7.479 -9.283 -13.288 1.00 78.50 381 ASP A O 1
ATOM 2974 N N . LEU A 1 382 ? -8.963 -8.649 -11.736 1.00 80.94 382 LEU A N 1
ATOM 2975 C CA . LEU A 1 382 ? -10.129 -9.354 -12.292 1.00 80.94 382 LEU A CA 1
ATOM 2976 C C . LEU A 1 382 ? -9.948 -10.884 -12.400 1.00 80.94 382 LEU A C 1
ATOM 2978 O O . LEU A 1 382 ? -10.671 -11.548 -13.142 1.00 80.94 382 LEU A O 1
ATOM 2982 N N . THR A 1 383 ? -9.039 -11.464 -11.615 1.00 81.25 383 THR A N 1
ATOM 2983 C CA . THR A 1 383 ? -8.732 -12.905 -11.562 1.00 81.25 383 THR A CA 1
ATOM 2984 C C . THR A 1 383 ? -9.418 -13.604 -10.384 1.00 81.25 383 THR A C 1
ATOM 2986 O O . THR A 1 383 ? -8.921 -14.591 -9.852 1.00 81.25 383 THR A O 1
ATOM 2989 N N . PHE A 1 384 ? -10.582 -13.103 -9.958 1.00 83.88 384 PHE A N 1
ATOM 2990 C CA . PHE A 1 384 ? -11.303 -13.606 -8.787 1.00 83.88 384 PHE A CA 1
ATOM 2991 C C . PHE A 1 384 ? -11.696 -15.086 -8.927 1.00 83.88 384 PHE A C 1
ATOM 2993 O O . PHE A 1 384 ? -12.438 -15.478 -9.829 1.00 83.88 384 PHE A O 1
ATOM 3000 N N . THR A 1 385 ? -11.251 -15.903 -7.976 1.00 86.50 385 THR A N 1
ATOM 3001 C CA . THR A 1 385 ? -11.493 -17.347 -7.916 1.00 86.50 385 THR A CA 1
ATOM 3002 C C . THR A 1 385 ? -12.380 -17.738 -6.729 1.00 86.50 385 THR A C 1
ATOM 3004 O O . THR A 1 385 ? -12.707 -16.939 -5.850 1.00 86.50 385 THR A O 1
ATOM 3007 N N . TRP A 1 386 ? -12.758 -19.018 -6.648 1.00 86.06 386 TRP A N 1
ATOM 3008 C CA . TRP A 1 386 ? -13.489 -19.544 -5.489 1.00 86.06 386 TRP A CA 1
ATOM 3009 C C . TRP A 1 386 ? -12.674 -19.469 -4.182 1.00 86.06 386 TRP A C 1
ATOM 3011 O O . TRP A 1 386 ? -13.266 -19.343 -3.109 1.00 86.06 386 TRP A O 1
ATOM 3021 N N . ILE A 1 387 ? -11.335 -19.505 -4.262 1.00 86.88 387 ILE A N 1
ATOM 3022 C CA . ILE A 1 387 ? -10.435 -19.352 -3.107 1.00 86.88 387 ILE A CA 1
ATOM 3023 C C . ILE A 1 387 ? -10.555 -17.931 -2.543 1.00 86.88 387 ILE A C 1
ATOM 3025 O O . ILE A 1 387 ? -10.659 -17.755 -1.330 1.00 86.88 387 ILE A O 1
ATOM 3029 N N . ASP A 1 388 ? -10.640 -16.921 -3.411 1.00 88.94 388 ASP A N 1
ATOM 3030 C CA . ASP A 1 388 ? -10.889 -15.535 -3.000 1.00 88.94 388 ASP A CA 1
ATOM 3031 C C . ASP A 1 388 ? -12.258 -15.388 -2.327 1.00 88.94 388 ASP A C 1
ATOM 3033 O O . ASP A 1 388 ? -12.390 -14.719 -1.301 1.00 88.94 388 ASP A O 1
ATOM 3037 N N . GLY A 1 389 ? -13.272 -16.084 -2.850 1.00 89.25 389 GLY A N 1
ATOM 3038 C CA . GLY A 1 389 ? -14.588 -16.181 -2.216 1.00 89.25 389 GLY A CA 1
ATOM 3039 C C . GLY A 1 389 ? -14.520 -16.745 -0.794 1.00 89.25 389 GLY A C 1
ATOM 3040 O O . GLY A 1 389 ? -15.129 -16.187 0.121 1.00 89.25 389 GLY A O 1
ATOM 3041 N N . LEU A 1 390 ? -13.738 -17.809 -0.581 1.00 92.31 390 LEU A N 1
ATOM 3042 C CA . LEU A 1 390 ? -13.503 -18.385 0.745 1.00 92.31 390 LEU A CA 1
ATOM 3043 C C . LEU A 1 390 ? -12.823 -17.374 1.680 1.00 92.31 390 LEU A C 1
ATOM 3045 O O . LEU A 1 390 ? -13.292 -17.173 2.800 1.00 92.31 390 LEU A O 1
ATOM 3049 N N . TYR A 1 391 ? -11.753 -16.714 1.229 1.00 93.50 391 TYR A N 1
ATOM 3050 C CA . TYR A 1 391 ? -11.040 -15.710 2.022 1.00 93.50 391 TYR A CA 1
ATOM 3051 C C . TYR A 1 391 ? -11.924 -14.522 2.400 1.00 93.50 391 TYR A C 1
ATOM 3053 O O . TYR A 1 391 ? -11.913 -14.106 3.558 1.00 93.50 391 TYR A O 1
ATOM 3061 N N . LEU A 1 392 ? -12.760 -14.033 1.482 1.00 92.62 392 LEU A N 1
ATOM 3062 C CA . LEU A 1 392 ? -13.732 -12.979 1.773 1.00 92.62 392 LEU A CA 1
ATOM 3063 C C . LEU A 1 392 ? -14.707 -13.413 2.879 1.00 92.62 392 LEU A C 1
ATOM 3065 O O . LEU A 1 392 ? -14.928 -12.675 3.843 1.00 92.62 392 LEU A O 1
ATOM 3069 N N . VAL A 1 393 ? -15.268 -14.622 2.773 1.00 93.44 393 VAL A N 1
ATOM 3070 C CA . VAL A 1 393 ? -16.177 -15.173 3.790 1.00 93.44 393 VAL A CA 1
ATOM 3071 C C . VAL A 1 393 ? -15.462 -15.325 5.131 1.00 93.44 393 VAL A C 1
ATOM 3073 O O . VAL A 1 393 ? -16.010 -14.921 6.156 1.00 93.44 393 VAL A O 1
ATOM 3076 N N . LEU A 1 394 ? -14.229 -15.837 5.145 1.00 93.94 394 LEU A N 1
ATOM 3077 C CA . LEU A 1 394 ? -13.420 -15.967 6.359 1.00 93.94 394 LEU A CA 1
ATOM 3078 C C . LEU A 1 394 ? -13.143 -14.608 7.013 1.00 93.94 394 LEU A C 1
ATOM 3080 O O . LEU A 1 394 ? -13.306 -14.480 8.227 1.00 93.94 394 LEU A O 1
ATOM 3084 N N . SER A 1 395 ? -12.805 -13.576 6.235 1.00 92.50 395 SER A N 1
ATOM 3085 C CA . SER A 1 395 ? -12.623 -12.211 6.741 1.00 92.50 395 SER A CA 1
ATOM 3086 C C . SER A 1 395 ? -13.909 -11.647 7.354 1.00 92.50 395 SER A C 1
ATOM 3088 O O . SER A 1 395 ? -13.865 -11.061 8.438 1.00 92.50 395 SER A O 1
ATOM 3090 N N . LEU A 1 396 ? -15.067 -11.855 6.716 1.00 91.25 396 LEU A N 1
ATOM 3091 C CA . LEU A 1 396 ? -16.365 -11.405 7.235 1.00 91.25 396 LEU A CA 1
ATOM 3092 C C . LEU A 1 396 ? -16.772 -12.152 8.512 1.00 91.25 396 LEU A C 1
ATOM 3094 O O . LEU A 1 396 ? -17.229 -11.532 9.476 1.00 91.25 396 LEU A O 1
ATOM 3098 N N . VAL A 1 397 ? -16.572 -13.472 8.546 1.00 93.69 397 VAL A N 1
ATOM 3099 C CA . VAL A 1 397 ? -16.817 -14.300 9.734 1.00 93.69 397 VAL A CA 1
ATOM 3100 C C . VAL A 1 397 ? -15.907 -13.861 10.877 1.00 93.69 397 VAL A C 1
ATOM 3102 O O . VAL A 1 397 ? -16.384 -13.668 11.994 1.00 93.69 397 VAL A O 1
ATOM 3105 N N . LEU A 1 398 ? -14.620 -13.633 10.609 1.00 92.38 398 LEU A N 1
ATOM 3106 C CA . LEU A 1 398 ? -13.669 -13.165 11.612 1.00 92.38 398 LEU A CA 1
ATOM 3107 C C . LEU A 1 398 ? -14.060 -11.789 12.166 1.00 92.38 398 LEU A C 1
ATOM 3109 O O . LEU A 1 398 ? -14.054 -11.604 13.382 1.00 92.38 398 LEU A O 1
ATOM 3113 N N . LEU A 1 399 ? -14.460 -10.846 11.308 1.00 89.00 399 LEU A N 1
ATOM 3114 C CA . LEU A 1 399 ? -14.972 -9.539 11.733 1.00 89.00 399 LEU A CA 1
ATOM 3115 C C . LEU A 1 399 ? -16.183 -9.688 12.665 1.00 89.00 399 LEU A C 1
ATOM 3117 O O . LEU A 1 399 ? -16.208 -9.093 13.745 1.00 89.00 399 LEU A O 1
ATOM 3121 N N . ALA A 1 400 ? -17.161 -10.518 12.294 1.00 89.19 400 ALA A N 1
ATOM 3122 C CA . ALA A 1 400 ? -18.341 -10.770 13.119 1.00 89.19 400 ALA A CA 1
ATOM 3123 C C . ALA A 1 400 ? -17.976 -11.408 14.471 1.00 89.19 400 ALA A C 1
ATOM 3125 O O . ALA A 1 400 ? -18.457 -10.966 15.520 1.00 89.19 400 ALA A O 1
ATOM 3126 N N . LEU A 1 401 ? -17.086 -12.406 14.470 1.00 90.50 401 LEU A N 1
ATOM 3127 C CA . LEU A 1 401 ? -16.597 -13.059 15.684 1.00 90.50 401 LEU A CA 1
ATOM 3128 C C . LEU A 1 401 ? -15.853 -12.082 16.598 1.00 90.50 401 LEU A C 1
ATOM 3130 O O . LEU A 1 401 ? -16.086 -12.099 17.805 1.00 90.50 401 LEU A O 1
ATOM 3134 N N . MET A 1 402 ? -15.022 -11.197 16.047 1.00 87.75 402 MET A N 1
ATOM 3135 C CA . MET A 1 402 ? -14.291 -10.193 16.824 1.00 87.75 402 MET A CA 1
ATOM 3136 C C . MET A 1 402 ? -15.226 -9.150 17.448 1.00 87.75 402 MET A C 1
ATOM 3138 O O . MET A 1 402 ? -15.047 -8.788 18.608 1.00 87.75 402 MET A O 1
ATOM 3142 N N . VAL A 1 403 ? -16.282 -8.720 16.747 1.00 86.69 403 VAL A N 1
ATOM 3143 C CA . VAL A 1 403 ? -17.317 -7.846 17.337 1.00 86.69 403 VAL A CA 1
ATOM 3144 C C . VAL A 1 403 ? -18.026 -8.542 18.503 1.00 86.69 403 VAL A C 1
ATOM 3146 O O . VAL A 1 403 ? -18.235 -7.939 19.561 1.00 86.69 403 VAL A O 1
ATOM 3149 N N . LEU A 1 404 ? -18.384 -9.820 18.340 1.00 86.88 404 LEU A N 1
ATOM 3150 C CA . LEU A 1 404 ? -19.010 -10.612 19.401 1.00 86.88 404 LEU A CA 1
ATOM 3151 C C . LEU A 1 404 ? -18.064 -10.830 20.588 1.00 86.88 404 LEU A C 1
ATOM 3153 O O . LEU A 1 404 ? -18.503 -10.743 21.737 1.00 86.88 404 LEU A O 1
ATOM 3157 N N . ALA A 1 405 ? -16.782 -11.086 20.324 1.00 85.81 405 ALA A N 1
ATOM 3158 C CA . ALA A 1 405 ? -15.754 -11.260 21.340 1.00 85.81 405 ALA A CA 1
ATOM 3159 C C . ALA A 1 405 ? -15.536 -9.966 22.133 1.00 85.81 405 ALA A C 1
ATOM 3161 O O . ALA A 1 405 ? -15.638 -9.997 23.359 1.00 85.81 405 ALA A O 1
ATOM 3162 N N . ALA A 1 406 ? -15.363 -8.824 21.458 1.00 82.12 406 ALA A N 1
ATOM 3163 C CA . ALA A 1 406 ? -15.251 -7.510 22.090 1.00 82.12 406 ALA A CA 1
ATOM 3164 C C . ALA A 1 406 ? -16.479 -7.191 22.957 1.00 82.12 406 ALA A C 1
ATOM 3166 O O . ALA A 1 406 ? -16.355 -6.735 24.093 1.00 82.12 406 ALA A O 1
ATOM 3167 N N . ARG A 1 407 ? -17.688 -7.490 22.463 1.00 83.75 407 ARG A N 1
ATOM 3168 C CA . ARG A 1 407 ? -18.923 -7.304 23.235 1.00 83.75 407 ARG A CA 1
ATOM 3169 C C . ARG A 1 407 ? -18.948 -8.171 24.494 1.00 83.75 407 ARG A C 1
ATOM 3171 O O . ARG A 1 407 ? -19.215 -7.651 25.576 1.00 83.75 407 ARG A O 1
ATOM 3178 N N . LYS A 1 408 ? -18.673 -9.473 24.365 1.00 83.25 408 LYS A N 1
ATOM 3179 C CA . LYS A 1 408 ? -18.649 -10.401 25.506 1.00 83.25 408 LYS A CA 1
ATOM 3180 C C . LYS A 1 408 ? -17.563 -10.037 26.516 1.00 83.25 408 LYS A C 1
ATOM 3182 O O . LYS A 1 408 ? -17.788 -10.192 27.713 1.00 83.25 408 LYS A O 1
ATOM 3187 N N . ALA A 1 409 ? -16.413 -9.549 26.056 1.00 78.38 409 ALA A N 1
ATOM 3188 C CA . ALA A 1 409 ? -15.330 -9.107 26.923 1.00 78.38 409 ALA A CA 1
ATOM 3189 C C . ALA A 1 409 ? -15.778 -7.951 27.831 1.00 78.38 409 ALA A C 1
ATOM 3191 O O . ALA A 1 409 ? -15.669 -8.055 29.049 1.00 78.38 409 ALA A O 1
ATOM 3192 N N . ILE A 1 410 ? -16.417 -6.923 27.261 1.00 77.44 410 ILE A N 1
ATOM 3193 C CA . ILE A 1 410 ? -16.957 -5.788 28.029 1.00 77.44 410 ILE A CA 1
ATOM 3194 C C . ILE A 1 410 ? -18.115 -6.214 28.947 1.00 77.44 410 ILE A C 1
ATOM 3196 O O . ILE A 1 410 ? -18.283 -5.679 30.042 1.00 77.44 410 ILE A O 1
ATOM 3200 N N . GLU A 1 411 ? -18.949 -7.172 28.535 1.00 77.06 411 GLU A N 1
ATOM 3201 C CA . GLU A 1 411 ? -20.025 -7.713 29.383 1.00 77.06 411 GLU A CA 1
ATOM 3202 C C . GLU A 1 411 ? -19.490 -8.479 30.604 1.00 77.06 411 GLU A C 1
ATOM 3204 O O . GLU A 1 411 ? -20.104 -8.425 31.669 1.00 77.06 411 GLU A O 1
ATOM 3209 N N . ARG A 1 412 ? -18.337 -9.147 30.483 1.00 75.62 412 ARG A N 1
ATOM 3210 C CA . ARG A 1 412 ? -17.689 -9.869 31.593 1.00 75.62 412 ARG A CA 1
ATOM 3211 C C . ARG A 1 412 ? -16.970 -8.959 32.580 1.00 75.62 412 ARG A C 1
ATOM 3213 O O . ARG A 1 412 ? -16.685 -9.385 33.698 1.00 75.62 412 ARG A O 1
ATOM 3220 N N . GLU A 1 413 ? -16.683 -7.728 32.183 1.00 71.50 413 GLU A N 1
ATOM 3221 C CA . GLU A 1 413 ? -15.984 -6.777 33.029 1.00 71.50 413 GLU A CA 1
ATOM 3222 C C . GLU A 1 413 ? -16.870 -6.382 34.222 1.00 71.50 413 GLU A C 1
ATOM 3224 O O . GLU A 1 413 ? -18.000 -5.891 34.065 1.00 71.50 413 GLU A O 1
ATOM 3229 N N . LYS A 1 414 ? -16.394 -6.694 35.433 1.00 61.81 414 LYS A N 1
ATOM 3230 C CA . LYS A 1 414 ? -17.110 -6.417 36.682 1.00 61.81 414 LYS A CA 1
ATOM 3231 C C . LYS A 1 414 ? -16.935 -4.942 37.030 1.00 61.81 414 LYS A C 1
ATOM 3233 O O . LYS A 1 414 ? -15.820 -4.439 37.030 1.00 61.81 414 LYS A O 1
ATOM 3238 N N . VAL A 1 415 ? -18.037 -4.260 37.333 1.00 56.56 415 VAL A N 1
ATOM 3239 C CA . VAL A 1 415 ? -17.998 -2.899 37.883 1.00 56.56 415 VAL A CA 1
ATOM 3240 C C . VAL A 1 415 ? -17.624 -3.043 39.355 1.00 56.56 415 VAL A C 1
ATOM 3242 O O . VAL A 1 415 ? -18.369 -3.675 40.098 1.00 56.56 415 VAL A O 1
ATOM 3245 N N . LEU A 1 416 ? -16.468 -2.521 39.763 1.00 46.56 416 LEU A N 1
ATOM 3246 C CA . LEU A 1 416 ? -15.958 -2.647 41.137 1.00 46.56 416 LEU A CA 1
ATOM 3247 C C . LEU A 1 416 ? -16.654 -1.729 42.157 1.00 46.56 416 LEU A C 1
ATOM 3249 O O . LEU A 1 416 ? -16.284 -1.729 43.325 1.00 46.56 416 LEU A O 1
ATOM 3253 N N . PHE A 1 417 ? -17.698 -1.004 41.754 1.00 37.31 417 PHE A N 1
ATOM 3254 C CA . PHE A 1 417 ? -18.474 -0.143 42.642 1.00 37.31 417 PHE A CA 1
ATOM 3255 C C . PHE A 1 417 ? -19.920 -0.637 42.753 1.00 37.31 417 PHE A C 1
ATOM 3257 O O . PHE A 1 417 ? -20.747 -0.383 41.873 1.00 37.31 417 PHE A O 1
ATOM 3264 N N . THR A 1 418 ? -20.195 -1.341 43.851 1.00 36.47 418 THR A N 1
ATOM 3265 C CA . THR A 1 418 ? -21.499 -1.365 44.533 1.00 36.47 418 THR A CA 1
ATOM 3266 C C . THR A 1 418 ? -21.350 -0.674 45.866 1.00 36.47 418 THR A C 1
ATOM 3268 O O . THR A 1 418 ? -20.352 -1.008 46.547 1.00 36.47 418 THR A O 1
#

Nearest PDB structures (foldseek):
  6egk-assembly1_B  TM=1.586E-01  e=3.478E+00  Streptomyces clavuligerus
  6zgr-assembly2_B  TM=1.770E-01  e=6.856E+00  Syntrophobacter fumaroxidans MPOB

Secondary structure (DSSP, 8-state):
---HHHHHHHHHHHHHHHHHTSHHHHIIIIIHHHHHHIIIIIHHHHHHTT--EEEEEEE-----EEEEETTEEEEE-HHHHHHHHHHHHHTT-TTEEEEE-S-HHHHHTSSEEEEE-TTHHHHHHHT--EEEEEE-S-TTSHHHHHHHHHHHHHHHHHHHHHHHHS---GGGPPP-EEEE----------SS-HHHHHHHHHHHHHHHHHHHHHHHHHHHHSHHHHHHTTHHHHHHHH-S-THHHHHHHHHHHHHHHHHHHHHHHHHHHHHHHHHHHHH-S-TTT--TTTTT---HHHHHSHHHHHHHHHHHHHHHHHHHHHHHHHHHT-SSGGG--HHHHHHHHHHHHHHHHHH-TT---HHHHT-HHHHHHHHHHHHHTT---HHHHHHHHHHHHHHHHHHHHHHHHHHH------

Solvent-accessible surface area (backbone atoms only — not comparable to full-atom values): 22543 Å² total; per-residue (Å²): 133,84,56,70,70,59,57,51,45,53,52,53,35,52,55,53,47,52,54,55,72,31,70,73,40,39,39,62,35,35,49,48,37,17,50,51,32,25,50,69,45,31,49,54,54,70,65,52,80,76,63,62,32,61,39,28,34,14,74,50,34,81,50,63,52,81,44,75,57,98,89,43,83,43,81,44,38,51,50,55,53,35,51,49,50,51,48,56,54,27,75,74,37,96,49,40,40,76,43,81,46,95,38,61,69,65,10,53,70,35,60,32,10,35,34,39,44,56,53,33,32,64,29,44,78,72,42,61,28,55,39,40,33,16,73,70,50,50,76,45,30,69,53,18,38,57,48,50,54,50,55,49,50,44,50,51,47,53,49,52,53,51,57,74,76,40,94,76,56,94,92,70,73,66,59,74,51,80,41,75,58,70,75,93,67,86,79,75,89,65,83,64,54,74,72,50,56,67,49,46,44,16,48,46,45,46,48,40,53,52,50,50,49,49,43,58,45,42,62,76,76,30,66,44,37,34,50,68,69,58,47,40,55,56,50,57,74,70,42,90,54,68,58,50,56,54,54,34,52,48,54,42,48,50,52,48,48,50,45,27,53,51,22,31,50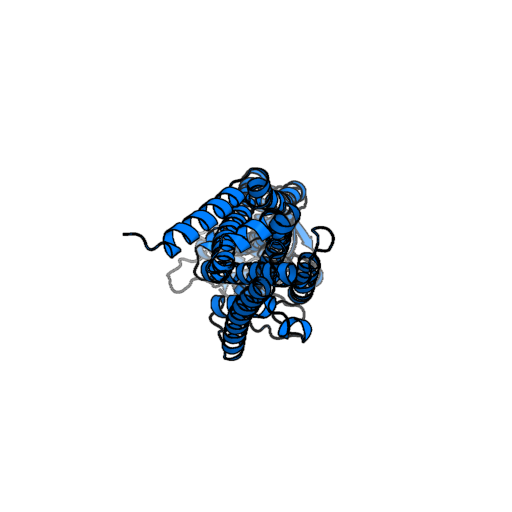,51,16,42,48,51,22,37,52,50,45,23,72,75,68,75,45,61,67,88,70,48,36,71,41,61,65,64,40,79,58,70,71,46,45,75,34,75,48,24,45,42,44,51,50,33,48,53,52,50,51,51,46,49,51,38,49,36,49,29,38,30,58,69,71,30,86,47,71,88,54,56,58,37,42,61,51,52,48,50,56,36,48,58,40,38,58,56,34,67,76,40,67,71,61,86,47,75,68,36,75,74,30,71,66,38,32,44,46,52,37,30,51,28,58,52,61,72,63,71,47,72,68,40,53,50,30,52,50,50,52,52,52,49,48,54,50,34,53,51,46,32,44,52,33,61,69,67,57,76,68,92,78,127